Protein AF-A0A2S4WGE4-F1 (afdb_monomer_lite)

pLDDT: mean 72.64, std 17.32, range [26.77, 93.31]

Secondary structure (DSSP, 8-state):
--HHHHHHHHHHHHHHHHHHHHH----S-EEEEEPTTS-EEEEEE-TTT--EEEEEBP-TT-SS----PPPPBPPHHHHHHHHHHHHHHHHHHHHHHHHHHHHTT-GGGSHHHHHHHHHHHHHHHHHHHHS--TTB--SSEEES--TT-B--HHHHHHHHHHHT-TT--THHHHHHHHHHHHHHHS--S--TTS----STTHHHHHHHHHHHHHHHTT---TTS-------S--SS--TTTS-SEETTEE---GGGS-GGGS-S-S---SEEPPPHHHHHHHHHHHHHHHH----TTS--EEPBTSSEEEEEEEEETTTTEEEEEEEE--TTT----HHHHHHHHHHHHHHHHHHHHHHTTTTSTTSTT-S---HHHHHHHHHHHHH---TTPPPSSEEEEEES--TTTSPPBGGGS-HHHHHHHHHHH--S-GGGHHHHHHHHHHIIIIITTTTTTTPPPPHHHHHHHHHHHHHHHHHHTEETTEE-STTTSTTTEE--SS----

Sequence (506 aa):
MPWEDKIAQKENAYEIKLTEIFKTFSQGCSRDLILEGKPTMRISQNQHNGFYVIRVICNSQTQTEPQAGRLKVQGQGPIMLMFIRLIEWLLLINKLILMKMAETGNQSFQESSHCIYHHKLVNWLFDQAFNPGRDTLPVLGVAKTVQGKVFGPIQKILSSYLAEGLKSNKALQTSISLSRYYYENIQIICLEGIENLNEDQGLERYLKALIYQGIQSKLEIEGTTYKPENTYSQLTPSPENAYSQLGKFRIPPLSYFPQSMKPQDSRIWYEIDFETEEKCIIANFIKVLTNCKIDKKLPTKEVENLPVLLQNLIYDEKHQEIQGEALVTRKIQRSVDKGLLEFKIKRLMVYLKACHIGLGDEFQPNARFGKGLNKKNFFEWFDDLLYTHTGDLLPIFGKFIIKDRNYLQEPFISRRYSDIQILLIDYFADSASDSGIIRLALSLIGYFYFYQDTDRQGFPHSLRDEQDYWDSVIRVLKRKFEHRRRHSLRHVFEHSIIHKSGDHDL

Organism: NCBI:txid27350

Foldseek 3Di:
DDLLVVVVVVLVVVLVQLVCLVPDDAPADWDWDDDVVFFIKIWGARPVPRKIWIFFFAPVPPDDDPDPDPTHTQDSVFLSLLVVLLLLLLLLLLLLLLVLVVVVPPPCSPPVNSSVSSVVLSVVLCCQQEPDDPQEDHLGYMGNDPPNHYHDPLSRLSSRSSNHTNPDPCSNVSSLVSNVVVVVPDPPDPPVRLPDPPDPCSSSVVSVVSSVVCVVVVPDDVPDDDDPDDDPADPPPPPQPPDQDAPPFGQHGLVPFAQLLFDPDLDDPFDFDDDPLLVVLLVVLLVLLVPDDADPVADKADAPPFQKIWGRWDADPVQQKIKTWIEGAAPPPSHGDSVLLSSLSVSLSVLLLLLCLLCQVQQPCVHPLHDGPPVNVLSVVVSCQQCPQDQQADHNGTMDMHHPDDCVPPHRYPVSHHPLSRSVSCSSNDPHDCRCSNSNSLVSSCCVSPNPCCVVVVDDDDPVVSVVSVCVSSVRCSVCQDDPNHGDNCSSCVPGTDDDPDDDDD

Radius of gyration: 27.01 Å; chains: 1; bounding box: 71×75×70 Å

Structure (mmCIF, N/CA/C/O backbone):
data_AF-A0A2S4WGE4-F1
#
_entry.id   AF-A0A2S4WGE4-F1
#
loop_
_atom_site.group_PDB
_atom_site.id
_atom_site.type_symbol
_atom_site.label_atom_id
_atom_site.label_alt_id
_atom_site.label_comp_id
_atom_site.label_asym_id
_atom_site.label_entity_id
_atom_site.label_seq_id
_atom_site.pdbx_PDB_ins_code
_atom_site.Cartn_x
_atom_site.Cartn_y
_atom_site.Cartn_z
_atom_site.occupancy
_atom_site.B_iso_or_equiv
_atom_site.auth_seq_id
_atom_site.auth_comp_id
_atom_site.auth_asym_id
_atom_site.auth_atom_id
_atom_site.pdbx_PDB_model_num
ATOM 1 N N . MET A 1 1 ? -18.501 2.338 -11.176 1.00 31.16 1 MET A N 1
ATOM 2 C CA . MET A 1 1 ? -17.600 2.038 -10.048 1.00 31.16 1 MET A CA 1
ATOM 3 C C . MET A 1 1 ? -17.089 0.620 -10.257 1.00 31.16 1 MET A C 1
ATOM 5 O O . MET A 1 1 ? -17.935 -0.277 -10.282 1.00 31.16 1 MET A O 1
ATOM 9 N N . PRO A 1 2 ? -15.788 0.443 -10.540 1.00 29.16 2 PRO A N 1
ATOM 10 C CA . PRO A 1 2 ? -15.125 -0.860 -10.595 1.00 29.16 2 PRO A CA 1
ATOM 11 C C . PRO A 1 2 ? -15.460 -1.726 -9.372 1.00 29.16 2 PRO A C 1
ATOM 13 O O . PRO A 1 2 ? -15.780 -1.221 -8.299 1.00 29.16 2 PRO A O 1
ATOM 16 N N . TRP A 1 3 ? -15.469 -3.045 -9.532 1.00 35.78 3 TRP A N 1
ATOM 17 C CA . TRP A 1 3 ? -15.872 -3.979 -8.473 1.00 35.78 3 TRP A CA 1
ATOM 18 C C . TRP A 1 3 ? -14.774 -4.191 -7.418 1.00 35.78 3 TRP A C 1
ATOM 20 O O . TRP A 1 3 ? -15.095 -4.471 -6.263 1.00 35.78 3 TRP A O 1
ATOM 30 N N . GLU A 1 4 ? -13.511 -3.971 -7.789 1.00 34.69 4 GLU A N 1
ATOM 31 C CA . GLU A 1 4 ? -12.349 -3.913 -6.893 1.00 34.69 4 GLU A CA 1
ATOM 32 C C . GLU A 1 4 ? -12.567 -2.861 -5.788 1.00 34.69 4 GLU A C 1
ATOM 34 O O . GLU A 1 4 ? -12.370 -3.147 -4.606 1.00 34.69 4 GLU A O 1
ATOM 39 N N . ASP A 1 5 ? -13.153 -1.708 -6.141 1.00 31.23 5 ASP A N 1
ATOM 40 C CA . ASP A 1 5 ? -13.526 -0.652 -5.188 1.00 31.23 5 ASP A CA 1
ATOM 41 C C . ASP A 1 5 ? -14.592 -1.109 -4.178 1.00 31.23 5 ASP A C 1
ATOM 43 O O . ASP A 1 5 ? -14.624 -0.631 -3.044 1.00 31.23 5 ASP A O 1
ATOM 47 N N . LYS A 1 6 ? -15.474 -2.048 -4.551 1.00 34.84 6 LYS A N 1
ATOM 48 C CA . LYS A 1 6 ? -16.547 -2.549 -3.671 1.00 34.84 6 LYS A CA 1
ATOM 49 C C . LYS A 1 6 ? -16.049 -3.590 -2.668 1.00 34.84 6 LYS A C 1
ATOM 51 O O . LYS A 1 6 ? -16.606 -3.672 -1.573 1.00 34.84 6 LYS A O 1
ATOM 56 N N . ILE A 1 7 ? -15.027 -4.373 -3.025 1.00 39.47 7 ILE A N 1
ATOM 57 C CA . ILE A 1 7 ? -14.354 -5.297 -2.099 1.00 39.47 7 ILE A CA 1
ATOM 58 C C . ILE A 1 7 ? -13.490 -4.490 -1.128 1.00 39.47 7 ILE A C 1
ATOM 60 O O . ILE A 1 7 ? -13.675 -4.628 0.079 1.00 39.47 7 ILE A O 1
ATOM 64 N N . ALA A 1 8 ? -12.682 -3.550 -1.629 1.00 40.66 8 ALA A N 1
ATOM 65 C CA . ALA A 1 8 ? -11.865 -2.661 -0.801 1.00 40.66 8 ALA A CA 1
ATOM 66 C C . ALA A 1 8 ? -12.708 -1.809 0.174 1.00 40.66 8 ALA A C 1
ATOM 68 O O . ALA A 1 8 ? -12.384 -1.700 1.357 1.00 40.66 8 ALA A O 1
ATOM 69 N N . GLN A 1 9 ? -13.857 -1.271 -0.264 1.00 37.72 9 GLN A N 1
ATOM 70 C CA . GLN A 1 9 ? -14.800 -0.572 0.627 1.00 37.72 9 GLN A CA 1
ATOM 71 C C . GLN A 1 9 ? -15.349 -1.463 1.752 1.00 37.72 9 GLN A C 1
ATOM 73 O O . GLN A 1 9 ? -15.686 -0.967 2.830 1.00 37.72 9 GLN A O 1
ATOM 78 N N . LYS A 1 10 ? -15.476 -2.775 1.527 1.00 50.78 10 LYS A N 1
ATOM 79 C CA . LYS A 1 10 ? -16.021 -3.714 2.517 1.00 50.78 10 LYS A CA 1
ATOM 80 C C . LYS A 1 10 ? -14.948 -4.331 3.403 1.00 50.78 10 LYS A C 1
ATOM 82 O O . LYS A 1 10 ? -15.237 -4.561 4.573 1.00 50.78 10 LYS A O 1
ATOM 87 N N . GLU A 1 11 ? -13.726 -4.502 2.908 1.00 49.28 11 GLU A N 1
ATOM 88 C CA . GLU A 1 11 ? -12.538 -4.736 3.735 1.00 49.28 11 GLU A CA 1
ATOM 89 C C . GLU A 1 11 ? -12.346 -3.587 4.728 1.00 49.28 11 GLU A C 1
ATOM 91 O O . GLU A 1 11 ? -12.176 -3.836 5.919 1.00 49.28 11 GLU A O 1
ATOM 96 N N . ASN A 1 12 ? -12.528 -2.342 4.275 1.00 48.12 12 ASN A N 1
ATOM 97 C CA . ASN A 1 12 ? -12.541 -1.161 5.138 1.00 48.12 12 ASN A CA 1
ATOM 98 C C . ASN A 1 12 ? -13.712 -1.207 6.148 1.00 48.12 12 ASN A C 1
ATOM 100 O O . ASN A 1 12 ? -13.515 -1.036 7.346 1.00 48.12 12 ASN A O 1
ATOM 104 N N . ALA A 1 13 ? -14.934 -1.562 5.724 1.00 54.72 13 ALA A N 1
ATOM 105 C CA . ALA A 1 13 ? -16.070 -1.729 6.646 1.00 54.72 13 ALA A CA 1
ATOM 106 C C . ALA A 1 13 ? -15.865 -2.852 7.690 1.00 54.72 13 ALA A C 1
ATOM 108 O O . ALA A 1 13 ? -16.357 -2.763 8.818 1.00 54.72 13 ALA A O 1
ATOM 109 N N . TYR A 1 14 ? -15.150 -3.913 7.321 1.00 63.22 14 TYR A N 1
ATOM 110 C CA . TYR A 1 14 ? -14.775 -5.017 8.200 1.00 63.22 14 TYR A CA 1
ATOM 111 C C . TYR A 1 14 ? -13.668 -4.607 9.178 1.00 63.22 14 TYR A C 1
ATOM 113 O O . TYR A 1 14 ? -13.780 -4.877 10.376 1.00 63.22 14 TYR A O 1
ATOM 121 N N . GLU A 1 15 ? -12.653 -3.883 8.702 1.00 61.41 15 GLU A N 1
ATOM 122 C CA . GLU A 1 15 ? -11.619 -3.278 9.538 1.00 61.41 15 GLU A CA 1
ATOM 123 C C . GLU A 1 15 ? -12.223 -2.320 10.561 1.00 61.41 15 GLU A C 1
ATOM 125 O O . GLU A 1 15 ? -11.874 -2.398 11.740 1.00 61.41 15 GLU A O 1
ATOM 130 N N . ILE A 1 16 ? -13.186 -1.492 10.151 1.00 64.12 16 ILE A N 1
ATOM 131 C CA . ILE A 1 16 ? -13.937 -0.599 11.037 1.00 64.12 16 ILE A CA 1
ATOM 132 C C . ILE A 1 16 ? -14.679 -1.409 12.107 1.00 64.12 16 ILE A C 1
ATOM 134 O O . ILE A 1 16 ? -14.455 -1.176 13.294 1.00 64.12 16 ILE A O 1
ATOM 138 N N . LYS A 1 17 ? -15.484 -2.414 11.727 1.00 66.12 17 LYS A N 1
ATOM 139 C CA . LYS A 1 17 ? -16.237 -3.246 12.690 1.00 66.12 17 LYS A CA 1
ATOM 140 C C . LYS A 1 17 ? -15.334 -3.987 13.674 1.00 66.12 17 LYS A C 1
ATOM 142 O O . LYS A 1 17 ? -15.624 -4.042 14.869 1.00 66.12 17 LYS A O 1
ATOM 147 N N . LEU A 1 18 ? -14.227 -4.560 13.206 1.00 67.00 18 LEU A N 1
ATOM 148 C CA . LEU A 1 18 ? -13.268 -5.211 14.096 1.00 67.00 18 LEU A CA 1
ATOM 149 C C . LEU A 1 18 ? -12.590 -4.209 15.018 1.00 67.00 18 LEU A C 1
ATOM 151 O O . LEU A 1 18 ? -12.494 -4.451 16.220 1.00 67.00 18 LEU A O 1
ATOM 155 N N . THR A 1 19 ? -12.170 -3.071 14.480 1.00 68.50 19 THR A N 1
ATOM 156 C CA . THR A 1 19 ? -11.576 -1.992 15.266 1.00 68.50 19 THR A CA 1
ATOM 157 C C . THR A 1 19 ? -12.540 -1.516 16.352 1.00 68.50 19 THR A C 1
ATOM 159 O O . THR A 1 19 ? -12.124 -1.353 17.496 1.00 68.50 19 THR A O 1
ATOM 162 N N . GLU A 1 20 ? -13.832 -1.366 16.054 1.00 70.31 20 GLU A N 1
ATOM 163 C CA . GLU A 1 20 ? -14.869 -1.033 17.037 1.00 70.31 20 GLU A CA 1
ATOM 164 C C . GLU A 1 20 ? -14.972 -2.087 18.150 1.00 70.31 20 GLU A C 1
ATOM 166 O O . GLU A 1 20 ? -14.958 -1.744 19.336 1.00 70.31 20 GLU A O 1
ATOM 171 N N . ILE A 1 21 ? -14.990 -3.380 17.811 1.00 69.75 21 ILE A N 1
ATOM 172 C CA . ILE A 1 21 ? -15.070 -4.478 18.793 1.00 69.75 21 ILE A CA 1
ATOM 173 C C . ILE A 1 21 ? -13.845 -4.504 19.716 1.00 69.75 21 ILE A C 1
ATOM 175 O O . ILE A 1 21 ? -13.970 -4.772 20.918 1.00 69.75 21 ILE A O 1
ATOM 179 N N . PHE A 1 22 ? -12.657 -4.220 19.180 1.00 70.25 22 PHE A N 1
ATOM 180 C CA . PHE A 1 22 ? -11.411 -4.195 19.946 1.00 70.25 22 PHE A CA 1
ATOM 181 C C . PHE A 1 22 ? -11.211 -2.893 20.738 1.00 70.25 22 PHE A C 1
ATOM 183 O O . PHE A 1 22 ? -10.642 -2.948 21.829 1.00 70.25 22 PHE A O 1
ATOM 190 N N . LYS A 1 23 ? -11.747 -1.759 20.265 1.00 68.69 23 LYS A N 1
ATOM 191 C CA . LYS A 1 23 ? -11.813 -0.483 21.004 1.00 68.69 23 LYS A CA 1
ATOM 192 C C . LYS A 1 23 ? -12.884 -0.475 22.096 1.00 68.69 23 LYS A C 1
ATOM 194 O O . LYS A 1 23 ? -12.787 0.309 23.035 1.00 68.69 23 LYS A O 1
ATOM 199 N N . THR A 1 24 ? -13.897 -1.338 22.006 1.00 63.31 24 THR A N 1
ATOM 200 C CA . THR A 1 24 ? -14.949 -1.421 23.026 1.00 63.31 24 THR A CA 1
ATOM 201 C C . THR A 1 24 ? -14.361 -1.943 24.341 1.00 63.31 24 THR A C 1
ATOM 203 O O . THR A 1 24 ? -14.002 -3.118 24.471 1.00 63.31 24 THR A O 1
ATOM 206 N N . PHE A 1 25 ? -14.250 -1.061 25.335 1.00 57.19 25 PHE A N 1
ATOM 207 C CA . PHE A 1 25 ? -13.776 -1.407 26.672 1.00 57.19 25 PHE A CA 1
ATOM 208 C C . PHE A 1 25 ? -14.849 -2.182 27.441 1.00 57.19 25 PHE A C 1
ATOM 210 O O . PHE A 1 25 ? -16.006 -1.775 27.502 1.00 57.19 25 PHE A O 1
ATOM 217 N N . SER A 1 26 ? -14.460 -3.288 28.074 1.00 59.34 26 SER A N 1
ATOM 218 C CA . SER A 1 26 ? -15.295 -3.984 29.053 1.00 59.34 26 SER A CA 1
ATOM 219 C C . SER A 1 26 ? -14.790 -3.658 30.457 1.00 59.34 26 SER A C 1
ATOM 221 O O . SER A 1 26 ? -13.710 -4.113 30.827 1.00 59.34 26 SER A O 1
ATOM 223 N N . GLN A 1 27 ? -15.555 -2.881 31.226 1.00 51.84 27 GLN A N 1
ATOM 224 C CA . GLN A 1 27 ? -15.248 -2.565 32.631 1.00 51.84 27 GLN A CA 1
ATOM 225 C C . GLN A 1 27 ? -16.021 -3.446 33.639 1.00 51.84 27 GLN A C 1
ATOM 227 O O . GLN A 1 27 ? -16.013 -3.159 34.827 1.00 51.84 27 GLN A O 1
ATOM 232 N N . GLY A 1 28 ? -16.671 -4.530 33.194 1.00 58.16 28 GLY A N 1
ATOM 233 C CA . GLY A 1 28 ? -17.467 -5.422 34.050 1.00 58.16 28 GLY A CA 1
ATOM 234 C C . GLY A 1 28 ? -16.927 -6.845 34.216 1.00 58.16 28 GLY A C 1
ATOM 235 O O . GLY A 1 28 ? -15.809 -7.173 33.814 1.00 58.16 28 GLY A O 1
ATOM 236 N N . CYS A 1 29 ? -17.758 -7.714 34.805 1.00 62.03 29 CYS A N 1
ATOM 237 C CA . CYS A 1 29 ? -17.477 -9.140 34.952 1.00 62.03 29 CYS A CA 1
ATOM 238 C C . CYS A 1 29 ? -17.348 -9.812 33.578 1.00 62.03 29 CYS A C 1
ATOM 240 O O . CYS A 1 29 ? -18.205 -9.651 32.704 1.00 62.03 29 CYS A O 1
ATOM 242 N N . SER A 1 30 ? -16.291 -10.603 33.407 1.00 73.06 30 SER A N 1
ATOM 243 C CA . SER A 1 30 ? -16.104 -11.485 32.257 1.00 73.06 30 SER A CA 1
ATOM 244 C C . SER A 1 30 ? -16.369 -12.930 32.650 1.00 73.06 30 SER A C 1
ATOM 246 O O . SER A 1 30 ? -15.904 -13.373 33.701 1.00 73.06 30 SER A O 1
ATOM 248 N N . ARG A 1 31 ? -17.063 -13.675 31.795 1.00 77.50 31 ARG A N 1
ATOM 249 C CA . ARG A 1 31 ? -17.199 -15.126 31.911 1.00 77.50 31 ARG A CA 1
ATOM 250 C C . ARG A 1 31 ? -16.596 -15.776 30.678 1.00 77.50 31 ARG A C 1
ATOM 252 O O . ARG A 1 31 ? -16.844 -15.337 29.555 1.00 77.50 31 ARG A O 1
ATOM 259 N N . ASP A 1 32 ? -15.817 -16.818 30.913 1.00 77.81 32 ASP A N 1
ATOM 260 C CA . ASP A 1 32 ? -15.261 -17.651 29.859 1.00 77.81 32 ASP A CA 1
ATOM 261 C C . ASP A 1 32 ? -16.211 -18.843 29.673 1.00 77.81 32 ASP A C 1
ATOM 263 O O . ASP A 1 32 ? -16.478 -19.590 30.614 1.00 77.81 32 ASP A O 1
ATOM 267 N N . LEU A 1 33 ? -16.790 -18.969 28.480 1.00 73.62 33 LEU A N 1
ATOM 268 C CA . LEU A 1 33 ? -17.719 -20.031 28.115 1.00 73.62 33 LEU A CA 1
ATOM 269 C C . LEU A 1 33 ? -16.984 -21.066 27.268 1.00 73.62 33 LEU A C 1
ATOM 271 O O . LEU A 1 33 ? -16.528 -20.762 26.164 1.00 73.62 33 LEU A O 1
ATOM 275 N N . ILE A 1 34 ? -16.896 -22.292 27.772 1.00 70.50 34 ILE A N 1
ATOM 276 C CA . ILE A 1 34 ? -16.390 -23.427 27.002 1.00 70.50 34 ILE A CA 1
ATOM 277 C C . ILE A 1 34 ? -17.532 -23.933 26.126 1.00 70.50 34 ILE A C 1
ATOM 279 O O . ILE A 1 34 ? -18.601 -24.287 26.621 1.00 70.50 34 ILE A O 1
ATOM 283 N N . LEU A 1 35 ? -17.314 -23.945 24.816 1.00 68.12 35 LEU A N 1
ATOM 284 C CA . LEU A 1 35 ? -18.237 -24.568 23.878 1.00 68.12 35 LEU A CA 1
ATOM 285 C C . LEU A 1 35 ? -18.036 -26.090 23.937 1.00 68.12 35 LEU A C 1
ATOM 287 O O . LEU A 1 35 ? -16.896 -26.548 23.957 1.00 68.12 35 LEU A O 1
ATOM 291 N N . GLU A 1 36 ? -19.111 -26.883 23.952 1.00 60.22 36 GLU A N 1
ATOM 292 C CA . GLU A 1 36 ? -19.023 -28.355 23.976 1.00 60.22 36 GLU A CA 1
ATOM 293 C C . GLU A 1 36 ? -18.073 -28.879 22.879 1.00 60.22 36 GLU A C 1
ATOM 295 O O . GLU A 1 36 ? -18.342 -28.722 21.685 1.00 60.22 36 GLU A O 1
ATOM 300 N N . GLY A 1 37 ? -16.931 -29.452 23.286 1.00 55.66 37 GLY A N 1
ATOM 301 C CA . GLY A 1 37 ? -15.892 -29.982 22.387 1.00 55.66 37 GLY A CA 1
ATOM 302 C C . GLY A 1 37 ? -15.155 -28.939 21.526 1.00 55.66 37 GLY A C 1
ATOM 303 O O . GLY A 1 37 ? -14.603 -29.282 20.479 1.00 55.66 37 GLY A O 1
ATOM 304 N N . LYS A 1 38 ? -15.193 -27.655 21.901 1.00 67.19 38 LYS A N 1
ATOM 305 C CA . LYS A 1 38 ? -14.860 -26.494 21.052 1.00 67.19 38 LYS A CA 1
ATOM 306 C C . LYS A 1 38 ? -14.123 -25.405 21.871 1.00 67.19 38 LYS A C 1
ATOM 308 O O . LYS A 1 38 ? -14.019 -25.543 23.089 1.00 67.19 38 LYS A O 1
ATOM 313 N N . PRO A 1 39 ? -13.534 -24.355 21.252 1.00 71.38 39 PRO A N 1
ATOM 314 C CA . PRO A 1 39 ? -12.691 -23.411 21.992 1.00 71.38 39 PRO A CA 1
ATOM 315 C C . PRO A 1 39 ? -13.488 -22.529 22.953 1.00 71.38 39 PRO A C 1
ATOM 317 O O . PRO A 1 39 ? -14.692 -22.319 22.792 1.00 71.38 39 PRO A O 1
ATOM 320 N N . THR A 1 40 ? -12.778 -21.973 23.930 1.00 79.62 40 THR A N 1
ATOM 321 C CA . THR A 1 40 ? -13.340 -21.070 24.931 1.00 79.62 40 THR A CA 1
ATOM 322 C C . THR A 1 40 ? -13.615 -19.686 24.334 1.00 79.62 40 THR A C 1
ATOM 324 O O . THR A 1 40 ? -12.769 -19.089 23.668 1.00 79.62 40 THR A O 1
ATOM 327 N N . MET A 1 41 ? -14.801 -19.147 24.602 1.00 84.25 41 MET A N 1
ATOM 328 C CA . MET A 1 41 ? -15.220 -17.801 24.212 1.00 84.25 41 MET A CA 1
ATOM 329 C C . MET A 1 41 ? -15.269 -16.906 25.445 1.00 84.25 41 MET A C 1
ATOM 331 O O . MET A 1 41 ? -15.784 -17.314 26.482 1.00 84.25 41 MET A O 1
ATOM 335 N N . ARG A 1 42 ? -14.786 -15.668 25.345 1.00 85.62 42 ARG A N 1
ATOM 336 C CA . ARG A 1 42 ? -14.920 -14.680 26.419 1.00 85.62 42 ARG A CA 1
ATOM 337 C C . ARG A 1 42 ? -16.135 -13.803 26.172 1.00 85.62 42 ARG A C 1
ATOM 339 O O . ARG A 1 42 ? -16.214 -13.145 25.138 1.00 85.62 42 ARG A O 1
ATOM 346 N N . ILE A 1 43 ? -17.031 -13.754 27.151 1.00 86.06 43 ILE A N 1
ATOM 347 C CA . ILE A 1 43 ? -18.179 -12.852 27.181 1.00 86.06 43 ILE A CA 1
ATOM 348 C C . ILE A 1 43 ? -17.961 -11.863 28.324 1.00 86.06 43 ILE A C 1
ATOM 350 O O . ILE A 1 43 ? -17.966 -12.240 29.495 1.00 86.06 43 ILE A O 1
ATOM 354 N N . SER A 1 44 ? -17.775 -10.591 27.989 1.00 83.81 44 SER A N 1
ATOM 355 C CA . SER A 1 44 ? -17.553 -9.525 28.965 1.00 83.81 44 SER A CA 1
ATOM 356 C C . SER A 1 44 ? -18.712 -8.543 28.960 1.00 83.81 44 SER A C 1
ATOM 358 O O . SER A 1 44 ? -19.050 -7.997 27.913 1.00 83.81 44 SER A O 1
ATOM 360 N N . GLN A 1 45 ? -19.298 -8.270 30.122 1.00 81.94 45 GLN A N 1
ATOM 361 C CA . GLN A 1 45 ? -20.329 -7.241 30.227 1.00 81.94 45 GLN A CA 1
ATOM 362 C C . GLN A 1 45 ? -19.690 -5.849 30.271 1.00 81.94 45 GLN A C 1
ATOM 364 O O . GLN A 1 45 ? -18.733 -5.605 31.013 1.00 81.94 45 GLN A O 1
ATOM 369 N N . ASN A 1 46 ? -20.222 -4.921 29.483 1.00 76.62 46 ASN A N 1
ATOM 370 C CA . ASN A 1 46 ? -19.905 -3.508 29.585 1.00 76.62 46 ASN A CA 1
ATOM 371 C C . ASN A 1 46 ? -20.932 -2.840 30.513 1.00 76.62 46 ASN A C 1
ATOM 373 O O . ASN A 1 46 ? -22.120 -2.772 30.206 1.00 76.62 46 ASN A O 1
ATOM 377 N N . GLN A 1 47 ? -20.465 -2.375 31.674 1.00 67.75 47 GLN A N 1
ATOM 378 C CA . GLN A 1 47 ? -21.321 -1.788 32.709 1.00 67.75 47 GLN A CA 1
ATOM 379 C C . GLN A 1 47 ? -21.923 -0.434 32.306 1.00 67.75 47 GLN A C 1
ATOM 381 O O . GLN A 1 47 ? -22.969 -0.075 32.832 1.00 67.75 47 GLN A O 1
ATOM 386 N N . HIS A 1 48 ? -21.317 0.290 31.359 1.00 66.81 48 HIS A N 1
ATOM 387 C CA . HIS A 1 48 ? -21.774 1.631 30.967 1.00 66.81 48 HIS A CA 1
ATOM 388 C C . HIS A 1 48 ? -22.984 1.617 30.037 1.00 66.81 48 HIS A C 1
ATOM 390 O O . HIS A 1 48 ? -23.803 2.525 30.079 1.00 66.81 48 HIS A O 1
ATOM 396 N N . ASN A 1 49 ? -23.097 0.604 29.177 1.00 71.00 49 ASN A N 1
ATOM 397 C CA . ASN A 1 49 ? -24.145 0.532 28.152 1.00 71.00 49 ASN A CA 1
ATOM 398 C C . ASN A 1 49 ? -24.981 -0.756 28.213 1.00 71.00 49 ASN A C 1
ATOM 400 O O . ASN A 1 49 ? -25.880 -0.940 27.396 1.00 71.00 49 ASN A O 1
ATOM 404 N N . GLY A 1 50 ? -24.694 -1.651 29.164 1.00 71.88 50 GLY A N 1
ATOM 405 C CA . GLY A 1 50 ? -25.443 -2.889 29.380 1.00 71.88 50 GLY A CA 1
ATOM 406 C C . GLY A 1 50 ? -25.235 -3.963 28.309 1.00 71.88 50 GLY A C 1
ATOM 407 O O . GLY A 1 50 ? -25.880 -5.006 28.375 1.00 71.88 50 GLY A O 1
ATOM 408 N N . PHE A 1 51 ? -24.346 -3.749 27.335 1.00 82.88 51 PHE A N 1
ATOM 409 C CA . PHE A 1 51 ? -24.082 -4.719 26.276 1.00 82.88 51 PHE A CA 1
ATOM 410 C C . PHE A 1 51 ? -23.019 -5.752 26.672 1.00 82.88 51 PHE A C 1
ATOM 412 O O . PHE A 1 51 ? -22.176 -5.523 27.540 1.00 82.88 51 PHE A O 1
ATOM 419 N N . TYR A 1 52 ? -23.026 -6.894 25.986 1.00 83.88 52 TYR A N 1
ATOM 420 C CA . TYR A 1 52 ? -22.041 -7.962 26.133 1.00 83.88 52 TYR A CA 1
ATOM 421 C C . TYR A 1 52 ? -21.078 -7.960 24.951 1.00 83.88 52 TYR A C 1
ATOM 423 O O . TYR A 1 52 ? -21.506 -7.996 23.803 1.00 83.88 52 TYR A O 1
ATOM 431 N N . VAL A 1 53 ? -19.780 -7.957 25.229 1.00 85.62 53 VAL A N 1
ATOM 432 C CA . VAL A 1 53 ? -18.712 -8.053 24.231 1.00 85.62 53 VAL A CA 1
ATOM 433 C C . VAL A 1 53 ? -18.232 -9.497 24.165 1.00 85.62 53 VAL A C 1
ATOM 435 O O . VAL A 1 53 ? -17.845 -10.064 25.187 1.00 85.62 53 VAL A O 1
ATOM 438 N N . ILE A 1 54 ? -18.240 -10.079 22.970 1.00 87.50 54 ILE A N 1
ATOM 439 C CA . ILE A 1 54 ? -17.877 -11.477 22.726 1.00 87.50 54 ILE A CA 1
ATOM 440 C C . ILE A 1 54 ? -16.568 -11.522 21.942 1.00 87.50 54 ILE A C 1
ATOM 442 O O . ILE A 1 54 ? -16.430 -10.860 20.910 1.00 87.50 54 ILE A O 1
ATOM 446 N N . ARG A 1 55 ? -15.590 -12.276 22.456 1.00 86.81 55 ARG A N 1
ATOM 447 C CA . ARG A 1 55 ? -14.253 -12.421 21.862 1.00 86.81 55 ARG A CA 1
ATOM 448 C C . ARG A 1 55 ? -13.772 -13.870 21.904 1.00 86.81 55 ARG A C 1
ATOM 450 O O . ARG A 1 55 ? -14.094 -14.612 22.829 1.00 86.81 55 ARG A O 1
ATOM 457 N N . VAL A 1 56 ? -12.943 -14.246 20.934 1.00 86.50 56 VAL A N 1
ATOM 458 C CA . VAL A 1 56 ? -12.322 -15.578 20.858 1.00 86.50 56 VAL A CA 1
ATOM 459 C C . VAL A 1 56 ? -11.051 -15.622 21.711 1.00 86.50 56 VAL A C 1
ATOM 461 O O . VAL A 1 56 ? -10.231 -14.698 21.671 1.00 86.50 56 VAL A O 1
ATOM 464 N N . ILE A 1 57 ? -10.873 -16.695 22.480 1.00 83.75 57 ILE A N 1
ATOM 465 C CA . ILE A 1 57 ? -9.655 -16.952 23.256 1.00 83.75 57 ILE A CA 1
ATOM 466 C C . ILE A 1 57 ? -8.666 -17.760 22.411 1.00 83.75 57 ILE A C 1
ATOM 468 O O . ILE A 1 57 ? -9.056 -18.648 21.660 1.00 83.75 57 ILE A O 1
ATOM 472 N N . CYS A 1 58 ? -7.379 -17.438 22.527 1.00 79.00 58 CYS A N 1
ATOM 473 C CA . CYS A 1 58 ? -6.312 -18.162 21.850 1.00 79.00 58 CYS A CA 1
ATOM 474 C C . CYS A 1 58 ? -5.946 -19.442 22.618 1.00 79.00 58 CYS A C 1
ATOM 476 O O . CYS A 1 58 ? -5.657 -19.390 23.813 1.00 79.00 58 CYS A O 1
ATOM 478 N N . ASN A 1 59 ? -5.891 -20.579 21.922 1.00 73.12 59 ASN A N 1
ATOM 479 C CA . ASN A 1 59 ? -5.585 -21.895 22.493 1.00 73.12 59 ASN A CA 1
ATOM 480 C C . ASN A 1 59 ? -4.081 -22.131 22.742 1.00 73.12 59 ASN A C 1
ATOM 482 O O . ASN A 1 59 ? -3.699 -23.207 23.191 1.00 73.12 59 ASN A O 1
ATOM 486 N N . SER A 1 60 ? -3.200 -21.164 22.459 1.00 57.16 60 SER A N 1
ATOM 487 C CA . SER A 1 60 ? -1.741 -21.367 22.429 1.00 57.16 60 SER A CA 1
ATOM 488 C C . SER A 1 60 ? -1.050 -21.538 23.799 1.00 57.16 60 SER A C 1
ATOM 490 O O . SER A 1 60 ? 0.156 -21.327 23.881 1.00 57.16 60 SER A O 1
ATOM 492 N N . GLN A 1 61 ? -1.771 -21.873 24.876 1.00 48.94 61 GLN A N 1
ATOM 493 C CA . GLN A 1 61 ? -1.217 -22.076 26.228 1.00 48.94 61 GLN A CA 1
ATOM 494 C C . GLN A 1 61 ? -1.898 -23.225 26.996 1.00 48.94 61 GLN A C 1
ATOM 496 O O . GLN A 1 61 ? -2.223 -23.089 28.170 1.00 48.94 61 GLN A O 1
ATOM 501 N N . THR A 1 62 ? -2.129 -24.376 26.366 1.00 42.59 62 THR A N 1
ATOM 502 C CA . THR A 1 62 ? -2.584 -25.582 27.093 1.00 42.59 62 THR A CA 1
ATOM 503 C C . THR A 1 62 ? -1.464 -26.532 27.509 1.00 42.59 62 THR A C 1
ATOM 505 O O . THR A 1 62 ? -1.753 -27.641 27.949 1.00 42.59 62 THR A O 1
ATOM 508 N N . GLN A 1 63 ? -0.192 -26.131 27.444 1.00 42.09 63 GLN A N 1
ATOM 509 C CA . GLN A 1 63 ? 0.897 -26.941 27.990 1.00 42.09 63 GLN A CA 1
ATOM 510 C C . GLN A 1 63 ? 1.852 -26.064 28.806 1.00 42.09 63 GLN A C 1
ATOM 512 O O . GLN A 1 63 ? 2.325 -25.038 28.323 1.00 42.09 63 GLN A O 1
ATOM 517 N N . THR A 1 64 ? 2.086 -26.496 30.050 1.00 37.88 64 THR A N 1
ATOM 518 C CA . THR A 1 64 ? 2.998 -25.953 31.080 1.00 37.88 64 THR A CA 1
ATOM 519 C C . THR A 1 64 ? 2.629 -24.611 31.729 1.00 37.88 64 THR A C 1
ATOM 521 O O . THR A 1 64 ? 3.210 -23.583 31.419 1.00 37.88 64 THR A O 1
ATOM 524 N N . GLU A 1 65 ? 1.654 -24.640 32.648 1.00 33.88 65 GLU A N 1
ATOM 525 C CA . GLU A 1 65 ? 1.775 -24.248 34.075 1.00 33.88 65 GLU A CA 1
ATOM 526 C C . GLU A 1 65 ? 0.407 -23.828 34.663 1.00 33.88 65 GLU A C 1
ATOM 528 O O . GLU A 1 65 ? -0.285 -22.987 34.088 1.00 33.88 65 GLU A O 1
ATOM 533 N N . PRO A 1 66 ? -0.005 -24.365 35.828 1.00 38.00 66 PRO A N 1
ATOM 534 C CA . PRO A 1 66 ? -1.203 -23.933 36.534 1.00 38.00 66 PRO A CA 1
ATOM 535 C C . PRO A 1 66 ? -0.875 -22.704 37.391 1.00 38.00 66 PRO A C 1
ATOM 537 O O . PRO A 1 66 ? -0.797 -22.783 38.613 1.00 38.00 66 PRO A O 1
ATOM 540 N N . GLN A 1 67 ? -0.671 -21.552 36.759 1.00 40.03 67 GLN A N 1
ATOM 541 C CA . GLN A 1 67 ? -0.740 -20.273 37.464 1.00 40.03 67 GLN A CA 1
ATOM 542 C C . GLN A 1 67 ? -1.921 -19.473 36.931 1.00 40.03 67 GLN A C 1
ATOM 544 O O . GLN A 1 67 ? -2.165 -19.425 35.728 1.00 40.03 67 GLN A O 1
ATOM 549 N N . ALA A 1 68 ? -2.682 -18.891 37.857 1.00 40.88 68 ALA A N 1
ATOM 550 C CA . ALA A 1 68 ? -3.956 -18.201 37.678 1.00 40.88 68 ALA A CA 1
ATOM 551 C C . ALA A 1 68 ? -3.856 -16.910 36.830 1.00 40.88 68 ALA A C 1
ATOM 553 O O . ALA A 1 68 ? -4.179 -15.813 37.283 1.00 40.88 68 ALA A O 1
ATOM 554 N N . GLY A 1 69 ? -3.405 -17.032 35.582 1.00 45.47 69 GLY A N 1
ATOM 555 C CA . GLY A 1 69 ? -3.390 -15.982 34.574 1.00 45.47 69 GLY A CA 1
ATOM 556 C C . GLY A 1 69 ? -4.641 -16.061 33.703 1.00 45.47 69 GLY A C 1
ATOM 557 O O . GLY A 1 69 ? -5.008 -17.126 33.211 1.00 45.47 69 GLY A O 1
ATOM 558 N N . ARG A 1 70 ? -5.325 -14.930 33.498 1.00 57.53 70 ARG A N 1
ATOM 559 C CA . ARG A 1 70 ? -6.480 -14.847 32.588 1.00 57.53 70 ARG A CA 1
ATOM 560 C C . ARG A 1 70 ? -6.094 -15.362 31.198 1.00 57.53 70 ARG A C 1
ATOM 562 O O . ARG A 1 70 ? -5.130 -14.870 30.616 1.00 57.53 70 ARG A O 1
ATOM 569 N N . LEU A 1 71 ? -6.905 -16.262 30.633 1.00 65.12 71 LEU A N 1
ATOM 570 C CA . LEU A 1 71 ? -6.722 -16.756 29.265 1.00 65.12 71 LEU A CA 1
ATOM 571 C C . LEU A 1 71 ? -6.589 -15.591 28.267 1.00 65.12 71 LEU A C 1
ATOM 573 O O . LEU A 1 71 ? -7.336 -14.602 28.345 1.00 65.12 71 LEU A O 1
ATOM 577 N N . LYS A 1 72 ? -5.637 -15.705 27.335 1.00 74.25 72 LYS A N 1
ATOM 578 C CA . LYS A 1 72 ? -5.292 -14.640 26.388 1.00 74.25 72 LYS A CA 1
ATOM 579 C C . LYS A 1 72 ? -6.329 -14.545 25.269 1.00 74.25 72 LYS A C 1
ATOM 581 O O . LYS A 1 72 ? -6.547 -15.490 24.516 1.00 74.25 72 LYS A O 1
ATOM 586 N N . VAL A 1 73 ? -6.947 -13.374 25.136 1.00 74.06 73 VAL A N 1
ATOM 587 C CA . VAL A 1 73 ? -7.856 -13.073 24.021 1.00 74.06 73 VAL A CA 1
ATOM 588 C C . VAL A 1 73 ? -7.048 -12.919 22.737 1.00 74.06 73 VAL A C 1
ATOM 590 O O . VAL A 1 73 ? -5.960 -12.338 22.750 1.00 74.06 73 VAL A O 1
ATOM 593 N N . GLN A 1 74 ? -7.582 -13.424 21.630 1.00 78.88 74 GLN A N 1
ATOM 594 C CA . GLN A 1 74 ? -6.966 -13.271 20.321 1.00 78.88 74 GLN A CA 1
ATOM 595 C C . GLN A 1 74 ? -6.914 -11.788 19.917 1.00 78.88 74 GLN A C 1
ATOM 597 O O . GLN A 1 74 ? -7.893 -11.061 20.068 1.00 78.88 74 GLN A O 1
ATOM 602 N N . GLY A 1 75 ? -5.762 -11.326 19.426 1.00 71.94 75 GLY A N 1
ATOM 603 C CA . GLY A 1 75 ? -5.578 -9.930 19.014 1.00 71.94 75 GLY A CA 1
ATOM 604 C C . GLY A 1 75 ? -6.241 -9.607 17.671 1.00 71.94 75 GLY A C 1
ATOM 605 O O . GLY A 1 75 ? -6.387 -10.489 16.825 1.00 71.94 75 GLY A O 1
ATOM 606 N N . GLN A 1 76 ? -6.566 -8.330 17.449 1.00 75.06 76 GLN A N 1
ATOM 607 C CA . GLN A 1 76 ? -7.198 -7.838 16.216 1.00 75.06 76 GLN A CA 1
ATOM 608 C C . GLN A 1 76 ? -6.410 -8.213 14.954 1.00 75.06 76 GLN A C 1
ATOM 610 O O . GLN A 1 76 ? -6.972 -8.804 14.037 1.00 75.06 76 GLN A O 1
ATOM 615 N N . GLY A 1 77 ? -5.106 -7.913 14.927 1.00 70.19 77 GLY A N 1
ATOM 616 C CA . GLY A 1 77 ? -4.234 -8.227 13.791 1.00 70.19 77 GLY A CA 1
ATOM 617 C C . GLY A 1 77 ? -4.278 -9.714 13.419 1.00 70.19 77 GLY A C 1
ATOM 618 O O . GLY A 1 77 ? -4.644 -10.037 12.295 1.00 70.19 77 GLY A O 1
ATOM 619 N N . PRO A 1 78 ? -4.001 -10.640 14.357 1.00 76.69 78 PRO A N 1
ATOM 620 C CA . PRO A 1 78 ? -4.146 -12.071 14.118 1.00 76.69 78 PRO A CA 1
ATOM 621 C C . PRO A 1 78 ? -5.491 -12.501 13.519 1.00 76.69 78 PRO A C 1
ATOM 623 O O . PRO A 1 78 ? -5.507 -13.269 12.563 1.00 76.69 78 PRO A O 1
ATOM 626 N N . ILE A 1 79 ? -6.608 -11.989 14.041 1.00 81.75 79 ILE A N 1
ATOM 627 C CA . ILE A 1 79 ? -7.948 -12.320 13.538 1.00 81.75 79 ILE A CA 1
ATOM 628 C C . ILE A 1 79 ? -8.141 -11.851 12.095 1.00 81.75 79 ILE A C 1
ATOM 630 O O . ILE A 1 79 ? -8.632 -12.625 11.277 1.00 81.75 79 ILE A O 1
ATOM 634 N N . MET A 1 80 ? -7.739 -10.616 11.775 1.00 76.19 80 MET A N 1
ATOM 635 C CA . MET A 1 80 ? -7.844 -10.056 10.420 1.00 76.19 80 MET A CA 1
ATOM 636 C C . MET A 1 80 ? -7.201 -10.981 9.389 1.00 76.19 80 MET A C 1
ATOM 638 O O . MET A 1 80 ? -7.835 -11.409 8.430 1.00 76.19 80 MET A O 1
ATOM 642 N N . LEU A 1 81 ? -5.955 -11.358 9.658 1.00 71.12 81 LEU A N 1
ATOM 643 C CA . LEU A 1 81 ? -5.153 -12.221 8.801 1.00 71.12 81 LEU A CA 1
ATOM 644 C C . LEU A 1 81 ? -5.769 -13.619 8.622 1.00 71.12 81 LEU A C 1
ATOM 646 O O . LEU A 1 81 ? -5.692 -14.200 7.541 1.00 71.12 81 LEU A O 1
ATOM 650 N N . MET A 1 82 ? -6.385 -14.167 9.672 1.00 81.69 82 MET A N 1
ATOM 651 C CA . MET A 1 82 ? -7.069 -15.461 9.607 1.00 81.69 82 MET A CA 1
ATOM 652 C C . MET A 1 82 ? -8.335 -15.390 8.747 1.00 81.69 82 MET A C 1
ATOM 654 O O . MET A 1 82 ? -8.572 -16.284 7.940 1.00 81.69 82 MET A O 1
ATOM 658 N N . PHE A 1 83 ? -9.124 -14.321 8.863 1.00 82.81 83 PHE A N 1
ATOM 659 C CA . PHE A 1 83 ? -10.297 -14.125 8.008 1.00 82.81 83 PHE A CA 1
ATOM 660 C C . PHE A 1 83 ? -9.937 -13.925 6.542 1.00 82.81 83 PHE A C 1
ATOM 662 O O . PHE A 1 83 ? -10.623 -14.489 5.700 1.00 82.81 83 PHE A O 1
ATOM 669 N N . ILE A 1 84 ? -8.871 -13.186 6.226 1.00 77.00 84 ILE A N 1
ATOM 670 C CA . ILE A 1 84 ? -8.444 -13.013 4.830 1.00 77.00 84 ILE A CA 1
ATOM 671 C C . ILE A 1 84 ? -8.111 -14.376 4.211 1.00 77.00 84 ILE A C 1
ATOM 673 O O . ILE A 1 84 ? -8.701 -14.743 3.201 1.00 77.00 84 ILE A O 1
ATOM 677 N N . ARG A 1 85 ? -7.292 -15.193 4.890 1.00 78.38 85 ARG A N 1
ATOM 678 C CA . ARG A 1 85 ? -6.983 -16.565 4.439 1.00 78.38 85 ARG A CA 1
ATOM 679 C C . ARG A 1 85 ? -8.232 -17.425 4.256 1.00 78.38 85 ARG A C 1
ATOM 681 O O . ARG A 1 85 ? -8.288 -18.263 3.362 1.00 78.38 85 ARG A O 1
ATOM 688 N N . LEU A 1 86 ? -9.214 -17.270 5.141 1.00 86.81 86 LEU A N 1
ATOM 689 C CA . LEU A 1 86 ? -10.481 -17.988 5.059 1.00 86.81 86 LEU A CA 1
ATOM 690 C C . LEU A 1 86 ? -11.305 -17.533 3.844 1.00 86.81 86 LEU A C 1
ATOM 692 O O . LEU A 1 86 ? -11.835 -18.367 3.120 1.00 86.81 86 LEU A O 1
ATOM 696 N N . ILE A 1 87 ? -11.390 -16.223 3.604 1.00 83.81 87 ILE A N 1
ATOM 697 C CA . ILE A 1 87 ? -12.109 -15.632 2.470 1.00 83.81 87 ILE A CA 1
ATOM 698 C C . ILE A 1 87 ? -11.475 -16.066 1.149 1.00 83.81 87 ILE A C 1
ATOM 700 O O . ILE A 1 87 ? -12.200 -16.475 0.253 1.00 83.81 87 ILE A O 1
ATOM 704 N N . GLU A 1 88 ? -10.149 -16.058 1.035 1.00 77.88 88 GLU A N 1
ATOM 705 C CA . GLU A 1 88 ? -9.441 -16.510 -0.171 1.00 77.88 88 GLU A CA 1
ATOM 706 C C . GLU A 1 88 ? -9.816 -17.949 -0.547 1.00 77.88 88 GLU A C 1
ATOM 708 O O . GLU A 1 88 ? -10.224 -18.222 -1.679 1.00 77.88 88 GLU A O 1
ATOM 713 N N . TRP A 1 89 ? -9.760 -18.870 0.421 1.00 84.06 89 TRP A N 1
ATOM 714 C CA . TRP A 1 89 ? -10.172 -20.256 0.199 1.00 84.06 89 TRP A CA 1
ATOM 715 C C . TRP A 1 89 ? -11.660 -20.377 -0.132 1.00 84.06 89 TRP A C 1
ATOM 717 O O . TRP A 1 89 ? -12.025 -21.154 -1.013 1.00 84.06 89 TRP A O 1
ATOM 727 N N . LEU A 1 90 ? -12.519 -19.608 0.538 1.00 86.62 90 LEU A N 1
ATOM 728 C CA . LEU A 1 90 ? -13.950 -19.569 0.243 1.00 86.62 90 LEU A CA 1
ATOM 729 C C . LEU A 1 90 ? -14.227 -19.091 -1.184 1.00 86.62 90 LEU A C 1
ATOM 731 O O . LEU A 1 90 ? -15.044 -19.696 -1.871 1.00 86.62 90 LEU A O 1
ATOM 735 N N . LEU A 1 91 ? -13.538 -18.051 -1.654 1.00 82.56 91 LEU A N 1
ATOM 736 C CA . LEU A 1 91 ? -13.698 -17.522 -3.007 1.00 82.56 91 LEU A CA 1
ATOM 737 C C . LEU A 1 91 ? -13.227 -18.521 -4.065 1.00 82.56 91 LEU A C 1
ATOM 739 O O . LEU A 1 91 ? -13.942 -18.724 -5.046 1.00 82.56 91 LEU A O 1
ATOM 743 N N . LEU A 1 92 ? -12.100 -19.205 -3.839 1.00 81.31 92 LEU A N 1
ATOM 744 C CA . LEU A 1 92 ? -11.639 -20.275 -4.727 1.00 81.31 92 LEU A CA 1
ATOM 745 C C . LEU A 1 92 ? -12.674 -21.397 -4.836 1.00 81.31 92 LEU A C 1
ATOM 747 O O . LEU A 1 92 ? -13.051 -21.788 -5.940 1.00 81.31 92 LEU A O 1
ATOM 751 N N . ILE A 1 93 ? -13.159 -21.892 -3.694 1.00 83.31 93 ILE A N 1
ATOM 752 C CA . ILE A 1 93 ? -14.174 -22.951 -3.653 1.00 83.31 93 ILE A CA 1
ATOM 753 C C . ILE A 1 93 ? -15.440 -22.494 -4.382 1.00 83.31 93 ILE A C 1
ATOM 755 O O . ILE A 1 93 ? -15.975 -23.222 -5.216 1.00 83.31 93 ILE A O 1
ATOM 759 N N . ASN A 1 94 ? -15.881 -21.265 -4.123 1.00 85.44 94 ASN A N 1
ATOM 760 C CA . ASN A 1 94 ? -17.049 -20.680 -4.762 1.00 85.44 94 ASN A CA 1
ATOM 761 C C . ASN A 1 94 ? -16.884 -20.593 -6.284 1.00 85.44 94 ASN A C 1
ATOM 763 O O . ASN A 1 94 ? -17.801 -20.958 -7.007 1.00 85.44 94 ASN A O 1
ATOM 767 N N . LYS A 1 95 ? -15.717 -20.160 -6.779 1.00 80.00 95 LYS A N 1
ATOM 768 C CA . LYS A 1 95 ? -15.440 -20.066 -8.221 1.00 80.00 95 LYS A CA 1
ATOM 769 C C . LYS A 1 95 ? -15.529 -21.441 -8.879 1.00 80.00 95 LYS A C 1
ATOM 771 O O . LYS A 1 95 ? -16.189 -21.582 -9.901 1.00 80.00 95 LYS A O 1
ATOM 776 N N . LEU A 1 96 ? -14.926 -22.458 -8.266 1.00 79.56 96 LEU A N 1
ATOM 777 C CA . LEU A 1 96 ? -14.950 -23.828 -8.783 1.00 79.56 96 LEU A CA 1
ATOM 778 C C . LEU A 1 96 ? -16.372 -24.393 -8.868 1.00 79.56 96 LEU A C 1
ATOM 780 O O . LEU A 1 96 ? -16.726 -25.005 -9.873 1.00 79.56 96 LEU A O 1
ATOM 784 N N . ILE A 1 97 ? -17.196 -24.151 -7.846 1.00 79.12 97 ILE A N 1
ATOM 785 C CA . ILE A 1 97 ? -18.604 -24.564 -7.846 1.00 79.12 97 ILE A CA 1
ATOM 786 C C . ILE A 1 97 ? -19.370 -23.848 -8.965 1.00 79.12 97 ILE A C 1
ATOM 788 O O . ILE A 1 97 ? -20.066 -24.498 -9.741 1.00 79.12 97 ILE A O 1
ATOM 792 N N . LEU A 1 98 ? -19.205 -22.529 -9.097 1.00 77.44 98 LEU A N 1
ATOM 793 C CA . LEU A 1 98 ? -19.890 -21.734 -10.122 1.00 77.44 98 LEU A CA 1
ATOM 794 C C . LEU A 1 98 ? -19.480 -22.130 -11.543 1.00 77.44 98 LEU A C 1
ATOM 796 O O . LEU A 1 98 ? -20.334 -22.212 -12.419 1.00 77.44 98 LEU A O 1
ATOM 800 N N . MET A 1 99 ? -18.195 -22.416 -11.772 1.00 74.19 99 MET A N 1
ATOM 801 C CA . MET A 1 99 ? -17.713 -22.933 -13.055 1.00 74.19 99 MET A CA 1
ATOM 802 C C . MET A 1 99 ? -18.381 -24.263 -13.400 1.00 74.19 99 MET A C 1
ATOM 804 O O . MET A 1 99 ? -18.868 -24.428 -14.514 1.00 74.19 99 MET A O 1
ATOM 808 N N . LYS A 1 100 ? -18.479 -25.182 -12.433 1.00 73.31 100 LYS A N 1
ATOM 809 C CA . LYS A 1 100 ? -19.160 -26.465 -12.643 1.00 73.31 100 LYS A CA 1
ATOM 810 C C . LYS A 1 100 ? -20.649 -26.297 -12.930 1.00 73.31 100 LYS A C 1
ATOM 812 O O . LYS A 1 100 ? -21.161 -26.958 -13.822 1.00 73.31 100 LYS A O 1
ATOM 817 N N . MET A 1 101 ? -21.322 -25.377 -12.243 1.00 71.38 101 MET A N 1
ATOM 818 C CA . MET A 1 101 ? -22.726 -25.050 -12.516 1.00 71.38 101 MET A CA 1
ATOM 819 C C . MET A 1 101 ? -22.932 -24.389 -13.891 1.00 71.38 101 MET A C 1
ATOM 821 O O . MET A 1 101 ? -23.973 -24.572 -14.520 1.00 71.38 101 MET A O 1
ATOM 825 N N . ALA A 1 102 ? -21.954 -23.619 -14.375 1.00 71.25 102 ALA A N 1
ATOM 826 C CA . ALA A 1 102 ? -21.989 -23.048 -15.720 1.00 71.25 102 ALA A CA 1
ATOM 827 C C . ALA A 1 102 ? -21.797 -24.129 -16.798 1.00 71.25 102 ALA A C 1
ATOM 829 O O . ALA A 1 102 ? -22.497 -24.119 -17.811 1.00 71.25 102 ALA A O 1
ATOM 830 N N . GLU A 1 103 ? -20.886 -25.080 -16.562 1.00 68.75 103 GLU A N 1
ATOM 831 C CA . GLU A 1 103 ? -20.637 -26.232 -17.440 1.00 68.75 103 GLU A CA 1
ATOM 832 C C . GLU A 1 103 ? -21.870 -27.140 -17.579 1.00 68.75 103 GLU A C 1
ATOM 834 O O . GLU A 1 103 ? -22.106 -27.680 -18.658 1.00 68.75 103 GLU A O 1
ATOM 839 N N . THR A 1 104 ? -22.701 -27.264 -16.537 1.00 64.00 104 THR A N 1
ATOM 840 C CA . THR A 1 104 ? -23.950 -28.050 -16.574 1.00 64.00 104 THR A CA 1
ATOM 841 C C . THR A 1 104 ? -25.125 -27.327 -17.244 1.00 64.00 104 THR A C 1
ATOM 843 O O . THR A 1 104 ? -26.255 -27.808 -17.211 1.00 64.00 104 THR A O 1
ATOM 846 N N . GLY A 1 105 ? -24.868 -26.198 -17.917 1.00 56.09 105 GLY A N 1
ATOM 847 C CA . GLY A 1 105 ? -25.830 -25.523 -18.793 1.00 56.09 105 GLY A CA 1
ATOM 848 C C . GLY A 1 105 ? -26.634 -24.401 -18.133 1.00 56.09 105 GLY A C 1
ATOM 849 O O . GLY A 1 105 ? -27.499 -23.806 -18.780 1.00 56.09 105 GLY A O 1
ATOM 850 N N . ASN A 1 106 ? -26.353 -24.055 -16.873 1.00 58.19 106 ASN A N 1
ATOM 851 C CA . ASN A 1 106 ? -27.062 -22.981 -16.190 1.00 58.19 106 ASN A CA 1
ATOM 852 C C . ASN A 1 106 ? -26.427 -21.610 -16.493 1.00 58.19 106 ASN A C 1
ATOM 854 O O . ASN A 1 106 ? -25.427 -21.194 -15.905 1.00 58.19 106 ASN A O 1
ATOM 858 N N . GLN A 1 107 ? -27.056 -20.876 -17.416 1.00 56.56 107 GLN A N 1
ATOM 859 C CA . GLN A 1 107 ? -26.590 -19.569 -17.902 1.00 56.56 107 GLN A CA 1
ATOM 860 C C . GLN A 1 107 ? -26.495 -18.486 -16.810 1.00 56.56 107 GLN A C 1
ATOM 862 O O . GLN A 1 107 ? -25.794 -17.493 -17.000 1.00 56.56 107 GLN A O 1
ATOM 867 N N . SER A 1 108 ? -27.143 -18.672 -15.652 1.00 55.75 108 SER A N 1
ATOM 868 C CA . SER A 1 108 ? -27.085 -17.731 -14.521 1.00 55.75 108 SER A CA 1
ATOM 869 C C . SER A 1 108 ? -25.733 -17.709 -13.789 1.00 55.75 108 SER A C 1
ATOM 871 O O . SER A 1 108 ? -25.492 -16.817 -12.971 1.00 55.75 108 SER A O 1
ATOM 873 N N . PHE A 1 109 ? -24.845 -18.663 -14.092 1.00 59.47 109 PHE A N 1
ATOM 874 C CA . PHE A 1 109 ? -23.534 -18.832 -13.456 1.00 59.47 109 PHE A CA 1
ATOM 875 C C . PHE A 1 109 ? -22.352 -18.584 -14.401 1.00 59.47 109 PHE A C 1
ATOM 877 O O . PHE A 1 109 ? -21.220 -18.955 -14.091 1.00 59.47 109 PHE A O 1
ATOM 884 N N . GLN A 1 110 ? -22.592 -17.920 -15.537 1.00 61.03 110 GLN A N 1
ATOM 885 C CA . GLN A 1 110 ? -21.522 -17.434 -16.412 1.00 61.03 110 GLN A CA 1
ATOM 886 C C . GLN A 1 110 ? -20.531 -16.549 -15.640 1.00 61.03 110 GLN A C 1
ATOM 888 O O . GLN A 1 110 ? -20.880 -15.930 -14.634 1.00 61.03 110 GLN A O 1
ATOM 893 N N . GLU A 1 111 ? -19.296 -16.470 -16.133 1.00 56.50 111 GLU A N 1
ATOM 894 C CA . GLU A 1 111 ? -18.172 -15.768 -15.494 1.00 56.50 111 GLU A CA 1
ATOM 895 C C . GLU A 1 111 ? -18.505 -14.313 -15.110 1.00 56.50 111 GLU A C 1
ATOM 897 O O . GLU A 1 111 ? -18.174 -13.855 -14.016 1.00 56.50 111 GLU A O 1
ATOM 902 N N . SER A 1 112 ? -19.311 -13.633 -15.931 1.00 53.91 112 SER A N 1
ATOM 903 C CA . SER A 1 112 ? -19.844 -12.287 -15.672 1.00 53.91 112 SER A CA 1
ATOM 904 C C . SER A 1 112 ? -20.666 -12.160 -14.377 1.00 53.91 112 SER A C 1
ATOM 906 O O . SER A 1 112 ? -20.783 -11.068 -13.819 1.00 53.91 112 SER A O 1
ATOM 908 N N . SER A 1 113 ? -21.218 -13.265 -13.868 1.00 59.47 113 SER A N 1
ATOM 909 C CA . SER A 1 113 ? -22.057 -13.326 -12.664 1.00 59.47 113 SER A CA 1
ATOM 910 C C . SER A 1 113 ? -21.297 -13.787 -11.414 1.00 59.47 113 SER A C 1
ATOM 912 O O . SER A 1 113 ? -21.821 -13.651 -10.304 1.00 59.47 113 SER A O 1
ATOM 914 N N . HIS A 1 114 ? -20.056 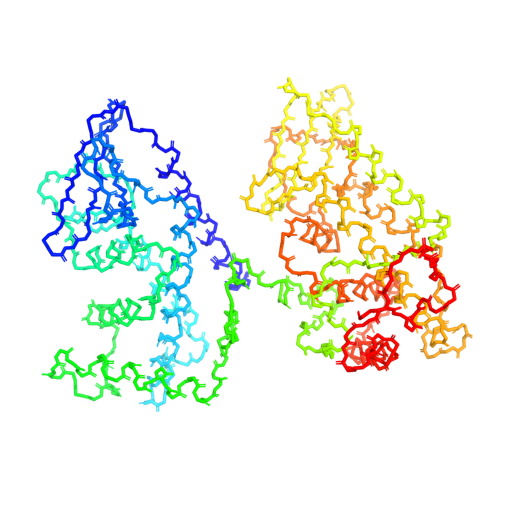-14.284 -11.540 1.00 67.12 114 HIS A N 1
ATOM 915 C CA . HIS A 1 114 ? -19.276 -14.832 -10.413 1.00 67.12 114 HIS A CA 1
ATOM 916 C C . HIS A 1 114 ? -19.062 -13.805 -9.300 1.00 67.12 114 HIS A C 1
ATOM 918 O O . HIS A 1 114 ? -19.195 -14.124 -8.117 1.00 67.12 114 HIS A O 1
ATOM 924 N N . CYS A 1 115 ? -18.848 -12.543 -9.679 1.00 63.41 115 CYS A N 1
ATOM 925 C CA . CYS A 1 115 ? -18.686 -11.422 -8.754 1.00 63.41 115 CYS A CA 1
ATOM 926 C C . CYS A 1 115 ? -19.874 -11.275 -7.779 1.00 63.41 115 CYS A C 1
ATOM 928 O O . CYS A 1 115 ? -19.683 -11.045 -6.582 1.00 63.41 115 CYS A O 1
ATOM 930 N N . ILE A 1 116 ? -21.111 -11.470 -8.253 1.00 69.69 116 ILE A N 1
ATOM 931 C CA . ILE A 1 116 ? -22.322 -11.342 -7.425 1.00 69.69 116 ILE A CA 1
ATOM 932 C C . ILE A 1 116 ? -22.367 -12.449 -6.366 1.00 69.69 116 ILE A C 1
ATOM 934 O O . ILE A 1 116 ? -22.686 -12.190 -5.203 1.00 69.69 116 ILE A O 1
ATOM 938 N N . TYR A 1 117 ? -22.034 -13.679 -6.750 1.00 75.00 117 TYR A N 1
ATOM 939 C CA . TYR A 1 117 ? -22.055 -14.829 -5.847 1.00 75.00 117 TYR A CA 1
ATOM 940 C C . TYR A 1 117 ? -20.897 -14.802 -4.845 1.00 75.00 117 TYR A C 1
ATOM 942 O O . TYR A 1 117 ? -21.109 -15.104 -3.672 1.00 75.00 117 TYR A O 1
ATOM 950 N N . HIS A 1 118 ? -19.711 -14.345 -5.256 1.00 76.12 118 HIS A N 1
ATOM 951 C CA . HIS A 1 118 ? -18.606 -14.061 -4.337 1.00 76.12 118 HIS A CA 1
ATOM 952 C C . HIS A 1 118 ? -19.008 -13.037 -3.274 1.00 76.12 118 HIS A C 1
ATOM 954 O O . HIS A 1 118 ? -18.799 -13.259 -2.081 1.00 76.12 118 HIS A O 1
ATOM 960 N N . HIS A 1 119 ? -19.668 -11.953 -3.688 1.00 73.31 119 HIS A N 1
ATOM 961 C CA . HIS A 1 119 ? -20.139 -10.932 -2.761 1.00 73.31 119 HIS A CA 1
ATOM 962 C C . HIS A 1 119 ? -21.180 -11.476 -1.773 1.00 73.31 119 HIS A C 1
ATOM 964 O O . HIS A 1 119 ? -21.105 -11.197 -0.576 1.00 73.31 119 HIS A O 1
ATOM 970 N N . LYS A 1 120 ? -22.130 -12.296 -2.244 1.00 80.62 120 LYS A N 1
ATOM 971 C CA . LYS A 1 120 ? -23.125 -12.946 -1.377 1.00 80.62 120 LYS A CA 1
ATOM 972 C C . LYS A 1 120 ? -22.475 -13.871 -0.344 1.00 80.62 120 LYS A C 1
ATOM 974 O O . LYS A 1 120 ? -22.888 -13.838 0.813 1.00 80.62 120 LYS A O 1
ATOM 979 N N . LEU A 1 121 ? -21.473 -14.661 -0.735 1.00 84.62 121 LEU A N 1
ATOM 980 C CA . LEU A 1 121 ? -20.763 -15.568 0.172 1.00 84.62 121 LEU A CA 1
ATOM 981 C C . LEU A 1 121 ? -19.988 -14.807 1.254 1.00 84.62 121 LEU A C 1
ATOM 983 O O . LEU A 1 121 ? -20.106 -15.123 2.438 1.00 84.62 121 LEU A O 1
ATOM 987 N N . VAL A 1 122 ? -19.231 -13.778 0.866 1.00 82.38 122 VAL A N 1
ATOM 988 C CA . VAL A 1 122 ? -18.445 -12.970 1.812 1.00 82.38 122 VAL A CA 1
ATOM 989 C C . VAL A 1 122 ? -19.355 -12.190 2.765 1.00 82.38 122 VAL A C 1
ATOM 991 O O . VAL A 1 122 ? -19.105 -12.169 3.970 1.00 82.38 122 VAL A O 1
ATOM 994 N N . ASN A 1 123 ? -20.451 -11.610 2.267 1.00 80.56 123 ASN A N 1
ATOM 995 C CA . ASN A 1 123 ? -21.429 -10.938 3.127 1.00 80.56 123 ASN A CA 1
ATOM 996 C C . ASN A 1 123 ? -22.063 -11.910 4.123 1.00 80.56 123 ASN A C 1
ATOM 998 O O . ASN A 1 123 ? -22.119 -11.605 5.311 1.00 80.56 123 ASN A O 1
ATOM 1002 N N . TRP A 1 124 ? -22.472 -13.095 3.662 1.00 88.25 124 TRP A N 1
ATOM 1003 C CA . TRP A 1 124 ? -23.005 -14.129 4.543 1.00 88.25 124 TRP A CA 1
ATOM 1004 C C . TRP A 1 124 ? -22.003 -14.509 5.638 1.00 88.25 124 TRP A C 1
ATOM 1006 O O . TRP A 1 124 ? -22.380 -14.569 6.806 1.00 88.25 124 TRP A O 1
ATOM 1016 N N . LEU A 1 125 ? -20.724 -14.702 5.297 1.00 90.06 125 LEU A N 1
ATOM 1017 C CA . LEU A 1 125 ? -19.678 -15.005 6.277 1.00 90.06 125 LEU A CA 1
ATOM 1018 C C . LEU A 1 125 ? -19.597 -13.921 7.359 1.00 90.06 125 LEU A C 1
ATOM 1020 O O . LEU A 1 125 ? -19.532 -14.234 8.550 1.00 90.06 125 LEU A O 1
ATOM 1024 N N . PHE A 1 126 ? -19.603 -12.649 6.957 1.00 86.44 126 PHE A N 1
ATOM 1025 C CA . PHE A 1 126 ? -19.533 -11.533 7.895 1.00 86.44 126 PHE A CA 1
ATOM 1026 C C . PHE A 1 126 ? -20.791 -11.394 8.745 1.00 86.44 126 PHE A C 1
ATOM 1028 O O . PHE A 1 126 ? -20.683 -11.162 9.951 1.00 86.44 126 PHE A O 1
ATOM 1035 N N . ASP A 1 127 ? -21.971 -11.589 8.167 1.00 86.25 127 ASP A N 1
ATOM 1036 C CA . ASP A 1 127 ? -23.211 -11.597 8.935 1.00 86.25 127 ASP A CA 1
ATOM 1037 C C . ASP A 1 127 ? -23.174 -12.715 9.983 1.00 86.25 127 ASP A C 1
ATOM 1039 O O . ASP A 1 127 ? -23.420 -12.459 11.158 1.00 86.25 127 ASP A O 1
ATOM 1043 N N . GLN A 1 128 ? -22.727 -13.920 9.623 1.00 88.38 128 GLN A N 1
ATOM 1044 C CA . GLN A 1 128 ? -22.574 -15.018 10.581 1.00 88.38 128 GLN A CA 1
ATOM 1045 C C . GLN A 1 128 ? -21.522 -14.741 11.669 1.00 88.38 128 GLN A C 1
ATOM 1047 O O . GLN A 1 128 ? -21.698 -15.147 12.822 1.00 88.38 128 GLN A O 1
ATOM 1052 N N . ALA A 1 129 ? -20.425 -14.063 11.333 1.00 89.31 129 ALA A N 1
ATOM 1053 C CA . ALA A 1 129 ? -19.352 -13.771 12.279 1.00 89.31 129 ALA A CA 1
ATOM 1054 C C . ALA A 1 129 ? -19.728 -12.678 13.295 1.00 89.31 129 ALA A C 1
ATOM 1056 O O . ALA A 1 129 ? -19.437 -12.837 14.485 1.00 89.31 129 ALA A O 1
ATOM 1057 N N . PHE A 1 130 ? -20.369 -11.596 12.835 1.00 86.31 130 PHE A N 1
ATOM 1058 C CA . PHE A 1 130 ? -20.569 -10.364 13.613 1.00 86.31 130 PHE A CA 1
ATOM 1059 C C . PHE A 1 130 ? -22.010 -10.100 14.030 1.00 86.31 130 PHE A C 1
ATOM 1061 O O . PHE A 1 130 ? -22.238 -9.553 15.106 1.00 86.31 130 PHE A O 1
ATOM 1068 N N . ASN A 1 131 ? -22.973 -10.462 13.185 1.00 84.75 131 ASN A N 1
ATOM 1069 C CA . ASN A 1 131 ? -24.383 -10.126 13.352 1.00 84.75 131 ASN A CA 1
ATOM 1070 C C . ASN A 1 131 ? -25.278 -11.335 13.032 1.00 84.75 131 ASN A C 1
ATOM 1072 O O . ASN A 1 131 ? -26.153 -11.230 12.166 1.00 84.75 131 ASN A O 1
ATOM 1076 N N . PRO A 1 132 ? -25.070 -12.496 13.679 1.00 83.56 132 PRO A N 1
ATOM 1077 C CA . PRO A 1 132 ? -25.899 -13.646 13.381 1.00 83.56 132 PRO A CA 1
ATOM 1078 C C . PRO A 1 132 ? -27.339 -13.383 13.842 1.00 83.56 132 PRO A C 1
ATOM 1080 O O . PRO A 1 132 ? -27.613 -12.442 14.594 1.00 83.56 132 PRO A O 1
ATOM 1083 N N . GLY A 1 133 ? -28.270 -14.205 13.353 1.00 79.81 133 GLY A N 1
ATOM 1084 C CA . GLY A 1 133 ? -29.706 -14.048 13.591 1.00 79.81 133 GLY A CA 1
ATOM 1085 C C . GLY A 1 133 ? -30.099 -13.932 15.072 1.00 79.81 133 GLY A C 1
ATOM 1086 O O . GLY A 1 133 ? -29.299 -14.142 15.982 1.00 79.81 133 GLY A O 1
ATOM 1087 N N . ARG A 1 134 ? -31.373 -13.602 15.324 1.00 76.38 134 ARG A N 1
ATOM 1088 C CA . ARG A 1 134 ? -31.874 -13.167 16.645 1.00 76.38 134 ARG A CA 1
ATOM 1089 C C . ARG A 1 134 ? -31.474 -14.083 17.811 1.00 76.38 134 ARG A C 1
ATOM 1091 O O . ARG A 1 134 ? -31.101 -13.551 18.859 1.00 76.38 134 ARG A O 1
ATOM 1098 N N . ASP A 1 135 ? -31.441 -15.396 17.602 1.00 85.38 135 ASP A N 1
ATOM 1099 C CA . ASP A 1 135 ? -31.206 -16.405 18.650 1.00 85.38 135 ASP A CA 1
ATOM 1100 C C . ASP A 1 135 ? -29.759 -16.925 18.711 1.00 85.38 135 ASP A C 1
ATOM 1102 O O . ASP A 1 135 ? -29.429 -17.817 19.493 1.00 85.38 135 ASP A O 1
ATOM 1106 N N . THR A 1 136 ? -28.864 -16.359 17.897 1.00 87.56 136 THR A N 1
ATOM 1107 C CA . THR A 1 136 ? -27.466 -16.788 17.792 1.00 87.56 136 THR A CA 1
ATOM 1108 C C . THR A 1 136 ? -26.512 -15.712 18.310 1.00 87.56 136 THR A C 1
ATOM 1110 O O . THR A 1 136 ? -26.745 -14.512 18.155 1.00 87.56 136 THR A O 1
ATOM 1113 N N . LEU A 1 137 ? -25.429 -16.131 18.965 1.00 88.81 137 LEU A N 1
ATOM 1114 C CA . LEU A 1 137 ? -24.370 -15.236 19.441 1.00 88.81 137 LEU A CA 1
ATOM 1115 C C . LEU A 1 137 ? -23.291 -15.022 18.371 1.00 88.81 137 LEU A C 1
ATOM 1117 O O . LEU A 1 137 ? -22.883 -15.999 17.754 1.00 88.81 137 LEU A O 1
ATOM 1121 N N . PRO A 1 138 ? -22.780 -13.796 18.153 1.00 90.38 138 PRO A N 1
ATOM 1122 C CA . PRO A 1 138 ? -21.661 -13.574 17.239 1.00 90.38 138 PRO A CA 1
ATOM 1123 C C . PRO A 1 138 ? -20.377 -14.235 17.734 1.00 90.38 138 PRO A C 1
ATOM 1125 O O . PRO A 1 138 ? -20.167 -14.406 18.934 1.00 90.38 138 PRO A O 1
ATOM 1128 N N . VAL A 1 139 ? -19.486 -14.560 16.800 1.00 88.94 139 VAL A N 1
ATOM 1129 C CA . VAL A 1 139 ? -18.134 -15.055 17.107 1.00 88.94 139 VAL A CA 1
ATOM 1130 C C . VAL A 1 139 ? -17.269 -13.913 17.634 1.00 88.94 139 VAL A C 1
ATOM 1132 O O . VAL A 1 139 ? -16.494 -14.079 18.573 1.00 88.94 139 VAL A O 1
ATOM 1135 N N . LEU A 1 140 ? -17.425 -12.736 17.034 1.00 86.44 140 LEU A N 1
ATOM 1136 C CA . LEU A 1 140 ? -16.775 -11.497 17.432 1.00 86.44 140 LEU A CA 1
ATOM 1137 C C . LEU A 1 140 ? -17.822 -10.404 17.338 1.00 86.44 140 LEU A C 1
ATOM 1139 O O . LEU A 1 140 ? -18.370 -10.187 16.266 1.00 86.44 140 LEU A O 1
ATOM 1143 N N . GLY A 1 141 ? -18.135 -9.720 18.432 1.00 85.50 141 GLY A N 1
ATOM 1144 C CA . GLY A 1 141 ? -19.175 -8.702 18.349 1.00 85.50 141 GLY A CA 1
ATOM 1145 C C . GLY A 1 141 ? -19.744 -8.263 19.677 1.00 85.50 141 GLY A C 1
ATOM 1146 O O . GLY A 1 141 ? -19.242 -8.606 20.749 1.00 85.50 141 GLY A O 1
ATOM 1147 N N . VAL A 1 142 ? -20.819 -7.490 19.571 1.00 82.31 142 VAL A N 1
ATOM 1148 C CA . VAL A 1 142 ? -21.569 -6.959 20.703 1.00 82.31 142 VAL A CA 1
ATOM 1149 C C . VAL A 1 142 ? -22.986 -7.526 20.664 1.00 82.31 142 VAL A C 1
ATOM 1151 O O . VAL A 1 142 ? -23.653 -7.478 19.635 1.00 82.31 142 VAL A O 1
ATOM 1154 N N . ALA A 1 143 ? -23.461 -8.058 21.787 1.00 84.06 143 ALA A N 1
ATOM 1155 C CA . ALA A 1 143 ? -24.809 -8.588 21.944 1.00 84.06 143 ALA A CA 1
ATOM 1156 C C . ALA A 1 143 ? -25.571 -7.816 23.027 1.00 84.06 143 ALA A C 1
ATOM 1158 O O . ALA A 1 143 ? -25.030 -7.519 24.091 1.00 84.06 143 ALA A O 1
ATOM 1159 N N . LYS A 1 144 ? -26.856 -7.522 22.780 1.00 82.56 144 LYS A N 1
ATOM 1160 C CA . LYS A 1 144 ? -27.717 -6.851 23.772 1.00 82.56 144 LYS A CA 1
ATOM 1161 C C . LYS A 1 144 ? -28.069 -7.734 24.965 1.00 82.56 144 LYS A C 1
ATOM 1163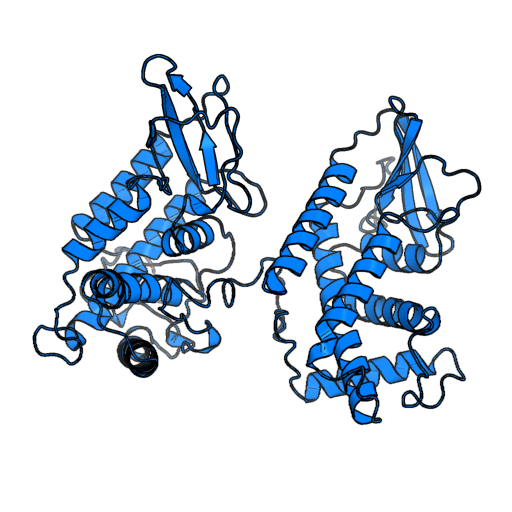 O O . LYS A 1 144 ? -28.157 -7.259 26.086 1.00 82.56 144 LYS A O 1
ATOM 1168 N N . THR A 1 145 ? -28.256 -9.020 24.707 1.00 81.31 145 THR A N 1
ATOM 1169 C CA . THR A 1 145 ? -28.487 -10.049 25.718 1.00 81.31 145 THR A CA 1
ATOM 1170 C C . THR A 1 145 ? -27.796 -11.328 25.277 1.00 81.31 145 THR A C 1
ATOM 1172 O O . THR A 1 145 ? -27.697 -11.599 24.076 1.00 81.31 145 THR A O 1
ATOM 1175 N N . VAL A 1 146 ? -27.319 -12.096 26.251 1.00 82.88 146 VAL A N 1
ATOM 1176 C CA . VAL A 1 146 ? -26.766 -13.443 26.056 1.00 82.88 146 VAL A CA 1
ATOM 1177 C C . VAL A 1 146 ? -27.708 -14.535 26.559 1.00 82.88 146 VAL A C 1
ATOM 1179 O O . VAL A 1 146 ? -27.491 -15.709 26.280 1.00 82.88 146 VAL A O 1
ATOM 1182 N N . GLN A 1 147 ? -28.766 -14.164 27.285 1.00 81.94 147 GLN A N 1
ATOM 1183 C CA . GLN A 1 147 ? -29.719 -15.116 27.842 1.00 81.94 147 GLN A CA 1
ATOM 1184 C C . GLN A 1 147 ? -30.592 -15.706 26.730 1.00 81.94 147 GLN A C 1
ATOM 1186 O O . GLN A 1 147 ? -31.132 -14.969 25.907 1.00 81.94 147 GLN A O 1
ATOM 1191 N N . GLY A 1 148 ? -30.708 -17.036 26.702 1.00 80.00 148 GLY A N 1
ATOM 1192 C CA . GLY A 1 148 ? -31.489 -17.767 25.696 1.00 80.00 148 GLY A CA 1
ATOM 1193 C C . GLY A 1 148 ? -30.838 -17.863 24.312 1.00 80.00 148 GLY A C 1
ATOM 1194 O O . GLY A 1 148 ? -31.419 -18.480 23.427 1.00 80.00 148 GLY A O 1
ATOM 1195 N N . LYS A 1 149 ? -29.640 -17.294 24.115 1.00 85.50 149 LYS A N 1
ATOM 1196 C CA . LYS A 1 149 ? -28.910 -17.372 22.844 1.00 85.50 149 LYS A CA 1
ATOM 1197 C C . LYS A 1 149 ? -27.834 -18.448 22.877 1.00 85.50 149 LYS A C 1
ATOM 1199 O O . LYS A 1 149 ? -27.210 -18.678 23.912 1.00 85.50 149 LYS A O 1
ATOM 1204 N N . VAL A 1 150 ? -27.566 -19.050 21.722 1.00 87.75 150 VAL A N 1
ATOM 1205 C CA . VAL A 1 150 ? -26.566 -20.118 21.578 1.00 87.75 150 VAL A CA 1
ATOM 1206 C C . VAL A 1 150 ? -25.545 -19.802 20.490 1.00 87.75 150 VAL A C 1
ATOM 1208 O O . VAL A 1 150 ? -25.779 -18.991 19.596 1.00 87.75 150 VAL A O 1
ATOM 1211 N N . PHE A 1 151 ? -24.384 -20.450 20.551 1.00 86.38 151 PHE A N 1
ATOM 1212 C CA . PHE A 1 151 ? -23.447 -20.456 19.431 1.00 86.38 151 PHE A CA 1
ATOM 1213 C C . PHE A 1 151 ? -23.881 -21.529 18.431 1.00 86.38 151 PHE A C 1
ATOM 1215 O O . PHE A 1 151 ? -23.829 -22.724 18.735 1.00 86.38 151 PHE A O 1
ATOM 1222 N N . GLY A 1 152 ? -24.317 -21.094 17.250 1.00 86.88 152 GLY A N 1
ATOM 1223 C CA . GLY A 1 152 ? -24.733 -21.978 16.168 1.00 86.88 152 GLY A CA 1
ATOM 1224 C C . GLY A 1 152 ? -23.564 -22.746 15.533 1.00 86.88 152 GLY A C 1
ATOM 1225 O O . GLY A 1 152 ? -22.397 -22.517 15.871 1.00 86.88 152 GLY A O 1
ATOM 1226 N N . PRO A 1 153 ? -23.845 -23.668 14.596 1.00 86.81 153 PRO A N 1
ATOM 1227 C CA . PRO A 1 153 ? -22.816 -24.483 13.950 1.00 86.81 153 PRO A CA 1
ATOM 1228 C C . PRO A 1 153 ? -21.725 -23.657 13.257 1.00 86.81 153 PRO A C 1
ATOM 1230 O O . PRO A 1 153 ? -20.539 -23.939 13.432 1.00 86.81 153 PRO A O 1
ATOM 1233 N N . ILE A 1 154 ? -22.105 -22.581 12.557 1.00 89.50 154 ILE A N 1
ATOM 1234 C CA . ILE A 1 154 ? -21.156 -21.665 11.906 1.00 89.50 154 ILE A CA 1
ATOM 1235 C C . ILE A 1 154 ? -20.255 -20.992 12.933 1.00 89.50 154 ILE A C 1
ATOM 1237 O O . ILE A 1 154 ? -19.038 -20.942 12.765 1.00 89.50 154 ILE A O 1
ATOM 1241 N N . GLN A 1 155 ? -20.837 -20.525 14.036 1.00 89.62 155 GLN A N 1
ATOM 1242 C CA . GLN A 1 155 ? -20.084 -19.864 15.089 1.00 89.62 155 GLN A CA 1
ATOM 1243 C C . GLN A 1 155 ? -19.093 -20.825 15.745 1.00 89.62 155 GLN A C 1
ATOM 1245 O O . GLN A 1 155 ? -17.975 -20.417 16.041 1.00 89.62 155 GLN A O 1
ATOM 1250 N N . LYS A 1 156 ? -19.468 -22.101 15.922 1.00 88.56 156 LYS A N 1
ATOM 1251 C CA . LYS A 1 156 ? -18.573 -23.160 16.418 1.00 88.56 156 LYS A CA 1
ATOM 1252 C C . LYS A 1 156 ? -17.432 -23.461 15.439 1.00 88.56 156 LYS A C 1
ATOM 1254 O O . LYS A 1 156 ? -16.317 -23.723 15.880 1.00 88.56 156 LYS A O 1
ATOM 1259 N N . ILE A 1 157 ? -17.687 -23.448 14.128 1.00 89.12 157 ILE A N 1
ATOM 1260 C CA . ILE A 1 157 ? -16.655 -23.647 13.093 1.00 89.12 157 ILE A CA 1
ATOM 1261 C C . ILE A 1 157 ? -15.669 -22.474 13.090 1.00 89.12 157 ILE A C 1
ATOM 1263 O O . ILE A 1 157 ? -14.457 -22.678 13.172 1.00 89.12 157 ILE A O 1
ATOM 1267 N N . LEU A 1 158 ? -16.189 -21.247 13.053 1.00 90.62 158 LEU A N 1
ATOM 1268 C CA . LEU A 1 158 ? -15.385 -20.029 13.015 1.00 90.62 158 LEU A CA 1
ATOM 1269 C C . LEU A 1 158 ? -14.589 -19.822 14.302 1.00 90.62 158 LEU A C 1
ATOM 1271 O O . LEU A 1 158 ? -13.398 -19.533 14.233 1.00 90.62 158 LEU A O 1
ATOM 1275 N N . SER A 1 159 ? -15.205 -20.000 15.474 1.00 89.44 159 SER A N 1
ATOM 1276 C CA . SER A 1 159 ? -14.492 -19.858 16.744 1.00 89.44 159 SER A CA 1
ATOM 1277 C C . SER A 1 159 ? -13.366 -20.881 16.861 1.00 89.44 159 SER A C 1
ATOM 1279 O O . SER A 1 159 ? -12.260 -20.497 17.236 1.00 89.44 159 SER A O 1
ATOM 1281 N N . SER A 1 160 ? -13.609 -22.146 16.472 1.00 88.38 160 SER A N 1
ATOM 1282 C CA . SER A 1 160 ? -12.581 -23.198 16.391 1.00 88.38 160 SER A CA 1
ATOM 1283 C C . SER A 1 160 ? -11.374 -22.747 15.599 1.00 88.38 160 SER A C 1
ATOM 1285 O O . SER A 1 160 ? -10.262 -22.833 16.106 1.00 88.38 160 SER A O 1
ATOM 1287 N N . TYR A 1 161 ? -11.596 -22.249 14.386 1.00 89.81 161 TYR A N 1
ATOM 1288 C CA . TYR A 1 161 ? -10.510 -21.789 13.541 1.00 89.81 161 TYR A CA 1
ATOM 1289 C C . TYR A 1 161 ? -9.770 -20.607 14.175 1.00 89.81 161 TYR A C 1
ATOM 1291 O O . TYR A 1 161 ? -8.556 -20.668 14.345 1.00 89.81 161 TYR A O 1
ATOM 1299 N N . LEU A 1 162 ? -10.494 -19.569 14.602 1.00 88.81 162 LEU A N 1
ATOM 1300 C CA . LEU A 1 162 ? -9.914 -18.334 15.143 1.00 88.81 162 LEU A CA 1
ATOM 1301 C C . LEU A 1 162 ? -9.136 -18.535 16.452 1.00 88.81 162 LEU A C 1
ATOM 1303 O O . LEU A 1 162 ? -8.226 -17.755 16.743 1.00 88.81 162 LEU A O 1
ATOM 1307 N N . ALA A 1 163 ? -9.456 -19.576 17.221 1.00 86.81 163 ALA A N 1
ATOM 1308 C CA . ALA A 1 163 ? -8.770 -19.904 18.466 1.00 86.81 163 ALA A CA 1
ATOM 1309 C C . ALA A 1 163 ? -7.371 -20.515 18.260 1.00 86.81 163 ALA A C 1
ATOM 1311 O O . ALA A 1 163 ? -6.548 -20.468 19.172 1.00 86.81 163 ALA A O 1
ATOM 1312 N N . GLU A 1 164 ? -7.055 -21.069 17.085 1.00 81.06 164 GLU A N 1
ATOM 1313 C CA . GLU A 1 164 ? -5.781 -21.773 16.847 1.00 81.06 164 GLU A CA 1
ATOM 1314 C C . GLU A 1 164 ? -4.578 -20.854 16.601 1.00 81.06 164 GLU A C 1
ATOM 1316 O O . GLU A 1 164 ? -3.429 -21.290 16.689 1.00 81.06 164 GLU A O 1
ATOM 1321 N N . GLY A 1 165 ? -4.814 -19.574 16.309 1.00 70.94 165 GLY A N 1
ATOM 1322 C CA . GLY A 1 165 ? -3.737 -18.637 15.996 1.00 70.94 165 GLY A CA 1
ATOM 1323 C C . GLY A 1 165 ? -3.250 -18.682 14.547 1.00 70.94 165 GLY A C 1
ATOM 1324 O O . GLY A 1 165 ? -3.592 -19.549 13.746 1.00 70.94 165 GLY A O 1
ATOM 1325 N N . LEU A 1 166 ? -2.401 -17.709 14.212 1.00 69.94 166 LEU A N 1
ATOM 1326 C CA . LEU A 1 166 ? -1.938 -17.423 12.846 1.00 69.94 166 LEU A CA 1
ATOM 1327 C C . LEU A 1 166 ? -1.186 -18.557 12.147 1.00 69.94 166 LEU A C 1
ATOM 1329 O O . LEU A 1 166 ? -1.090 -18.564 10.919 1.00 69.94 166 LEU A O 1
ATOM 1333 N N . LYS A 1 167 ? -0.605 -19.480 12.914 1.00 69.44 167 LYS A N 1
ATOM 1334 C CA . LYS A 1 167 ? 0.159 -20.607 12.369 1.00 69.44 167 LYS A CA 1
ATOM 1335 C C . LYS A 1 167 ? -0.735 -21.775 11.934 1.00 69.44 167 LYS A C 1
ATOM 1337 O O . LYS A 1 167 ? -0.220 -22.736 11.374 1.00 69.44 167 LYS A O 1
ATOM 1342 N N . SER A 1 168 ? -2.048 -21.706 12.179 1.00 73.44 168 SER A N 1
ATOM 1343 C CA . SER A 1 168 ? -2.980 -22.759 11.774 1.00 73.44 168 SER A CA 1
ATOM 1344 C C . SER A 1 168 ? -3.059 -22.886 10.251 1.00 73.44 168 SER A C 1
ATOM 1346 O O . SER A 1 168 ? -3.263 -21.905 9.530 1.00 73.44 168 SER A O 1
ATOM 1348 N N . ASN A 1 169 ? -2.949 -24.124 9.772 1.00 74.06 169 ASN A N 1
ATOM 1349 C CA . ASN A 1 169 ? -3.162 -24.518 8.381 1.00 74.06 169 ASN A CA 1
ATOM 1350 C C . ASN A 1 169 ? -4.616 -24.954 8.103 1.00 74.06 169 ASN A C 1
ATOM 1352 O O . ASN A 1 169 ? -4.919 -25.415 7.004 1.00 74.06 169 ASN A O 1
ATOM 1356 N N . LYS A 1 170 ? -5.539 -24.788 9.062 1.00 83.69 170 LYS A N 1
ATOM 1357 C CA . LYS A 1 170 ? -6.928 -25.264 8.943 1.00 83.69 170 LYS A CA 1
ATOM 1358 C C . LYS A 1 170 ? -7.854 -24.351 8.140 1.00 83.69 170 LYS A C 1
ATOM 1360 O O . LYS A 1 170 ? -9.049 -24.632 8.060 1.00 83.69 170 LYS A O 1
ATOM 1365 N N . ALA A 1 171 ? -7.336 -23.285 7.528 1.00 84.81 171 ALA A N 1
ATOM 1366 C CA . ALA A 1 171 ? -8.131 -22.342 6.736 1.00 84.81 171 ALA A CA 1
ATOM 1367 C C . ALA A 1 171 ? -8.899 -23.050 5.607 1.00 84.81 171 ALA A C 1
ATOM 1369 O O . ALA A 1 171 ? -10.104 -22.856 5.474 1.00 84.81 171 ALA A O 1
ATOM 1370 N N . LEU A 1 172 ? -8.233 -23.944 4.869 1.00 82.75 172 LEU A N 1
ATOM 1371 C CA . LEU A 1 172 ? -8.852 -24.738 3.805 1.00 82.75 172 LEU A CA 1
ATOM 1372 C C . LEU A 1 172 ? -9.986 -25.626 4.342 1.00 82.75 172 LEU A C 1
ATOM 1374 O O . LEU A 1 172 ? -11.115 -25.540 3.873 1.00 82.75 172 LEU A O 1
ATOM 1378 N N . GLN A 1 173 ? -9.717 -26.443 5.366 1.00 83.50 173 GLN A N 1
ATOM 1379 C CA . GLN A 1 173 ? -10.722 -27.346 5.943 1.00 83.50 173 GLN A CA 1
ATOM 1380 C C . GLN A 1 173 ? -11.925 -26.583 6.525 1.00 83.50 173 GLN A C 1
ATOM 1382 O O . GLN A 1 173 ? -13.076 -27.001 6.380 1.00 83.50 173 GLN A O 1
ATOM 1387 N N . THR A 1 174 ? -11.661 -25.437 7.153 1.00 90.12 174 THR A N 1
ATOM 1388 C CA . THR A 1 174 ? -12.696 -24.536 7.672 1.00 90.12 174 THR A CA 1
ATOM 1389 C C . THR A 1 174 ? -13.526 -23.960 6.525 1.00 90.12 174 THR A C 1
ATOM 1391 O O . THR A 1 174 ? -14.750 -23.964 6.604 1.00 90.12 174 THR A O 1
ATOM 1394 N N . SER A 1 175 ? -12.888 -23.548 5.428 1.00 89.69 175 SER A N 1
ATOM 1395 C CA . SER A 1 175 ? -13.567 -23.014 4.238 1.00 89.69 175 SER A CA 1
ATOM 1396 C C . SER A 1 175 ? -14.424 -24.060 3.537 1.00 89.69 175 SER A C 1
ATOM 1398 O O . SER A 1 175 ? -15.530 -23.743 3.113 1.00 89.69 175 SER A O 1
ATOM 1400 N N . ILE A 1 176 ? -13.972 -25.317 3.473 1.00 83.94 176 ILE A N 1
ATOM 1401 C CA . ILE A 1 176 ? -14.777 -26.436 2.961 1.00 83.94 176 ILE A CA 1
ATOM 1402 C C . ILE A 1 176 ? -16.020 -26.626 3.833 1.00 83.94 176 ILE A C 1
ATOM 1404 O O . ILE A 1 176 ? -17.127 -26.702 3.309 1.00 83.94 176 ILE A O 1
ATOM 1408 N N . SER A 1 177 ? -15.854 -26.624 5.159 1.00 87.00 177 SER A N 1
ATOM 1409 C CA . SER A 1 177 ? -16.972 -26.763 6.101 1.00 87.00 177 SER A CA 1
ATOM 1410 C C . SER A 1 177 ? -17.977 -25.614 5.955 1.00 87.00 177 SER A C 1
ATOM 1412 O O . SER A 1 177 ? -19.178 -25.843 5.897 1.00 87.00 177 SER A O 1
ATOM 1414 N N . LEU A 1 178 ? -17.498 -24.372 5.859 1.00 90.56 178 LEU A N 1
ATOM 1415 C CA . LEU A 1 178 ? -18.350 -23.193 5.684 1.00 90.56 178 LEU A CA 1
ATOM 1416 C C . LEU A 1 178 ? -19.051 -23.177 4.326 1.00 90.56 178 LEU A C 1
ATOM 1418 O O . LEU A 1 178 ? -20.234 -22.862 4.274 1.00 90.56 178 LEU A O 1
ATOM 1422 N N . SER A 1 179 ? -18.352 -23.554 3.252 1.00 86.94 179 SER A N 1
ATOM 1423 C CA . SER A 1 179 ? -18.947 -23.683 1.916 1.00 86.94 179 SER A CA 1
ATOM 1424 C C . SER A 1 179 ? -20.056 -24.726 1.927 1.00 86.94 179 SER A C 1
ATOM 1426 O O . SER A 1 179 ? -21.137 -24.468 1.411 1.00 86.94 179 SER A O 1
ATOM 1428 N N . ARG A 1 180 ? -19.827 -25.866 2.589 1.00 82.06 180 ARG A N 1
ATOM 1429 C CA . ARG A 1 180 ? -20.836 -26.910 2.774 1.00 82.06 180 ARG A CA 1
ATOM 1430 C C . ARG A 1 180 ? -22.117 -26.334 3.383 1.00 82.06 180 ARG A C 1
ATOM 1432 O O . ARG A 1 180 ? -23.167 -26.387 2.756 1.00 82.06 180 ARG A O 1
ATOM 1439 N N . TYR A 1 181 ? -21.998 -25.671 4.534 1.00 84.38 181 TYR A N 1
ATOM 1440 C CA . TYR A 1 181 ? -23.144 -25.038 5.185 1.00 84.38 181 TYR A CA 1
ATOM 1441 C C . TYR A 1 181 ? -23.801 -23.946 4.331 1.00 84.38 181 TYR A C 1
ATOM 1443 O O . TYR A 1 181 ? -25.023 -23.825 4.345 1.00 84.38 181 TYR A O 1
ATOM 1451 N N . TYR A 1 182 ? -23.016 -23.131 3.626 1.00 86.31 182 TYR A N 1
ATOM 1452 C CA . TYR A 1 182 ? -23.538 -22.070 2.765 1.00 86.31 182 TYR A CA 1
ATOM 1453 C C . TYR A 1 182 ? -24.448 -22.642 1.674 1.00 86.31 182 TYR A C 1
ATOM 1455 O O . TYR A 1 182 ? -25.580 -22.193 1.521 1.00 86.31 182 TYR A O 1
ATOM 1463 N N . TYR A 1 183 ? -23.978 -23.668 0.965 1.00 78.06 183 TYR A N 1
ATOM 1464 C CA . TYR A 1 183 ? -24.708 -24.272 -0.147 1.00 78.06 183 TYR A CA 1
ATOM 1465 C C . TYR A 1 183 ? -25.840 -25.209 0.296 1.00 78.06 183 TYR A C 1
ATOM 1467 O O . TYR A 1 183 ? -26.845 -25.294 -0.397 1.00 78.06 183 TYR A O 1
ATOM 1475 N N . GLU A 1 184 ? -25.739 -25.846 1.467 1.00 75.12 184 GLU A N 1
ATOM 1476 C CA . GLU A 1 184 ? -26.830 -26.653 2.043 1.00 75.12 184 GLU A CA 1
ATOM 1477 C C . GLU A 1 184 ? -28.028 -25.802 2.499 1.00 75.12 184 GLU A C 1
ATOM 1479 O O . GLU A 1 184 ? -29.159 -26.280 2.499 1.00 75.12 184 GLU A O 1
ATOM 1484 N N . ASN A 1 185 ? -27.801 -24.547 2.911 1.00 69.50 185 ASN A N 1
ATOM 1485 C CA . ASN A 1 185 ? -28.827 -23.715 3.558 1.00 69.50 185 ASN A CA 1
ATOM 1486 C C . ASN A 1 185 ? -29.366 -22.578 2.685 1.00 69.50 185 ASN A C 1
ATOM 1488 O O . ASN A 1 185 ? -30.250 -21.835 3.117 1.00 69.50 185 ASN A O 1
ATOM 1492 N N . ILE A 1 186 ? -28.846 -22.408 1.474 1.00 63.44 186 ILE A N 1
ATOM 1493 C CA . ILE A 1 186 ? -29.321 -21.377 0.562 1.00 63.44 186 ILE A CA 1
ATOM 1494 C C . ILE A 1 186 ? -30.136 -22.034 -0.548 1.00 63.44 186 ILE A C 1
ATOM 1496 O O . ILE A 1 186 ? -29.642 -22.896 -1.261 1.00 63.44 186 ILE A O 1
ATOM 1500 N N . GLN A 1 187 ? -31.373 -21.565 -0.742 1.00 51.59 187 GLN A N 1
ATOM 1501 C CA . GLN A 1 187 ? -32.242 -21.917 -1.877 1.00 51.59 187 GLN A CA 1
ATOM 1502 C C . GLN A 1 187 ? -31.732 -21.331 -3.213 1.00 51.59 187 GLN A C 1
ATOM 1504 O O . GLN A 1 187 ? -32.503 -20.833 -4.031 1.00 51.59 187 GLN A O 1
ATOM 1509 N N . ILE A 1 188 ? -30.420 -21.320 -3.443 1.00 51.00 188 ILE A N 1
ATOM 1510 C CA . ILE A 1 188 ? -29.863 -21.042 -4.761 1.00 51.00 188 ILE A CA 1
ATOM 1511 C C . ILE A 1 188 ? -29.934 -22.375 -5.493 1.00 51.00 188 ILE A C 1
ATOM 1513 O O . ILE A 1 188 ? -29.089 -23.225 -5.269 1.00 51.00 188 ILE A O 1
ATOM 1517 N N . ILE A 1 189 ? -30.994 -22.502 -6.301 1.00 46.09 189 ILE A N 1
ATOM 1518 C CA . ILE A 1 189 ? -31.042 -23.151 -7.619 1.00 46.09 189 ILE A CA 1
ATOM 1519 C C . ILE A 1 189 ? -30.536 -24.600 -7.638 1.00 46.09 189 ILE A C 1
ATOM 1521 O O . ILE A 1 189 ? -29.372 -24.837 -7.352 1.00 46.09 189 ILE A O 1
ATOM 1525 N N . CYS A 1 190 ? -31.412 -25.540 -8.031 1.00 44.31 190 CYS A N 1
ATOM 1526 C CA . CYS A 1 190 ? -31.124 -26.964 -8.260 1.00 44.31 190 CYS A CA 1
ATOM 1527 C C . CYS A 1 190 ? -29.624 -27.260 -8.384 1.00 44.31 190 CYS A C 1
ATOM 1529 O O . CYS A 1 190 ? -29.005 -26.899 -9.385 1.00 44.31 190 CYS A O 1
ATOM 1531 N N . LEU A 1 191 ? -29.056 -27.950 -7.390 1.00 52.97 191 LEU A N 1
ATOM 1532 C CA . LEU A 1 191 ? -27.700 -28.511 -7.438 1.00 52.97 191 LEU A CA 1
ATOM 1533 C C . LEU A 1 191 ? -27.599 -29.655 -8.479 1.00 52.97 191 LEU A C 1
ATOM 1535 O O . LEU A 1 191 ? -26.807 -30.579 -8.312 1.00 52.97 191 LEU A O 1
ATOM 1539 N N . GLU A 1 192 ? -28.413 -29.623 -9.538 1.00 47.31 192 GLU A N 1
ATOM 1540 C CA . GLU A 1 192 ? -28.360 -30.519 -10.691 1.00 47.31 192 GLU A CA 1
ATOM 1541 C C . GLU A 1 192 ? -27.007 -30.301 -11.387 1.00 47.31 192 GLU A C 1
ATOM 1543 O O . GLU A 1 192 ? -26.770 -29.296 -12.058 1.00 47.31 192 GLU A O 1
ATOM 1548 N N . GLY A 1 193 ? -26.064 -31.207 -11.115 1.00 49.81 193 GLY A N 1
ATOM 1549 C CA . GLY A 1 193 ? -24.649 -31.078 -11.477 1.00 49.81 193 GLY A CA 1
ATOM 1550 C C . GLY A 1 193 ? -23.681 -31.423 -10.341 1.00 49.81 193 GLY A C 1
ATOM 1551 O O . GLY A 1 193 ? -22.545 -31.820 -10.596 1.00 49.81 193 GLY A O 1
ATOM 1552 N N . ILE A 1 194 ? -24.138 -31.341 -9.089 1.00 53.16 194 ILE A N 1
ATOM 1553 C CA . ILE A 1 194 ? -23.472 -31.914 -7.912 1.00 53.16 194 ILE A CA 1
ATOM 1554 C C . ILE A 1 194 ? -24.197 -33.226 -7.586 1.00 53.16 194 ILE A C 1
ATOM 1556 O O . ILE A 1 194 ? -24.925 -33.337 -6.601 1.00 53.16 194 ILE A O 1
ATOM 1560 N N . GLU A 1 195 ? -24.096 -34.204 -8.488 1.00 44.69 195 GLU A N 1
ATOM 1561 C CA . GLU A 1 195 ? -24.797 -35.481 -8.343 1.00 44.69 195 GLU A CA 1
ATOM 1562 C C . GLU A 1 195 ? -24.390 -36.204 -7.039 1.00 44.69 195 GLU A C 1
ATOM 1564 O O . GLU A 1 195 ? -23.207 -36.365 -6.735 1.00 44.69 195 GLU A O 1
ATOM 1569 N N . ASN A 1 196 ? -25.407 -36.680 -6.305 1.00 45.34 196 ASN A N 1
ATOM 1570 C CA . ASN A 1 196 ? -25.361 -37.557 -5.122 1.00 45.34 196 ASN A CA 1
ATOM 1571 C C . ASN A 1 196 ? -24.940 -36.946 -3.770 1.00 45.34 196 ASN A C 1
ATOM 1573 O O . ASN A 1 196 ? -24.059 -37.453 -3.074 1.00 45.34 196 ASN A O 1
ATOM 1577 N N . LEU A 1 197 ? -25.683 -35.935 -3.313 1.00 46.81 197 LEU A N 1
ATOM 1578 C CA . LEU A 1 197 ? -25.678 -35.450 -1.923 1.00 46.81 197 LEU A CA 1
ATOM 1579 C C . LEU A 1 197 ? -26.551 -36.292 -0.972 1.00 46.81 197 LEU A C 1
ATOM 1581 O O . LEU A 1 197 ? -27.317 -35.743 -0.188 1.00 46.81 197 LEU A O 1
ATOM 1585 N N . ASN A 1 198 ? -26.438 -37.623 -1.020 1.00 41.97 198 ASN A N 1
ATOM 1586 C CA . ASN A 1 198 ? -27.160 -38.506 -0.088 1.00 41.97 198 ASN A CA 1
ATOM 1587 C C . ASN A 1 198 ? -26.317 -39.019 1.090 1.00 41.97 198 ASN A C 1
ATOM 1589 O O . ASN A 1 198 ? -26.815 -39.798 1.894 1.00 41.97 198 ASN A O 1
ATOM 1593 N N . GLU A 1 199 ? -25.083 -38.541 1.269 1.00 48.34 199 GLU A N 1
ATOM 1594 C CA . GLU A 1 199 ? -24.311 -38.782 2.493 1.00 48.34 199 GLU A CA 1
ATOM 1595 C C . GLU A 1 199 ? -23.507 -37.532 2.875 1.00 48.34 199 GLU A C 1
ATOM 1597 O O . GLU A 1 199 ? -22.888 -36.902 2.016 1.00 48.34 199 GLU A O 1
ATOM 1602 N N . ASP A 1 200 ? -23.451 -37.212 4.174 1.00 53.56 200 ASP A N 1
ATOM 1603 C CA . ASP A 1 200 ? -22.703 -36.098 4.801 1.00 53.56 200 ASP A CA 1
ATOM 1604 C C . ASP A 1 200 ? -21.224 -35.974 4.347 1.00 53.56 200 ASP A C 1
ATOM 1606 O O . ASP A 1 200 ? -20.582 -34.936 4.533 1.00 53.56 200 ASP A O 1
ATOM 1610 N N . GLN A 1 201 ? -20.665 -37.038 3.752 1.00 55.28 201 GLN A N 1
ATOM 1611 C CA . GLN A 1 201 ? -19.294 -37.116 3.236 1.00 55.28 201 GLN A CA 1
ATOM 1612 C C . GLN A 1 201 ? -19.164 -36.825 1.727 1.00 55.28 201 GLN A C 1
ATOM 1614 O O . GLN A 1 201 ? -18.047 -36.600 1.251 1.00 55.28 201 GLN A O 1
ATOM 1619 N N . GLY A 1 202 ? -20.264 -36.820 0.967 1.00 63.53 202 GLY A N 1
ATOM 1620 C CA . GLY A 1 202 ? -20.270 -36.655 -0.491 1.00 63.53 202 GLY A CA 1
ATOM 1621 C C . GLY A 1 202 ? -19.826 -35.261 -0.931 1.00 63.53 202 GLY A C 1
ATOM 1622 O O . GLY A 1 202 ? -18.885 -35.135 -1.717 1.00 63.53 202 GLY A O 1
ATOM 1623 N N . LEU A 1 203 ? -20.417 -34.210 -0.345 1.00 67.38 203 LEU A N 1
ATOM 1624 C CA . LEU A 1 203 ? -20.074 -32.818 -0.669 1.00 67.38 203 LEU A CA 1
ATOM 1625 C C . LEU A 1 203 ? -18.625 -32.493 -0.311 1.00 67.38 203 LEU A C 1
ATOM 1627 O O . LEU A 1 203 ? -17.913 -31.877 -1.093 1.00 67.38 203 LEU A O 1
ATOM 1631 N N . GLU A 1 204 ? -18.152 -32.934 0.856 1.00 67.62 204 GLU A N 1
ATOM 1632 C CA . GLU A 1 204 ? -16.774 -32.676 1.281 1.00 67.62 204 GLU A CA 1
ATOM 1633 C C . GLU A 1 204 ? -15.760 -33.337 0.335 1.00 67.62 204 GLU A C 1
ATOM 1635 O O . GLU A 1 204 ? -14.784 -32.698 -0.068 1.00 67.62 204 GLU A O 1
ATOM 1640 N N . ARG A 1 205 ? -15.985 -34.604 -0.045 1.00 69.81 205 ARG A N 1
ATOM 1641 C CA . ARG A 1 205 ? -15.129 -35.310 -1.011 1.00 69.81 205 ARG A CA 1
ATOM 1642 C C . ARG A 1 205 ? -15.162 -34.635 -2.380 1.00 69.81 205 ARG A C 1
ATOM 1644 O O . ARG A 1 205 ? -14.105 -34.456 -2.981 1.00 69.81 205 ARG A O 1
ATOM 1651 N N . TYR A 1 206 ? -16.340 -34.214 -2.830 1.00 71.50 206 TYR A N 1
ATOM 1652 C CA . TYR A 1 206 ? -16.513 -33.494 -4.087 1.00 71.50 206 TYR A CA 1
ATOM 1653 C C . TYR A 1 206 ? -15.779 -32.147 -4.089 1.00 71.50 206 TYR A C 1
ATOM 1655 O O . TYR A 1 206 ? -14.983 -31.887 -4.988 1.00 71.50 206 TYR A O 1
ATOM 1663 N N . LEU A 1 207 ? -15.947 -31.325 -3.047 1.00 72.06 207 LEU A N 1
ATOM 1664 C CA . LEU A 1 207 ? -15.241 -30.047 -2.912 1.00 72.06 207 LEU A CA 1
ATOM 1665 C C . LEU A 1 207 ? -13.723 -30.248 -2.893 1.00 72.06 207 LEU A C 1
ATOM 1667 O O . LEU A 1 207 ? -13.003 -29.524 -3.574 1.00 72.06 207 LEU A O 1
ATOM 1671 N N . LYS A 1 208 ? -13.219 -31.262 -2.178 1.00 77.69 208 LYS A N 1
ATOM 1672 C CA . LYS A 1 208 ? -11.787 -31.604 -2.201 1.00 77.69 208 LYS A CA 1
ATOM 1673 C C . LYS A 1 208 ? -11.308 -31.988 -3.603 1.00 77.69 208 LYS A C 1
ATOM 1675 O O . LYS A 1 208 ? -10.239 -31.536 -4.010 1.00 77.69 208 LYS A O 1
ATOM 1680 N N . ALA A 1 209 ? -12.085 -32.784 -4.339 1.00 74.12 209 ALA A N 1
ATOM 1681 C CA . ALA A 1 209 ? -11.760 -33.174 -5.709 1.00 74.12 209 ALA A CA 1
ATOM 1682 C C . ALA A 1 209 ? -11.749 -31.967 -6.663 1.00 74.12 209 ALA A C 1
ATOM 1684 O O . ALA A 1 209 ? -10.802 -31.816 -7.434 1.00 74.12 209 ALA A O 1
ATOM 1685 N N . LEU A 1 210 ? -12.734 -31.068 -6.561 1.00 73.12 210 LEU A N 1
ATOM 1686 C CA . LEU A 1 210 ? -12.777 -29.829 -7.343 1.00 73.12 210 LEU A CA 1
ATOM 1687 C C . LEU A 1 210 ? -11.584 -28.919 -7.055 1.00 73.12 210 LEU A C 1
ATOM 1689 O O . LEU A 1 210 ? -10.974 -28.399 -7.985 1.00 73.12 210 LEU A O 1
ATOM 1693 N N . ILE A 1 211 ? -11.227 -28.742 -5.781 1.00 75.75 211 ILE A N 1
ATOM 1694 C CA . ILE A 1 211 ? -10.065 -27.934 -5.387 1.00 75.75 211 ILE A CA 1
ATOM 1695 C C . ILE A 1 211 ? -8.789 -28.531 -5.977 1.00 75.75 211 ILE A C 1
ATOM 1697 O O . ILE A 1 211 ? -7.976 -27.802 -6.540 1.00 75.75 211 ILE A O 1
ATOM 1701 N N . TYR A 1 212 ? -8.625 -29.854 -5.904 1.00 74.06 212 TYR A N 1
ATOM 1702 C CA . TYR A 1 212 ? -7.473 -30.535 -6.490 1.00 74.06 212 TYR A CA 1
ATOM 1703 C C . TYR A 1 212 ? -7.386 -30.322 -8.010 1.00 74.06 212 TYR A C 1
ATOM 1705 O O . TYR A 1 212 ? -6.321 -29.970 -8.517 1.00 74.06 212 TYR A O 1
ATOM 1713 N N . GLN A 1 213 ? -8.507 -30.457 -8.724 1.00 67.75 213 GLN A N 1
ATOM 1714 C CA . GLN A 1 213 ? -8.583 -30.200 -10.166 1.00 67.75 213 GLN A CA 1
ATOM 1715 C C . GLN A 1 213 ? -8.270 -28.735 -10.509 1.00 67.75 213 GLN A C 1
ATOM 1717 O O . GLN A 1 213 ? -7.478 -28.480 -11.412 1.00 67.75 213 GLN A O 1
ATOM 1722 N N . GLY A 1 214 ? -8.821 -27.780 -9.753 1.00 64.06 214 GLY A N 1
ATOM 1723 C CA . GLY A 1 214 ? -8.567 -26.348 -9.934 1.00 64.06 214 GLY A CA 1
ATOM 1724 C C . GLY A 1 214 ? -7.108 -25.949 -9.697 1.00 64.06 214 GLY A C 1
ATOM 1725 O O . GLY A 1 214 ? -6.556 -25.123 -10.425 1.00 64.06 214 GLY A O 1
ATOM 1726 N N . ILE A 1 215 ? -6.455 -26.569 -8.707 1.00 66.88 215 ILE A N 1
ATOM 1727 C CA . ILE A 1 215 ? -5.020 -26.382 -8.454 1.00 66.88 215 ILE A CA 1
ATOM 1728 C C . ILE A 1 215 ? -4.199 -26.937 -9.628 1.00 66.88 215 ILE A C 1
ATOM 1730 O O . ILE A 1 215 ? -3.283 -26.266 -10.103 1.00 66.88 215 ILE A O 1
ATOM 1734 N N . GLN A 1 216 ? -4.531 -28.133 -10.130 1.00 66.38 216 GLN A N 1
ATOM 1735 C CA . GLN A 1 216 ? -3.838 -28.729 -11.279 1.00 66.38 216 GLN A CA 1
ATOM 1736 C C . GLN A 1 216 ? -4.004 -27.911 -12.566 1.00 66.38 216 GLN A C 1
ATOM 1738 O O . GLN A 1 216 ? -3.056 -27.805 -13.344 1.00 66.38 216 GLN A O 1
ATOM 1743 N N . SER A 1 217 ? -5.169 -27.295 -12.778 1.00 50.34 217 SER A N 1
ATOM 1744 C CA . SER A 1 217 ? -5.450 -26.480 -13.963 1.00 50.34 217 SER A CA 1
ATOM 1745 C C . SER A 1 217 ? -4.849 -25.072 -13.910 1.00 50.34 217 SER A C 1
ATOM 1747 O O . SER A 1 217 ? -5.069 -24.301 -14.839 1.00 50.34 217 SER A O 1
ATOM 1749 N N . LYS A 1 218 ? -4.109 -24.718 -12.843 1.00 57.28 218 LYS A N 1
ATOM 1750 C CA . LYS A 1 218 ? -3.589 -23.360 -12.590 1.00 57.28 218 LYS A CA 1
ATOM 1751 C C . LYS A 1 218 ? -4.684 -22.295 -12.696 1.00 57.28 218 LYS A C 1
ATOM 1753 O O . LYS A 1 218 ? -4.469 -21.247 -13.297 1.00 57.28 218 LYS A O 1
ATOM 1758 N N . LEU A 1 219 ? -5.869 -22.586 -12.157 1.00 52.66 219 LEU A N 1
ATOM 1759 C CA . LEU A 1 219 ? -6.994 -21.663 -12.228 1.00 52.66 219 LEU A CA 1
ATOM 1760 C C . LEU A 1 219 ? -6.626 -20.335 -11.546 1.00 52.66 219 LEU A C 1
ATOM 1762 O O . LEU A 1 219 ? -6.452 -20.287 -10.328 1.00 52.66 219 LEU A O 1
ATOM 1766 N N . GLU A 1 220 ? -6.531 -19.259 -12.323 1.00 48.78 220 GLU A N 1
ATOM 1767 C CA . GLU A 1 220 ? -6.358 -17.914 -11.783 1.00 48.78 220 GLU A CA 1
ATOM 1768 C C . GLU A 1 220 ? -7.728 -17.361 -11.374 1.00 48.78 220 GLU A C 1
ATOM 1770 O O . GLU A 1 220 ? -8.708 -17.400 -12.126 1.00 48.78 220 GLU A O 1
ATOM 1775 N N . ILE A 1 221 ? -7.832 -16.869 -10.144 1.00 45.47 221 ILE A N 1
ATOM 1776 C CA . ILE A 1 221 ? -8.954 -16.030 -9.736 1.00 45.47 221 ILE A CA 1
ATOM 1777 C C . ILE A 1 221 ? -8.549 -14.603 -10.100 1.00 45.47 221 ILE A C 1
ATOM 1779 O O . ILE A 1 221 ? -7.625 -14.056 -9.495 1.00 45.47 221 ILE A O 1
ATOM 1783 N N . GLU A 1 222 ? -9.213 -13.998 -11.086 1.00 38.00 222 GLU A N 1
ATOM 1784 C CA . GLU A 1 222 ? -9.043 -12.569 -11.346 1.00 38.00 222 GLU A CA 1
ATOM 1785 C C . GLU A 1 222 ? -9.331 -11.785 -10.055 1.00 38.00 222 GLU A C 1
ATOM 1787 O O . GLU A 1 222 ? -10.399 -11.906 -9.456 1.00 38.00 222 GLU A O 1
ATOM 1792 N N . GLY A 1 223 ? -8.333 -11.028 -9.594 1.00 40.78 223 GLY A N 1
ATOM 1793 C CA . GLY A 1 223 ? -8.431 -10.160 -8.420 1.00 40.78 223 GLY A CA 1
ATOM 1794 C C . GLY A 1 223 ? -8.242 -10.809 -7.045 1.00 40.78 223 GLY A C 1
ATOM 1795 O O . GLY A 1 223 ? -8.425 -10.114 -6.050 1.00 40.78 223 GLY A O 1
ATOM 1796 N N . THR A 1 224 ? -7.809 -12.072 -6.933 1.00 35.41 224 THR A N 1
ATOM 1797 C CA . THR A 1 224 ? -7.251 -12.566 -5.656 1.00 35.41 224 THR A CA 1
ATOM 1798 C C . THR A 1 224 ? -5.843 -13.107 -5.853 1.00 35.41 224 THR A C 1
ATOM 1800 O O . THR A 1 224 ? -5.618 -14.037 -6.626 1.00 35.41 224 THR A O 1
ATOM 1803 N N . THR A 1 225 ? -4.894 -12.514 -5.135 1.00 33.47 225 THR A N 1
ATOM 1804 C CA . THR A 1 225 ? -3.492 -12.924 -5.016 1.00 33.47 225 THR A CA 1
ATOM 1805 C C . THR A 1 225 ? -3.376 -14.374 -4.550 1.00 33.47 225 THR A C 1
ATOM 1807 O O . THR A 1 225 ? -3.296 -14.643 -3.357 1.00 33.47 225 THR A O 1
ATOM 1810 N N . TYR A 1 226 ? -3.319 -15.326 -5.479 1.00 32.44 226 TYR A N 1
ATOM 1811 C CA . TYR A 1 226 ? -2.832 -16.664 -5.166 1.00 32.44 226 TYR A CA 1
ATOM 1812 C C . TYR A 1 226 ? -1.802 -17.124 -6.196 1.00 32.44 226 TYR A C 1
ATOM 1814 O O . TYR A 1 226 ? -2.125 -17.445 -7.337 1.00 32.44 226 TYR A O 1
ATOM 1822 N N . LYS A 1 227 ? -0.539 -17.177 -5.756 1.00 26.77 227 LYS A N 1
ATOM 1823 C CA . LYS A 1 227 ? 0.499 -18.051 -6.311 1.00 26.77 227 LYS A CA 1
ATOM 1824 C C . LYS A 1 227 ? 0.757 -19.151 -5.277 1.00 26.77 227 LYS A C 1
ATOM 1826 O O . LYS A 1 227 ? 1.004 -18.822 -4.115 1.00 26.77 227 LYS A O 1
ATOM 1831 N N . PRO A 1 228 ? 0.720 -20.438 -5.653 1.00 30.36 228 PRO A N 1
ATOM 1832 C CA . PRO A 1 228 ? 0.915 -21.534 -4.719 1.00 30.36 228 PRO A CA 1
ATOM 1833 C C . PRO A 1 228 ? 2.408 -21.780 -4.494 1.00 30.36 228 PRO A C 1
ATOM 1835 O O . PRO A 1 228 ? 2.916 -22.805 -4.921 1.00 30.36 228 PRO A O 1
ATOM 1838 N N . GLU A 1 229 ? 3.125 -20.875 -3.826 1.00 28.11 229 GLU A N 1
ATOM 1839 C CA . GLU A 1 229 ? 4.452 -21.203 -3.291 1.00 28.11 229 GLU A CA 1
ATOM 1840 C C . GLU A 1 229 ? 4.652 -20.577 -1.907 1.00 28.11 229 GLU A C 1
ATOM 1842 O O . GLU A 1 229 ? 4.670 -19.363 -1.726 1.00 28.11 229 GLU A O 1
ATOM 1847 N N . ASN A 1 230 ? 4.748 -21.467 -0.920 1.00 28.83 230 ASN A N 1
ATOM 1848 C CA . ASN A 1 230 ? 5.236 -21.296 0.445 1.00 28.83 230 ASN A CA 1
ATOM 1849 C C . ASN A 1 230 ? 5.949 -19.959 0.718 1.00 28.83 230 ASN A C 1
ATOM 1851 O O . ASN A 1 230 ? 7.068 -19.773 0.253 1.00 28.83 230 ASN A O 1
ATOM 1855 N N . THR A 1 231 ? 5.354 -19.083 1.538 1.00 27.86 231 THR A N 1
ATOM 1856 C CA . THR A 1 231 ? 5.970 -18.364 2.680 1.00 27.86 231 THR A CA 1
ATOM 1857 C C . THR A 1 231 ? 4.974 -17.328 3.221 1.00 27.86 231 THR A C 1
ATOM 1859 O O . THR A 1 231 ? 4.192 -16.736 2.487 1.00 27.86 231 THR A O 1
ATOM 1862 N N . TYR A 1 232 ? 4.984 -17.132 4.541 1.00 28.92 232 TYR A N 1
ATOM 1863 C CA . TYR A 1 232 ? 4.208 -16.161 5.317 1.00 28.92 232 TYR A CA 1
ATOM 1864 C C . TYR A 1 232 ? 4.483 -14.696 4.910 1.00 28.92 232 TYR A C 1
ATOM 1866 O O . TYR A 1 232 ? 5.094 -13.936 5.661 1.00 28.92 232 TYR A O 1
ATOM 1874 N N . SER A 1 233 ? 4.061 -14.278 3.718 1.00 26.94 233 SER A N 1
ATOM 1875 C CA . SER A 1 233 ? 4.325 -12.932 3.196 1.00 26.94 233 SER A CA 1
ATOM 1876 C C . SER A 1 233 ? 3.299 -12.539 2.133 1.00 26.94 233 SER A C 1
ATOM 1878 O O . SER A 1 233 ? 3.666 -12.486 0.969 1.00 26.94 233 SER A O 1
ATOM 1880 N N . GLN A 1 234 ? 2.027 -12.317 2.488 1.00 33.81 234 GLN A N 1
ATOM 1881 C CA . GLN A 1 234 ? 1.034 -11.713 1.572 1.00 33.81 234 GLN A CA 1
ATOM 1882 C C . GLN A 1 234 ? -0.308 -11.444 2.273 1.00 33.81 234 GLN A C 1
ATOM 1884 O O . GLN A 1 234 ? -1.314 -12.076 1.996 1.00 33.81 234 GLN A O 1
ATOM 1889 N N . LEU A 1 235 ? -0.316 -10.528 3.243 1.00 28.34 235 LEU A N 1
ATOM 1890 C CA . LEU A 1 235 ? -1.563 -9.964 3.795 1.00 28.34 235 LEU A CA 1
ATOM 1891 C C . LEU A 1 235 ? -1.583 -8.434 3.736 1.00 28.34 235 LEU A C 1
ATOM 1893 O O . LEU A 1 235 ? -2.311 -7.756 4.452 1.00 28.34 235 LEU A O 1
ATOM 1897 N N . THR A 1 236 ? -0.783 -7.899 2.831 1.00 29.02 236 THR A N 1
ATOM 1898 C CA . THR A 1 236 ? -1.073 -6.655 2.137 1.00 29.02 236 THR A CA 1
ATOM 1899 C C . THR A 1 236 ? -1.447 -7.058 0.711 1.00 29.02 236 THR A C 1
ATOM 1901 O O . THR A 1 236 ? -0.853 -8.027 0.219 1.00 29.02 236 THR A O 1
ATOM 1904 N N . PRO A 1 237 ? -2.407 -6.387 0.040 1.00 29.36 237 PRO A N 1
ATOM 1905 C CA . PRO A 1 237 ? -2.539 -6.530 -1.405 1.00 29.36 237 PRO A CA 1
ATOM 1906 C C . PRO A 1 237 ? -1.133 -6.383 -1.971 1.00 29.36 237 PRO A C 1
ATOM 1908 O O . PRO A 1 237 ? -0.456 -5.388 -1.696 1.00 29.36 237 PRO A O 1
ATOM 1911 N N . SER A 1 238 ? -0.642 -7.436 -2.625 1.00 36.62 238 SER A N 1
ATOM 1912 C CA . SER A 1 238 ? 0.709 -7.403 -3.156 1.00 36.62 238 SER A CA 1
ATOM 1913 C C . SER A 1 238 ? 0.793 -6.170 -4.062 1.00 36.62 238 SER A C 1
ATOM 1915 O O . SER A 1 238 ? -0.078 -6.008 -4.927 1.00 36.62 238 SER A O 1
ATOM 1917 N N . PRO A 1 239 ? 1.806 -5.296 -3.912 1.00 42.84 239 PRO A N 1
ATOM 1918 C CA . PRO A 1 239 ? 1.997 -4.161 -4.812 1.00 42.84 239 PRO A CA 1
ATOM 1919 C C . PRO A 1 239 ? 2.116 -4.593 -6.287 1.00 42.84 239 PRO A C 1
ATOM 1921 O O . PRO A 1 239 ? 2.093 -3.743 -7.172 1.00 42.84 239 PRO A O 1
ATOM 1924 N N . GLU A 1 240 ? 2.186 -5.903 -6.578 1.00 42.81 240 GLU A N 1
ATOM 1925 C CA . GLU A 1 240 ? 2.092 -6.512 -7.908 1.00 42.81 240 GLU A CA 1
ATOM 1926 C C . GLU A 1 240 ? 0.921 -5.987 -8.763 1.00 42.81 240 GLU A C 1
ATOM 1928 O O . GLU A 1 240 ? 1.149 -5.783 -9.955 1.00 42.81 240 GLU A O 1
ATOM 1933 N N . ASN A 1 241 ? -0.250 -5.665 -8.185 1.00 38.41 241 ASN A N 1
ATOM 1934 C CA . ASN A 1 241 ? -1.449 -5.282 -8.959 1.00 38.41 241 ASN A CA 1
ATOM 1935 C C . ASN A 1 241 ? -2.067 -3.909 -8.619 1.00 38.41 241 ASN A C 1
ATOM 1937 O O . ASN A 1 241 ? -2.921 -3.450 -9.367 1.00 38.41 241 ASN A O 1
ATOM 1941 N N . ALA A 1 242 ? -1.641 -3.227 -7.548 1.00 45.34 242 ALA A N 1
ATOM 1942 C CA . ALA A 1 242 ? -2.333 -2.025 -7.043 1.00 45.34 242 ALA A CA 1
ATOM 1943 C C . ALA A 1 242 ? -2.303 -0.803 -7.989 1.00 45.34 242 ALA A C 1
ATOM 1945 O O . ALA A 1 242 ? -3.106 0.111 -7.837 1.00 45.34 242 ALA A O 1
ATOM 1946 N N . TYR A 1 243 ? -1.407 -0.797 -8.981 1.00 58.41 243 TYR A N 1
ATOM 1947 C CA . TYR A 1 243 ? -1.283 0.281 -9.964 1.00 58.41 243 TYR A CA 1
ATOM 1948 C C . TYR A 1 243 ? -1.066 -0.302 -11.353 1.00 58.41 243 TYR A C 1
ATOM 1950 O O . TYR A 1 243 ? 0.065 -0.555 -11.766 1.00 58.41 243 TYR A O 1
ATOM 1958 N N . SER A 1 244 ? -2.157 -0.566 -12.063 1.00 63.38 244 SER A N 1
ATOM 1959 C CA . SER A 1 244 ? -2.124 -0.990 -13.466 1.00 63.38 244 SER A CA 1
ATOM 1960 C C . SER A 1 244 ? -1.986 0.194 -14.428 1.00 63.38 244 SER A C 1
ATOM 1962 O O . SER A 1 244 ? -1.686 -0.017 -15.604 1.00 63.38 244 SER A O 1
ATOM 1964 N N . GLN A 1 245 ? -2.174 1.434 -13.953 1.00 70.81 245 GLN A N 1
ATOM 1965 C CA . GLN A 1 245 ? -2.251 2.617 -14.808 1.00 70.81 245 GLN A CA 1
ATOM 1966 C C . GLN A 1 245 ? -1.940 3.930 -14.057 1.00 70.81 245 GLN A C 1
ATOM 1968 O O . GLN A 1 245 ? -2.328 4.092 -12.903 1.00 70.81 245 GLN A O 1
ATOM 1973 N N . LEU A 1 246 ? -1.262 4.869 -14.727 1.00 74.38 246 LEU A N 1
ATOM 1974 C CA . LEU A 1 246 ? -1.048 6.267 -14.327 1.00 74.38 246 LEU A CA 1
ATOM 1975 C C . LEU A 1 246 ? -1.585 7.179 -15.437 1.00 74.38 246 LEU A C 1
ATOM 1977 O O . LEU A 1 246 ? -0.956 7.309 -16.491 1.00 74.38 246 LEU A O 1
ATOM 1981 N N . GLY A 1 247 ? -2.759 7.787 -15.256 1.00 70.31 247 GLY A N 1
ATOM 1982 C CA . GLY A 1 247 ? -3.425 8.496 -16.353 1.00 70.31 247 GLY A CA 1
ATOM 1983 C C . GLY A 1 247 ? -3.672 7.571 -17.554 1.00 70.31 247 GLY A C 1
ATOM 1984 O O . GLY A 1 247 ? -4.486 6.658 -17.473 1.00 70.31 247 GLY A O 1
ATOM 1985 N N . LYS A 1 248 ? -2.976 7.777 -18.680 1.00 69.50 248 LYS A N 1
ATOM 1986 C CA . LYS A 1 248 ? -3.033 6.870 -19.849 1.00 69.50 248 LYS A CA 1
ATOM 1987 C C . LYS A 1 248 ? -1.959 5.777 -19.832 1.00 69.50 248 LYS A C 1
ATOM 1989 O O . LYS A 1 248 ? -2.157 4.765 -20.482 1.00 69.50 248 LYS A O 1
ATOM 1994 N N . PHE A 1 249 ? -0.888 5.948 -19.060 1.00 77.00 249 PHE A N 1
ATOM 1995 C CA . PHE A 1 249 ? 0.276 5.063 -19.050 1.00 77.00 249 PHE A CA 1
ATOM 1996 C C . PHE A 1 249 ? 0.002 3.768 -18.286 1.00 77.00 249 PHE A C 1
ATOM 1998 O O . PHE A 1 249 ? -0.151 3.795 -17.063 1.00 77.00 249 PHE A O 1
ATOM 2005 N N . ARG A 1 250 ? -0.040 2.622 -18.970 1.00 80.62 250 ARG A N 1
ATOM 2006 C CA . ARG A 1 250 ? -0.224 1.322 -18.309 1.00 80.62 250 ARG A CA 1
ATOM 2007 C C . ARG A 1 250 ? 1.083 0.790 -17.734 1.00 80.62 250 ARG A C 1
ATOM 2009 O O . ARG A 1 250 ? 2.110 0.758 -18.410 1.00 80.62 250 ARG A O 1
ATOM 2016 N N . ILE A 1 251 ? 1.028 0.314 -16.492 1.00 82.81 251 ILE A N 1
ATOM 2017 C CA . ILE A 1 251 ? 2.158 -0.318 -15.808 1.00 82.81 251 ILE A CA 1
ATOM 2018 C C . ILE A 1 251 ? 1.918 -1.833 -15.780 1.00 82.81 251 ILE A C 1
ATOM 2020 O O . ILE A 1 251 ? 0.976 -2.285 -15.120 1.00 82.81 251 ILE A O 1
ATOM 2024 N N . PRO A 1 252 ? 2.774 -2.648 -16.423 1.00 83.56 252 PRO A N 1
ATOM 2025 C CA . PRO A 1 252 ? 2.612 -4.089 -16.439 1.00 83.56 252 PRO A CA 1
ATOM 2026 C C . PRO A 1 252 ? 2.798 -4.669 -15.031 1.00 83.56 252 PRO A C 1
ATOM 2028 O O . PRO A 1 252 ? 3.517 -4.090 -14.203 1.00 83.56 252 PRO A O 1
ATOM 2031 N N . PRO A 1 253 ? 2.183 -5.826 -14.739 1.00 81.25 253 PRO A N 1
ATOM 2032 C CA . PRO A 1 253 ? 2.356 -6.497 -13.458 1.00 81.25 253 PRO A CA 1
ATOM 2033 C C . PRO A 1 253 ? 3.820 -6.893 -13.244 1.00 81.25 253 PRO A C 1
ATOM 2035 O O . PRO A 1 253 ? 4.581 -7.104 -14.192 1.00 81.25 253 PRO A O 1
ATOM 2038 N N . LEU A 1 254 ? 4.230 -7.064 -11.983 1.00 81.06 254 LEU A N 1
ATOM 2039 C CA . LEU A 1 254 ? 5.613 -7.445 -11.668 1.00 81.06 254 LEU A CA 1
ATOM 2040 C C . LEU A 1 254 ? 6.020 -8.772 -12.332 1.00 81.06 254 LEU A C 1
ATOM 2042 O O . LEU A 1 254 ? 7.198 -8.977 -12.613 1.00 81.06 254 LEU A O 1
ATOM 2046 N N . SER A 1 255 ? 5.074 -9.677 -12.606 1.00 82.62 255 SER A N 1
ATOM 2047 C CA . SER A 1 255 ? 5.307 -10.926 -13.348 1.00 82.62 255 SER A CA 1
ATOM 2048 C C . SER A 1 255 ? 5.945 -10.705 -14.723 1.00 82.62 255 SER A C 1
ATOM 2050 O O . SER A 1 255 ? 6.723 -11.557 -15.142 1.00 82.62 255 SER A O 1
ATOM 2052 N N . TYR A 1 256 ? 5.709 -9.552 -15.357 1.00 84.94 256 TYR A N 1
ATOM 2053 C CA . TYR A 1 256 ? 6.288 -9.177 -16.649 1.00 84.94 256 TYR A CA 1
ATOM 2054 C C . TYR A 1 256 ? 7.808 -8.969 -16.598 1.00 84.94 256 TYR A C 1
ATOM 2056 O O . TYR A 1 256 ? 8.518 -9.176 -17.579 1.00 84.94 256 TYR A O 1
ATOM 2064 N N . PHE A 1 257 ? 8.340 -8.594 -15.432 1.00 86.81 257 PHE A N 1
ATOM 2065 C CA . PHE A 1 257 ? 9.768 -8.358 -15.263 1.00 86.81 257 PHE A CA 1
ATOM 2066 C C . PHE A 1 257 ? 10.517 -9.691 -15.092 1.00 86.81 257 PHE A C 1
ATOM 2068 O O . PHE A 1 257 ? 10.036 -10.594 -14.393 1.00 86.81 257 PHE A O 1
ATOM 2075 N N . PRO A 1 258 ? 11.724 -9.841 -15.662 1.00 88.12 258 PRO A N 1
ATOM 2076 C CA . PRO A 1 258 ? 12.556 -11.015 -15.428 1.00 88.12 258 PRO A CA 1
ATOM 2077 C C . PRO A 1 258 ? 13.045 -11.056 -13.973 1.00 88.12 258 PRO A C 1
ATOM 2079 O O . PRO A 1 258 ? 13.224 -10.019 -13.335 1.00 88.12 258 PRO A O 1
ATOM 2082 N N . GLN A 1 259 ? 13.318 -12.256 -13.450 1.00 84.25 259 GLN A N 1
ATOM 2083 C CA . GLN A 1 259 ? 13.818 -12.422 -12.075 1.00 84.25 259 GLN A CA 1
ATOM 2084 C C . GLN A 1 259 ? 15.143 -11.690 -11.826 1.00 84.25 259 GLN A C 1
ATOM 2086 O O . GLN A 1 259 ? 15.369 -11.202 -10.725 1.00 84.25 259 GLN A O 1
ATOM 2091 N N . SER A 1 260 ? 15.987 -11.532 -12.851 1.00 83.75 260 SER A N 1
ATOM 2092 C CA . SER A 1 260 ? 17.223 -10.750 -12.742 1.00 83.75 260 SER A CA 1
ATOM 2093 C C . SER A 1 260 ? 16.982 -9.270 -12.432 1.00 83.75 260 SER A C 1
ATOM 2095 O O . SER A 1 260 ? 17.851 -8.616 -11.878 1.00 83.75 260 SER A O 1
ATOM 2097 N N . MET A 1 261 ? 15.804 -8.721 -12.725 1.00 86.38 261 MET A N 1
ATOM 2098 C CA . MET A 1 261 ? 15.476 -7.326 -12.419 1.00 86.38 261 MET A CA 1
ATOM 2099 C C . MET A 1 261 ? 14.761 -7.160 -11.073 1.00 86.38 261 MET A C 1
ATOM 2101 O O . MET A 1 261 ? 14.632 -6.035 -10.600 1.00 86.38 261 MET A O 1
ATOM 2105 N N . LYS A 1 262 ? 14.321 -8.254 -10.438 1.00 87.00 262 LYS A N 1
ATOM 2106 C CA . LYS A 1 262 ? 13.572 -8.224 -9.176 1.00 87.00 262 LYS A CA 1
ATOM 2107 C C . LYS A 1 262 ? 14.520 -8.416 -7.996 1.00 87.00 262 LYS A C 1
ATOM 2109 O O . LYS A 1 262 ? 15.044 -9.519 -7.821 1.00 87.00 262 LYS A O 1
ATOM 2114 N N . PRO A 1 263 ? 14.729 -7.399 -7.150 1.00 83.00 263 PRO A N 1
ATOM 2115 C CA . PRO A 1 263 ? 15.531 -7.597 -5.959 1.00 83.00 263 PRO A CA 1
ATOM 2116 C C . PRO A 1 263 ? 14.819 -8.504 -4.965 1.00 83.00 263 PRO A C 1
ATOM 2118 O O . PRO A 1 263 ? 13.671 -8.265 -4.594 1.00 83.00 263 PRO A O 1
ATOM 2121 N N . GLN A 1 264 ? 15.534 -9.528 -4.507 1.00 74.00 264 GLN A N 1
ATOM 2122 C CA . GLN A 1 264 ? 15.080 -10.394 -3.418 1.00 74.00 264 GLN A CA 1
ATOM 2123 C C . GLN A 1 264 ? 15.603 -9.939 -2.051 1.00 74.00 264 GLN A C 1
ATOM 2125 O O . GLN A 1 264 ? 14.980 -10.231 -1.036 1.00 74.00 264 GLN A O 1
ATOM 2130 N N . ASP A 1 265 ? 16.717 -9.200 -2.022 1.00 70.12 265 ASP A N 1
ATOM 2131 C CA . ASP A 1 265 ? 17.291 -8.627 -0.803 1.00 70.12 265 ASP A CA 1
ATOM 2132 C C . ASP A 1 265 ? 17.010 -7.118 -0.742 1.00 70.12 265 ASP A C 1
ATOM 2134 O O . ASP A 1 265 ? 17.235 -6.375 -1.707 1.00 70.12 265 ASP A O 1
ATOM 2138 N N . SER A 1 266 ? 16.508 -6.661 0.404 1.00 68.31 266 SER A N 1
ATOM 2139 C CA . SER A 1 266 ? 16.270 -5.251 0.713 1.00 68.31 266 SER A CA 1
ATOM 2140 C C . SER A 1 266 ? 17.559 -4.506 1.111 1.00 68.31 266 SER A C 1
ATOM 2142 O O . SER A 1 266 ? 17.590 -3.277 1.180 1.00 68.31 266 SER A O 1
ATOM 2144 N N . ARG A 1 267 ? 18.679 -5.204 1.289 1.00 70.62 267 ARG A N 1
ATOM 2145 C CA . ARG A 1 267 ? 19.975 -4.588 1.596 1.00 70.62 267 ARG A CA 1
ATOM 2146 C C . ARG A 1 267 ? 20.729 -4.185 0.333 1.00 70.62 267 ARG A C 1
ATOM 2148 O O . ARG A 1 267 ? 20.644 -4.839 -0.704 1.00 70.62 267 ARG A O 1
ATOM 2155 N N . ILE A 1 268 ? 21.483 -3.096 0.444 1.00 71.62 268 ILE A N 1
ATOM 2156 C CA . ILE A 1 268 ? 22.480 -2.658 -0.535 1.00 71.62 268 ILE A CA 1
ATOM 2157 C C . ILE A 1 268 ? 23.817 -2.716 0.202 1.00 71.62 268 ILE A C 1
ATOM 2159 O O . ILE A 1 268 ? 24.017 -1.996 1.175 1.00 71.62 268 ILE A O 1
ATOM 2163 N N . TRP A 1 269 ? 24.687 -3.635 -0.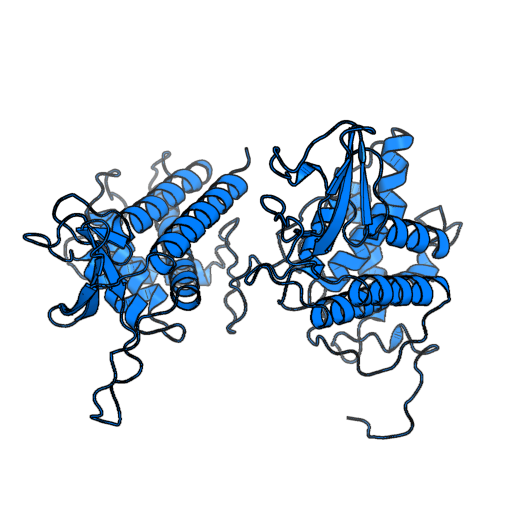211 1.00 66.56 269 TRP A N 1
ATOM 2164 C CA . TRP A 1 269 ? 25.902 -4.003 0.529 1.00 66.56 269 TRP A CA 1
ATOM 2165 C C . TRP A 1 269 ? 27.118 -3.113 0.238 1.00 66.56 269 TRP A C 1
ATOM 2167 O O . TRP A 1 269 ? 28.175 -3.303 0.828 1.00 66.56 269 TRP A O 1
ATOM 2177 N N . TYR A 1 270 ? 26.978 -2.147 -0.665 1.00 69.62 270 TYR A N 1
ATOM 2178 C CA . TYR A 1 270 ? 28.040 -1.244 -1.098 1.00 69.62 270 TYR A CA 1
ATOM 2179 C C . TYR A 1 270 ? 27.555 0.199 -1.057 1.00 69.62 270 TYR A C 1
ATOM 2181 O O . TYR A 1 270 ? 26.363 0.483 -1.189 1.00 69.62 270 TYR A O 1
ATOM 2189 N N . GLU A 1 271 ? 28.503 1.106 -0.860 1.00 72.44 271 GLU A N 1
ATOM 2190 C CA . GLU A 1 271 ? 28.251 2.537 -0.898 1.00 72.44 271 GLU A CA 1
ATOM 2191 C C . GLU A 1 271 ? 28.184 3.001 -2.354 1.00 72.44 271 GLU A C 1
ATOM 2193 O O . GLU A 1 271 ? 29.038 2.653 -3.172 1.00 72.44 271 GLU A O 1
ATOM 2198 N N . ILE A 1 272 ? 27.126 3.741 -2.678 1.00 78.94 272 ILE A N 1
ATOM 2199 C CA . ILE A 1 272 ? 26.878 4.277 -4.014 1.00 78.94 272 ILE A CA 1
ATOM 2200 C C . ILE A 1 272 ? 27.161 5.767 -3.955 1.00 78.94 272 ILE A C 1
ATOM 2202 O O . ILE A 1 272 ? 26.538 6.481 -3.167 1.00 78.94 272 ILE A O 1
ATOM 2206 N N . ASP A 1 273 ? 28.079 6.235 -4.797 1.00 81.12 273 ASP A N 1
ATOM 2207 C CA . ASP A 1 273 ? 28.310 7.667 -4.921 1.00 81.12 273 ASP A CA 1
ATOM 2208 C C . ASP A 1 273 ? 27.146 8.324 -5.669 1.00 81.12 273 ASP A C 1
ATOM 2210 O O . ASP A 1 273 ? 26.833 7.989 -6.815 1.00 81.12 273 ASP A O 1
ATOM 2214 N N . PHE A 1 274 ? 26.476 9.253 -4.998 1.00 84.56 274 PHE A N 1
ATOM 2215 C CA . PHE A 1 274 ? 25.390 10.057 -5.547 1.00 84.56 274 PHE A CA 1
ATOM 2216 C C . PHE A 1 274 ? 25.929 11.381 -6.108 1.00 84.56 274 PHE A C 1
ATOM 2218 O O . PHE A 1 274 ? 26.851 11.980 -5.565 1.00 84.56 274 PHE A O 1
ATOM 2225 N N . GLU A 1 275 ? 25.344 11.867 -7.190 1.00 84.88 275 GLU A N 1
ATOM 2226 C CA . GLU A 1 275 ? 25.595 13.203 -7.726 1.00 84.88 275 GLU A CA 1
ATOM 2227 C C . GLU A 1 275 ? 24.855 14.264 -6.899 1.00 84.88 275 GLU A C 1
ATOM 2229 O O . GLU A 1 275 ? 24.104 13.950 -5.969 1.00 84.88 275 GLU A O 1
ATOM 2234 N N . THR A 1 276 ? 25.108 15.535 -7.204 1.00 86.44 276 THR A N 1
ATOM 2235 C CA . THR A 1 276 ? 24.637 16.685 -6.423 1.00 86.44 276 THR A CA 1
ATOM 2236 C C . THR A 1 276 ? 23.122 16.674 -6.219 1.00 86.44 276 THR A C 1
ATOM 2238 O O . THR A 1 276 ? 22.668 16.807 -5.087 1.00 86.44 276 THR A O 1
ATOM 2241 N N . GLU A 1 277 ? 22.340 16.455 -7.275 1.00 86.56 277 GLU A N 1
ATOM 2242 C CA . GLU A 1 277 ? 20.874 16.465 -7.244 1.00 86.56 277 GLU A CA 1
ATOM 2243 C C . GLU A 1 277 ? 20.324 15.364 -6.321 1.00 86.56 277 GLU A C 1
ATOM 2245 O O . GLU A 1 277 ? 19.499 15.613 -5.443 1.00 86.56 277 GLU A O 1
ATOM 2250 N N . GLU A 1 278 ? 20.852 14.149 -6.458 1.00 89.38 278 GLU A N 1
ATOM 2251 C CA . GLU A 1 278 ? 20.471 12.969 -5.674 1.00 89.38 278 GLU A CA 1
ATOM 2252 C C . GLU A 1 278 ? 20.813 13.166 -4.184 1.00 89.38 278 GLU A C 1
ATOM 2254 O O . GLU A 1 278 ? 19.994 12.884 -3.302 1.00 89.38 278 GLU A O 1
ATOM 2259 N N . LYS A 1 279 ? 22.011 13.709 -3.901 1.00 90.38 279 LYS A N 1
ATOM 2260 C CA . LYS A 1 279 ? 22.460 14.078 -2.547 1.00 90.38 279 LYS A CA 1
ATOM 2261 C C . LYS A 1 279 ? 21.551 15.146 -1.937 1.00 90.38 279 LYS A C 1
ATOM 2263 O O . LYS A 1 279 ? 21.171 15.013 -0.772 1.00 90.38 279 LYS A O 1
ATOM 2268 N N . CYS A 1 280 ? 21.175 16.168 -2.706 1.00 90.56 280 CYS A N 1
ATOM 2269 C CA . CYS A 1 280 ? 20.276 17.233 -2.266 1.00 90.56 280 CYS A CA 1
ATOM 2270 C C . CYS A 1 280 ? 18.886 16.699 -1.896 1.00 90.56 280 CYS A C 1
ATOM 2272 O O . CYS A 1 280 ? 18.406 17.019 -0.809 1.00 90.56 280 CYS A O 1
ATOM 2274 N N . ILE A 1 281 ? 18.284 15.838 -2.724 1.00 92.06 281 ILE A N 1
ATOM 2275 C CA . ILE A 1 281 ? 16.961 15.246 -2.456 1.00 92.06 281 ILE A CA 1
ATOM 2276 C C . ILE A 1 281 ? 16.987 14.417 -1.169 1.00 92.06 281 ILE A C 1
ATOM 2278 O O . ILE A 1 281 ? 16.126 14.585 -0.303 1.00 92.06 281 ILE A O 1
ATOM 2282 N N . ILE A 1 282 ? 17.992 13.546 -1.006 1.00 91.31 282 ILE A N 1
ATOM 2283 C CA . ILE A 1 282 ? 18.137 12.722 0.204 1.00 91.31 282 ILE A CA 1
ATOM 2284 C C . ILE A 1 282 ? 18.344 13.614 1.437 1.00 91.31 282 ILE A C 1
ATOM 2286 O O . ILE A 1 282 ? 17.709 13.396 2.470 1.00 91.31 282 ILE A O 1
ATOM 2290 N N . ALA A 1 283 ? 19.208 14.629 1.346 1.00 91.88 283 ALA A N 1
ATOM 2291 C CA . ALA A 1 283 ? 19.470 15.543 2.454 1.00 91.88 283 ALA A CA 1
ATOM 2292 C C . ALA A 1 283 ? 18.221 16.353 2.838 1.00 91.88 283 ALA A C 1
ATOM 2294 O O . ALA A 1 283 ? 17.924 16.493 4.027 1.00 91.88 283 ALA A O 1
ATOM 2295 N N . ASN A 1 284 ? 17.463 16.844 1.852 1.00 91.62 284 ASN A N 1
ATOM 2296 C CA . ASN A 1 284 ? 16.207 17.551 2.081 1.00 91.62 284 ASN A CA 1
ATOM 2297 C C . ASN A 1 284 ? 15.166 16.629 2.731 1.00 91.62 284 ASN A C 1
ATOM 2299 O O . ASN A 1 284 ? 14.550 17.006 3.726 1.00 91.62 284 ASN A O 1
ATOM 2303 N N . PHE A 1 285 ? 15.060 15.381 2.267 1.00 92.56 285 PHE A N 1
ATOM 2304 C CA . PHE A 1 285 ? 14.165 14.378 2.846 1.00 92.56 285 PHE A CA 1
ATOM 2305 C C . PHE A 1 285 ? 14.467 14.135 4.325 1.00 92.56 285 PHE A C 1
ATOM 2307 O O . PHE A 1 285 ? 13.586 14.228 5.182 1.00 92.56 285 PHE A O 1
ATOM 2314 N N . ILE A 1 286 ? 15.740 13.889 4.647 1.00 90.69 286 ILE A N 1
ATOM 2315 C CA . ILE A 1 286 ? 16.196 13.681 6.025 1.00 90.69 286 ILE A CA 1
ATOM 2316 C C . ILE A 1 286 ? 15.929 14.932 6.869 1.00 90.69 286 ILE A C 1
ATOM 2318 O O . ILE A 1 286 ? 15.476 14.822 8.011 1.00 90.69 286 ILE A O 1
ATOM 2322 N N . LYS A 1 287 ? 16.156 16.130 6.318 1.00 91.06 287 LYS A N 1
ATOM 2323 C CA . LYS A 1 287 ? 15.868 17.401 6.993 1.00 91.06 287 LYS A CA 1
ATOM 2324 C C . LYS A 1 287 ? 14.378 17.551 7.303 1.00 91.06 287 LYS A C 1
ATOM 2326 O O . LYS A 1 287 ? 14.042 17.908 8.432 1.00 91.06 287 LYS A O 1
ATOM 2331 N N . VAL A 1 288 ? 13.492 17.247 6.352 1.00 90.06 288 VAL A N 1
ATOM 2332 C CA . VAL A 1 288 ? 12.033 17.259 6.553 1.00 90.06 288 VAL A CA 1
ATOM 2333 C C . VAL A 1 288 ? 11.648 16.286 7.663 1.00 90.06 288 VAL A C 1
ATOM 2335 O O . VAL A 1 288 ? 10.998 16.692 8.625 1.00 90.06 288 VAL A O 1
ATOM 2338 N N . LEU A 1 289 ? 12.121 15.037 7.607 1.00 88.62 289 LEU A N 1
ATOM 2339 C CA . LEU A 1 289 ? 11.827 14.041 8.638 1.00 88.62 289 LEU A CA 1
ATOM 2340 C C . LEU A 1 289 ? 12.364 14.436 10.018 1.00 88.62 289 LEU A C 1
ATOM 2342 O O . LEU A 1 289 ? 11.696 14.205 11.026 1.00 88.62 289 LEU A O 1
ATOM 2346 N N . THR A 1 290 ? 13.550 15.037 10.091 1.00 87.50 290 THR A N 1
ATOM 2347 C CA . THR A 1 290 ? 14.174 15.449 11.359 1.00 87.50 290 THR A CA 1
ATOM 2348 C C . THR A 1 290 ? 13.430 16.622 11.992 1.00 87.50 290 THR A C 1
ATOM 2350 O O . THR A 1 290 ? 13.164 16.612 13.197 1.00 87.50 290 THR A O 1
ATOM 2353 N N . ASN A 1 291 ? 13.047 17.607 11.178 1.00 85.00 291 ASN A N 1
ATOM 2354 C CA . ASN A 1 291 ? 12.372 18.819 11.637 1.00 85.00 291 ASN A CA 1
ATOM 2355 C C . ASN A 1 291 ? 10.881 18.611 11.914 1.00 85.00 291 ASN A C 1
ATOM 2357 O O . ASN A 1 291 ? 10.317 19.348 12.719 1.00 85.00 291 ASN A O 1
ATOM 2361 N N . CYS A 1 292 ? 10.263 17.591 11.315 1.00 76.88 292 CYS A N 1
ATOM 2362 C CA . CYS A 1 292 ? 8.891 17.199 11.610 1.00 76.88 292 CYS A CA 1
ATOM 2363 C C . CYS A 1 292 ? 8.773 16.694 13.055 1.00 76.88 292 CYS A C 1
ATOM 2365 O O . CYS A 1 292 ? 9.092 15.537 13.376 1.00 76.88 292 CYS A O 1
ATOM 2367 N N . LYS A 1 293 ? 8.302 17.576 13.937 1.00 79.06 293 LYS A N 1
ATOM 2368 C CA . LYS A 1 293 ? 7.921 17.273 15.317 1.00 79.06 293 LYS A CA 1
ATOM 2369 C C . LYS A 1 293 ? 6.417 17.479 15.448 1.00 79.06 293 LYS A C 1
ATOM 2371 O O . LYS A 1 293 ? 5.901 18.521 15.059 1.00 79.06 293 LYS A O 1
ATOM 2376 N N . ILE A 1 294 ? 5.736 16.482 16.004 1.00 76.88 294 ILE A N 1
ATOM 2377 C CA . ILE A 1 294 ? 4.307 16.580 16.304 1.00 76.88 294 ILE A CA 1
ATOM 2378 C C . ILE A 1 294 ? 4.146 17.535 17.485 1.00 76.88 294 ILE A C 1
ATOM 2380 O O . ILE A 1 294 ? 4.597 17.223 18.593 1.00 76.88 294 ILE A O 1
ATOM 2384 N N . ASP A 1 295 ? 3.494 18.674 17.266 1.00 81.38 295 ASP A N 1
ATOM 2385 C CA . ASP A 1 295 ? 2.986 19.486 18.362 1.00 81.38 295 ASP A CA 1
ATOM 2386 C C . ASP A 1 295 ? 1.663 18.884 18.842 1.00 81.38 295 ASP A C 1
ATOM 2388 O O . ASP A 1 295 ? 0.639 18.951 18.166 1.00 81.38 295 ASP A O 1
ATOM 2392 N N . LYS A 1 296 ? 1.676 18.297 20.043 1.00 77.25 296 LYS A N 1
ATOM 2393 C CA . LYS A 1 296 ? 0.491 17.667 20.650 1.00 77.25 296 LYS A CA 1
ATOM 2394 C C . LYS A 1 296 ? -0.666 18.645 20.883 1.00 77.25 296 LYS A C 1
ATOM 2396 O O . LYS A 1 296 ? -1.772 18.193 21.164 1.00 77.25 296 LYS A O 1
ATOM 2401 N N . LYS A 1 297 ? -0.412 19.957 20.839 1.00 82.44 297 LYS A N 1
ATOM 2402 C CA . LYS A 1 297 ? -1.437 20.994 21.002 1.00 82.44 297 LYS A CA 1
ATOM 2403 C C . LYS A 1 297 ? -2.157 21.318 19.696 1.00 82.44 297 LYS A C 1
ATOM 2405 O O . LYS A 1 297 ? -3.238 21.897 19.753 1.00 82.44 297 LYS A O 1
ATOM 2410 N N . LEU A 1 298 ? -1.575 20.971 18.548 1.00 84.31 298 LEU A N 1
ATOM 2411 C CA . LEU A 1 298 ? -2.141 21.279 17.241 1.00 84.31 298 LEU A CA 1
ATOM 2412 C C . LEU A 1 298 ? -2.913 20.080 16.665 1.00 84.31 298 LEU A C 1
ATOM 2414 O O . LEU A 1 298 ? -2.522 18.926 16.871 1.00 84.31 298 LEU A O 1
ATOM 2418 N N . PRO A 1 299 ? -4.009 20.323 15.925 1.00 85.50 299 PRO A N 1
ATOM 2419 C CA . PRO A 1 299 ? -4.773 19.266 15.282 1.00 85.50 299 PRO A CA 1
ATOM 2420 C C . PRO A 1 299 ? -3.942 18.440 14.296 1.00 85.50 299 PRO A C 1
ATOM 2422 O O . PRO A 1 299 ? -3.061 18.945 13.595 1.00 85.50 299 PRO A O 1
ATOM 2425 N N . THR A 1 300 ? -4.284 17.157 14.223 1.00 86.75 300 THR A N 1
ATOM 2426 C CA . THR A 1 300 ? -3.748 16.194 13.261 1.00 86.75 300 THR A CA 1
ATOM 2427 C C . THR A 1 300 ? -4.918 15.455 12.608 1.00 86.75 300 THR A C 1
ATOM 2429 O O . THR A 1 300 ? -5.881 15.109 13.294 1.00 86.75 300 THR A O 1
ATOM 2432 N N . LYS A 1 301 ? -4.854 15.219 11.297 1.00 84.88 301 LYS A N 1
ATOM 2433 C CA . LYS A 1 301 ? -5.858 14.475 10.526 1.00 84.88 301 LYS A CA 1
ATOM 2434 C C . LYS A 1 301 ? -5.198 13.465 9.597 1.00 84.88 301 LYS A C 1
ATOM 2436 O O . LYS A 1 301 ? -4.170 13.748 8.995 1.00 84.88 301 LYS A O 1
ATOM 2441 N N . GLU A 1 302 ? -5.824 12.308 9.445 1.00 83.06 302 GLU A N 1
ATOM 2442 C CA . GLU A 1 302 ? -5.468 11.350 8.399 1.00 83.06 302 GLU A CA 1
ATOM 2443 C C . GLU A 1 302 ? -6.199 11.695 7.098 1.00 83.06 302 GLU A C 1
ATOM 2445 O O . GLU A 1 302 ? -7.332 12.184 7.118 1.00 83.06 302 GLU A O 1
ATOM 2450 N N . VAL A 1 303 ? -5.545 11.437 5.967 1.00 80.38 303 VAL A N 1
ATOM 2451 C CA . VAL A 1 303 ? -6.168 11.540 4.646 1.00 80.38 303 VAL A CA 1
ATOM 2452 C C . VAL A 1 303 ? -7.008 10.292 4.391 1.00 80.38 303 VAL A C 1
ATOM 2454 O O . VAL A 1 303 ? -6.559 9.162 4.584 1.00 80.38 303 VAL A O 1
ATOM 2457 N N . GLU A 1 304 ? -8.240 10.485 3.933 1.00 74.69 304 GLU A N 1
ATOM 2458 C CA . GLU A 1 304 ? -9.170 9.398 3.664 1.00 74.69 304 GLU A CA 1
ATOM 2459 C C . GLU A 1 304 ? -8.614 8.453 2.587 1.00 74.69 304 GLU A C 1
ATOM 2461 O O . GLU A 1 304 ? -8.210 8.881 1.503 1.00 74.69 304 GLU A O 1
ATOM 2466 N N . ASN A 1 305 ? -8.611 7.151 2.891 1.00 71.56 305 ASN A N 1
ATOM 2467 C CA . ASN A 1 305 ? -8.132 6.075 2.016 1.00 71.56 305 ASN A CA 1
ATOM 2468 C C . ASN A 1 305 ? -6.655 6.178 1.586 1.00 71.56 305 ASN A C 1
ATOM 2470 O O . ASN A 1 305 ? -6.235 5.427 0.711 1.00 71.56 305 ASN A O 1
ATOM 2474 N N . LEU A 1 306 ? -5.847 7.042 2.213 1.00 78.81 306 LEU A N 1
ATOM 2475 C CA . LEU A 1 306 ? -4.408 7.132 1.961 1.00 78.81 306 LEU A CA 1
ATOM 2476 C C . LEU A 1 306 ? -3.610 7.053 3.268 1.00 78.81 306 LEU A C 1
ATOM 2478 O O . LEU A 1 306 ? -4.052 7.551 4.302 1.00 78.81 306 LEU A O 1
ATOM 2482 N N . PRO A 1 307 ? -2.422 6.432 3.267 1.00 86.19 307 PRO A N 1
ATOM 2483 C CA . PRO A 1 307 ? -1.550 6.375 4.435 1.00 86.19 307 PRO A CA 1
ATOM 2484 C C . PRO A 1 307 ? -0.778 7.688 4.627 1.00 86.19 307 PRO A C 1
ATOM 2486 O O . PRO A 1 307 ? 0.444 7.686 4.747 1.00 86.19 307 PRO A O 1
ATOM 2489 N N . VAL A 1 308 ? -1.484 8.818 4.693 1.00 88.81 308 VAL A N 1
ATOM 2490 C CA . VAL A 1 308 ? -0.902 10.153 4.890 1.00 88.81 308 VAL A CA 1
ATOM 2491 C C . VAL A 1 308 ? -1.504 10.817 6.122 1.00 88.81 308 VAL A C 1
ATOM 2493 O O . VAL A 1 308 ? -2.716 10.796 6.330 1.00 88.81 308 VAL A O 1
ATOM 2496 N N . LEU A 1 309 ? -0.635 11.417 6.929 1.00 89.06 309 LEU A N 1
ATOM 2497 C CA . LEU A 1 309 ? -0.957 12.186 8.118 1.00 89.06 309 LEU A CA 1
ATOM 2498 C C . LEU A 1 309 ? -0.660 13.660 7.860 1.00 89.06 309 LEU A C 1
ATOM 2500 O O . LEU A 1 309 ? 0.449 14.022 7.469 1.00 89.06 309 LEU A O 1
ATOM 2504 N N . LEU A 1 310 ? -1.652 14.500 8.119 1.00 89.50 310 LEU A N 1
ATOM 2505 C CA . LEU A 1 310 ? -1.540 15.947 8.105 1.00 89.50 310 LEU A CA 1
ATOM 2506 C C . LEU A 1 310 ? -1.494 16.427 9.550 1.00 89.50 310 LEU A C 1
ATOM 2508 O O . LEU A 1 310 ? -2.453 16.249 10.298 1.00 89.50 310 LEU A O 1
ATOM 2512 N N . GLN A 1 311 ? -0.373 17.001 9.955 1.00 89.56 311 GLN A N 1
ATOM 2513 C CA . GLN A 1 311 ? -0.103 17.400 11.334 1.00 89.56 311 GLN A CA 1
ATOM 2514 C C . GLN A 1 311 ? 0.142 18.904 11.435 1.00 89.56 311 GLN A C 1
ATOM 2516 O O . GLN A 1 311 ? 0.362 19.580 10.428 1.00 89.56 311 GLN A O 1
ATOM 2521 N N . ASN A 1 312 ? 0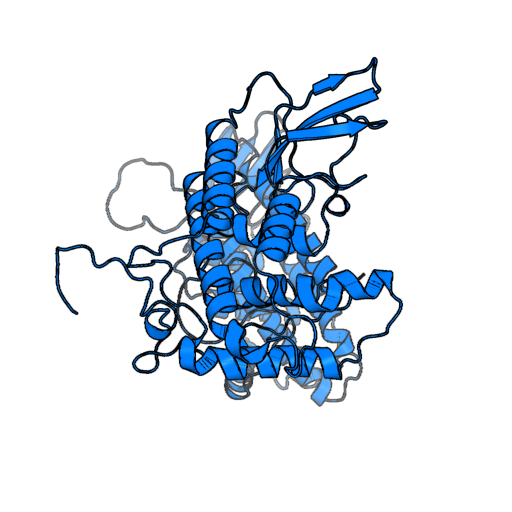.155 19.413 12.670 1.00 90.00 312 ASN A N 1
ATOM 2522 C CA . ASN A 1 312 ? 0.450 20.814 12.972 1.00 90.00 312 ASN A CA 1
ATOM 2523 C C . ASN A 1 312 ? -0.481 21.788 12.219 1.00 90.00 312 ASN A C 1
ATOM 2525 O O . ASN A 1 312 ? -0.039 22.835 11.751 1.00 90.00 312 ASN A O 1
ATOM 2529 N N . LEU A 1 313 ? -1.762 21.420 12.083 1.00 89.50 313 LEU A N 1
ATOM 2530 C CA . LEU A 1 313 ? -2.737 22.182 11.303 1.00 89.50 313 LEU A CA 1
ATOM 2531 C C . LEU A 1 313 ? -3.094 23.500 11.999 1.00 89.50 313 LEU A C 1
ATOM 2533 O O . LEU A 1 313 ? -3.543 23.503 13.145 1.00 89.50 313 LEU A O 1
ATOM 2537 N N . ILE A 1 314 ? -2.949 24.616 11.291 1.00 89.94 314 ILE A N 1
ATOM 2538 C CA . ILE A 1 314 ? -3.306 25.955 11.766 1.00 89.94 314 ILE A CA 1
ATOM 2539 C C . ILE A 1 314 ? -4.142 26.625 10.682 1.00 89.94 314 ILE A C 1
ATOM 2541 O O . ILE A 1 314 ? -3.715 26.684 9.532 1.00 89.94 314 ILE A O 1
ATOM 2545 N N . TYR A 1 315 ? -5.316 27.131 11.051 1.00 88.88 315 TYR A N 1
ATOM 2546 C CA . TYR A 1 315 ? -6.155 27.928 10.162 1.00 88.88 315 TYR A CA 1
ATOM 2547 C C . TYR A 1 315 ? -6.000 29.412 10.498 1.00 88.88 315 TYR A C 1
ATOM 2549 O O . TYR A 1 315 ? -6.190 29.812 11.646 1.00 88.88 315 TYR A O 1
ATOM 2557 N N . ASP A 1 316 ? -5.634 30.209 9.500 1.00 87.62 316 ASP A N 1
ATOM 2558 C CA . ASP A 1 316 ? -5.585 31.663 9.556 1.00 87.62 316 ASP A CA 1
ATOM 2559 C C . ASP A 1 316 ? -6.878 32.230 8.956 1.00 87.62 316 ASP A C 1
ATOM 2561 O O . ASP A 1 316 ? -7.057 32.278 7.738 1.00 87.62 316 ASP A O 1
ATOM 2565 N N . GLU A 1 317 ? -7.784 32.680 9.825 1.00 84.50 317 GLU A N 1
ATOM 2566 C CA . GLU A 1 317 ? -9.064 33.271 9.422 1.00 84.50 317 GLU A CA 1
ATOM 2567 C C . GLU A 1 317 ? -8.900 34.564 8.612 1.00 84.50 317 GLU A C 1
ATOM 2569 O O . GLU A 1 317 ? -9.748 34.869 7.774 1.00 84.50 317 GLU A O 1
ATOM 2574 N N . LYS A 1 318 ? -7.819 35.323 8.837 1.00 86.69 318 LYS A N 1
ATOM 2575 C CA . LYS A 1 318 ? -7.593 36.620 8.187 1.00 86.69 318 LYS A CA 1
ATOM 2576 C C . LYS A 1 318 ? -7.237 36.449 6.717 1.00 86.69 318 LYS A C 1
ATOM 2578 O O . LYS A 1 318 ? -7.685 37.236 5.887 1.00 86.69 318 LYS A O 1
ATOM 2583 N N . HIS A 1 319 ? -6.421 35.446 6.414 1.00 84.31 319 HIS A N 1
ATOM 2584 C CA . HIS A 1 319 ? -6.006 35.144 5.046 1.00 84.31 319 HIS A CA 1
ATOM 2585 C C . HIS A 1 319 ? -6.857 34.035 4.406 1.00 84.31 319 HIS A C 1
ATOM 2587 O O . HIS A 1 319 ? -6.723 33.792 3.212 1.00 84.31 319 HIS A O 1
ATOM 2593 N N . GLN A 1 320 ? -7.753 33.403 5.177 1.00 86.56 320 GLN A N 1
ATOM 2594 C CA . GLN A 1 320 ? -8.520 32.217 4.783 1.00 86.56 320 GLN A CA 1
ATOM 2595 C C . GLN A 1 320 ? -7.615 31.060 4.343 1.00 86.56 320 GLN A C 1
ATOM 2597 O O . GLN A 1 320 ? -7.913 30.346 3.389 1.00 86.56 320 GLN A O 1
ATOM 2602 N N . GLU A 1 321 ? -6.495 30.868 5.039 1.00 88.25 321 GLU A N 1
ATOM 2603 C CA . GLU A 1 321 ? -5.488 29.874 4.670 1.00 88.25 321 GLU A CA 1
ATOM 2604 C C . GLU A 1 321 ? -5.318 28.836 5.772 1.00 88.25 321 GLU A C 1
ATOM 2606 O O . GLU A 1 321 ? -5.309 29.153 6.959 1.00 88.25 321 GLU A O 1
ATOM 2611 N N . ILE A 1 322 ? -5.137 27.579 5.387 1.00 87.69 322 ILE A N 1
ATOM 2612 C CA . ILE A 1 322 ? -4.720 26.519 6.297 1.00 87.69 322 ILE A CA 1
ATOM 2613 C C . ILE A 1 322 ? -3.298 26.092 5.979 1.00 87.69 322 ILE A C 1
ATOM 2615 O O . ILE A 1 322 ? -2.956 25.803 4.833 1.00 87.69 322 ILE A O 1
ATOM 2619 N N . GLN A 1 323 ? -2.483 26.013 7.021 1.00 90.38 323 GLN A N 1
ATOM 2620 C CA . GLN A 1 323 ? -1.113 25.536 6.947 1.00 90.38 323 GLN A CA 1
ATOM 2621 C C . GLN A 1 323 ? -0.929 24.281 7.791 1.00 90.38 323 GLN A C 1
ATOM 2623 O O . GLN A 1 323 ? -1.623 24.077 8.789 1.00 90.38 323 GLN A O 1
ATOM 2628 N N . GLY A 1 324 ? 0.022 23.447 7.397 1.00 90.69 324 GLY A N 1
ATOM 2629 C CA . GLY A 1 324 ? 0.365 22.236 8.126 1.00 90.69 324 GLY A CA 1
ATOM 2630 C C . GLY A 1 324 ? 1.530 21.496 7.493 1.00 90.69 324 GLY A C 1
ATOM 2631 O O . GLY A 1 324 ? 2.222 22.017 6.617 1.00 90.69 324 GLY A O 1
ATOM 2632 N N . GLU A 1 325 ? 1.741 20.267 7.948 1.00 90.94 325 GLU A N 1
ATOM 2633 C CA . GLU A 1 325 ? 2.778 19.372 7.444 1.00 90.94 325 GLU A CA 1
ATOM 2634 C C . GLU A 1 325 ? 2.170 18.038 7.011 1.00 90.94 325 GLU A C 1
ATOM 2636 O O . GLU A 1 325 ? 1.389 17.448 7.755 1.00 90.94 325 GLU A O 1
ATOM 2641 N N . ALA A 1 326 ? 2.542 17.558 5.825 1.00 91.44 326 ALA A N 1
ATOM 2642 C CA . ALA A 1 326 ? 2.167 16.248 5.309 1.00 91.44 326 ALA A CA 1
ATOM 2643 C C . ALA A 1 326 ? 3.295 15.234 5.525 1.00 91.44 326 ALA A C 1
ATOM 2645 O O . ALA A 1 326 ? 4.472 15.538 5.308 1.00 91.44 326 ALA A O 1
ATOM 2646 N N . LEU A 1 327 ? 2.935 14.027 5.963 1.00 92.81 327 LEU A N 1
ATOM 2647 C CA . LEU A 1 327 ? 3.854 12.910 6.165 1.00 92.81 327 LEU A CA 1
ATOM 2648 C C . LEU A 1 327 ? 3.191 11.579 5.824 1.00 92.81 327 LEU A C 1
ATOM 2650 O O . LEU A 1 327 ? 2.062 11.311 6.227 1.00 92.81 327 LEU A O 1
ATOM 2654 N N . VAL A 1 328 ? 3.934 10.691 5.168 1.00 90.94 328 VAL A N 1
ATOM 2655 C CA . VAL A 1 328 ? 3.494 9.308 4.955 1.00 90.94 328 VAL A CA 1
ATOM 2656 C C . VAL A 1 328 ? 3.603 8.495 6.251 1.00 90.94 328 VAL A C 1
ATOM 2658 O O . VAL A 1 328 ? 4.552 8.624 7.027 1.00 90.94 328 VAL A O 1
ATOM 2661 N N . THR A 1 329 ? 2.621 7.628 6.477 1.00 85.81 329 THR A N 1
ATOM 2662 C CA . THR A 1 329 ? 2.527 6.704 7.613 1.00 85.81 329 THR A CA 1
ATOM 2663 C C . THR A 1 329 ? 2.591 5.254 7.151 1.00 85.81 329 THR A C 1
ATOM 2665 O O . THR A 1 329 ? 2.369 4.942 5.985 1.00 85.81 329 THR A O 1
ATOM 2668 N N . ARG A 1 330 ? 2.859 4.326 8.071 1.00 77.56 330 ARG A N 1
ATOM 2669 C CA . ARG A 1 330 ? 2.728 2.886 7.805 1.00 77.56 330 ARG A CA 1
ATOM 2670 C C . ARG A 1 330 ? 1.264 2.526 7.523 1.00 77.56 330 ARG A C 1
ATOM 2672 O O . ARG A 1 330 ? 0.400 2.874 8.326 1.00 77.56 330 ARG A O 1
ATOM 2679 N N . LYS A 1 331 ? 0.993 1.715 6.489 1.00 68.12 331 LYS A N 1
ATOM 2680 C CA . LYS A 1 331 ? -0.379 1.265 6.147 1.00 68.12 331 LYS A CA 1
ATOM 2681 C C . LYS A 1 331 ? -1.135 0.627 7.329 1.00 68.12 331 LYS A C 1
ATOM 2683 O O . LYS A 1 331 ? -2.306 0.922 7.533 1.00 68.12 331 LYS A O 1
ATOM 2688 N N . ILE A 1 332 ? -0.455 -0.212 8.121 1.00 57.59 332 ILE A N 1
ATOM 2689 C CA . ILE A 1 332 ? -1.072 -1.029 9.190 1.00 57.59 332 ILE A CA 1
ATOM 2690 C C . ILE A 1 332 ? -1.137 -0.301 10.542 1.00 57.59 332 ILE A C 1
ATOM 2692 O O . ILE A 1 332 ? -2.084 -0.476 11.299 1.00 57.59 332 ILE A O 1
ATOM 2696 N N . GLN A 1 333 ? -0.107 0.474 10.889 1.00 57.78 333 GLN A N 1
ATOM 2697 C CA . GLN A 1 333 ? 0.011 1.094 12.219 1.00 57.78 333 GLN A CA 1
ATOM 2698 C C . GLN A 1 333 ? -0.344 2.583 12.228 1.00 57.78 333 GLN A C 1
ATOM 2700 O O . GLN A 1 333 ? -0.401 3.167 13.307 1.00 57.78 333 GLN A O 1
ATOM 2705 N N . ARG A 1 334 ? -0.543 3.191 11.046 1.00 72.00 334 ARG A N 1
ATOM 2706 C CA . ARG A 1 334 ? -0.831 4.624 10.851 1.00 72.00 334 ARG A CA 1
ATOM 2707 C C . ARG A 1 334 ? 0.115 5.540 11.637 1.00 72.00 334 ARG A C 1
ATOM 2709 O O . ARG A 1 334 ? -0.228 6.638 12.053 1.00 72.00 334 ARG A O 1
ATOM 2716 N N . SER A 1 335 ? 1.348 5.074 11.826 1.00 79.31 335 SER A N 1
ATOM 2717 C CA . SER A 1 335 ? 2.421 5.782 12.511 1.00 79.31 335 SER A CA 1
ATOM 2718 C C . SER A 1 335 ? 3.495 6.201 11.514 1.00 79.31 335 SER A C 1
ATOM 2720 O O . SER A 1 335 ? 3.770 5.495 10.538 1.00 79.31 335 SER A O 1
ATOM 2722 N N . VAL A 1 336 ? 4.107 7.359 11.755 1.00 82.88 336 VAL A N 1
ATOM 2723 C CA . VAL A 1 336 ? 5.255 7.825 10.973 1.00 82.88 336 VAL A CA 1
ATOM 2724 C C . VAL A 1 336 ? 6.495 7.061 11.429 1.00 82.88 336 VAL A C 1
ATOM 2726 O O . VAL A 1 336 ? 6.940 7.211 12.567 1.00 82.88 336 VAL A O 1
ATOM 2729 N N . ASP A 1 337 ? 7.071 6.263 10.533 1.00 86.12 337 ASP A N 1
ATOM 2730 C CA . ASP A 1 337 ? 8.346 5.586 10.761 1.00 86.12 337 ASP A CA 1
ATOM 2731 C C . ASP A 1 337 ? 9.451 6.247 9.942 1.00 86.12 337 ASP A C 1
ATOM 2733 O O . ASP A 1 337 ? 9.658 5.945 8.767 1.00 86.12 337 ASP A O 1
ATOM 2737 N N . LYS A 1 338 ? 10.180 7.156 10.591 1.00 88.25 338 LYS A N 1
ATOM 2738 C CA . LYS A 1 338 ? 11.257 7.920 9.956 1.00 88.25 338 LYS A CA 1
ATOM 2739 C C . LYS A 1 338 ? 12.378 7.018 9.428 1.00 88.25 338 LYS A C 1
ATOM 2741 O O . LYS A 1 338 ? 12.920 7.312 8.369 1.00 88.25 338 LYS A O 1
ATOM 2746 N N . GLY A 1 339 ? 12.693 5.921 10.124 1.00 87.31 339 GLY A N 1
ATOM 2747 C CA . GLY A 1 339 ? 13.754 4.998 9.717 1.00 87.31 339 GLY A CA 1
ATOM 2748 C C . GLY A 1 339 ? 13.378 4.208 8.465 1.00 87.31 339 GLY A C 1
ATOM 2749 O O . GLY A 1 339 ? 14.184 4.089 7.543 1.00 87.31 339 GLY A O 1
ATOM 2750 N N . LEU A 1 340 ? 12.131 3.730 8.392 1.00 86.44 340 LEU A N 1
ATOM 2751 C CA . LEU A 1 340 ? 11.602 3.082 7.189 1.00 86.44 340 LEU A CA 1
ATOM 2752 C C . LEU A 1 340 ? 11.576 4.048 5.999 1.00 86.44 340 LEU A C 1
ATOM 2754 O O . LEU A 1 340 ? 12.020 3.688 4.912 1.00 86.44 340 LEU A O 1
ATOM 2758 N N . LEU A 1 341 ? 11.085 5.273 6.203 1.00 90.56 341 LEU A N 1
ATOM 2759 C CA . LEU A 1 341 ? 11.014 6.291 5.155 1.00 90.56 341 LEU A CA 1
ATOM 2760 C C . LEU A 1 341 ? 12.407 6.655 4.621 1.00 90.56 341 LEU A C 1
ATOM 2762 O O . LEU A 1 341 ? 12.605 6.708 3.407 1.00 90.56 341 LEU A O 1
ATOM 2766 N N . GLU A 1 342 ? 13.386 6.849 5.511 1.00 90.38 342 GLU A N 1
ATOM 2767 C CA . GLU A 1 342 ? 14.779 7.116 5.137 1.00 90.38 342 GLU A CA 1
ATOM 2768 C C . GLU A 1 342 ? 15.386 5.955 4.334 1.00 90.38 342 GLU A C 1
ATOM 2770 O O . GLU A 1 342 ? 16.037 6.162 3.306 1.00 90.38 342 GLU A O 1
ATOM 2775 N N . PHE A 1 343 ? 15.141 4.720 4.769 1.00 87.44 343 PHE A N 1
ATOM 2776 C CA . PHE A 1 343 ? 15.562 3.532 4.038 1.00 87.44 343 PHE A CA 1
ATOM 2777 C C . PHE A 1 343 ? 14.933 3.477 2.633 1.00 87.44 343 PHE A C 1
ATOM 2779 O O . PHE A 1 343 ? 15.640 3.269 1.642 1.00 87.44 343 PHE A O 1
ATOM 2786 N N . LYS A 1 344 ? 13.623 3.734 2.524 1.00 89.69 344 LYS A N 1
ATOM 2787 C CA . LYS A 1 344 ? 12.870 3.702 1.261 1.00 89.69 344 LYS A CA 1
ATOM 2788 C C . LYS A 1 344 ? 13.338 4.770 0.270 1.00 89.69 344 LYS A C 1
ATOM 2790 O O . LYS A 1 344 ? 13.492 4.435 -0.906 1.00 89.69 344 LYS A O 1
ATOM 2795 N N . ILE A 1 345 ? 13.602 6.012 0.700 1.00 91.75 345 ILE A N 1
ATOM 2796 C CA . ILE A 1 345 ? 14.076 7.068 -0.219 1.00 91.75 345 ILE A CA 1
ATOM 2797 C C . ILE A 1 345 ? 15.480 6.759 -0.740 1.00 91.75 345 ILE A C 1
ATOM 2799 O O . ILE A 1 345 ? 15.715 6.847 -1.943 1.00 91.75 345 ILE A O 1
ATOM 2803 N N . LYS A 1 346 ? 16.399 6.324 0.136 1.00 89.75 346 LYS A N 1
ATOM 2804 C CA . LYS A 1 346 ? 17.771 5.970 -0.254 1.00 89.75 346 LYS A CA 1
ATOM 2805 C C . LYS A 1 346 ? 17.750 4.843 -1.273 1.00 89.75 346 LYS A C 1
ATOM 2807 O O . LYS A 1 346 ? 18.402 4.926 -2.309 1.00 89.75 346 LYS A O 1
ATOM 2812 N N . ARG A 1 347 ? 16.944 3.812 -1.011 1.00 88.81 347 ARG A N 1
ATOM 2813 C CA . ARG A 1 347 ? 16.801 2.674 -1.914 1.00 88.81 347 ARG A CA 1
ATOM 2814 C C . ARG A 1 347 ? 16.179 3.081 -3.250 1.00 88.81 347 ARG A C 1
ATOM 2816 O O . ARG A 1 347 ? 16.708 2.700 -4.286 1.00 88.81 347 ARG A O 1
ATOM 2823 N N . LEU A 1 348 ? 15.119 3.888 -3.254 1.00 92.25 348 LEU A N 1
ATOM 2824 C CA . LEU A 1 348 ? 14.520 4.386 -4.496 1.00 92.25 348 LEU A CA 1
ATOM 2825 C C . LEU A 1 348 ? 15.532 5.193 -5.315 1.00 92.25 348 LEU A C 1
ATOM 2827 O O . LEU A 1 348 ? 15.653 4.963 -6.516 1.00 92.25 348 LEU A O 1
ATOM 2831 N N . MET A 1 349 ? 16.319 6.050 -4.661 1.00 91.69 349 MET A N 1
ATOM 2832 C CA . MET A 1 349 ? 17.358 6.842 -5.318 1.00 91.69 349 MET A CA 1
ATOM 2833 C C . MET A 1 349 ? 18.406 5.964 -6.009 1.00 91.69 349 MET A C 1
ATOM 2835 O O . MET A 1 349 ? 18.787 6.230 -7.146 1.00 91.69 349 MET A O 1
ATOM 2839 N N . VAL A 1 350 ? 18.818 4.863 -5.370 1.00 90.44 350 VAL A N 1
ATOM 2840 C CA . VAL A 1 350 ? 19.729 3.884 -5.980 1.00 90.44 350 VAL A CA 1
ATOM 2841 C C . VAL A 1 350 ? 19.155 3.299 -7.266 1.00 90.44 350 VAL A C 1
ATOM 2843 O O . VAL A 1 350 ? 19.855 3.245 -8.275 1.00 90.44 350 VAL A O 1
ATOM 2846 N N . TYR A 1 351 ? 17.895 2.865 -7.257 1.00 91.81 351 TYR A N 1
ATOM 2847 C CA . TYR A 1 351 ? 17.294 2.240 -8.438 1.00 91.81 351 TYR A CA 1
ATOM 2848 C C . TYR A 1 351 ? 16.981 3.252 -9.534 1.00 91.81 351 TYR A C 1
ATOM 2850 O O . TYR A 1 351 ? 17.162 2.931 -10.707 1.00 91.81 351 TYR A O 1
ATOM 2858 N N . LEU A 1 352 ? 16.583 4.475 -9.177 1.00 92.50 352 LEU A N 1
ATOM 2859 C CA . LEU A 1 352 ? 16.448 5.572 -10.132 1.00 92.50 352 LEU A CA 1
ATOM 2860 C C . LEU A 1 352 ? 17.790 5.857 -10.809 1.00 92.50 352 LEU A C 1
ATOM 2862 O O . LEU A 1 352 ? 17.848 5.873 -12.038 1.00 92.50 352 LEU A O 1
ATOM 2866 N N . LYS A 1 353 ? 18.879 5.984 -10.042 1.00 90.12 353 LYS A N 1
ATOM 2867 C CA . LYS A 1 353 ? 20.231 6.168 -10.586 1.00 90.12 353 LYS A CA 1
ATOM 2868 C C . LYS A 1 353 ? 20.652 4.997 -11.476 1.00 90.12 353 LYS A C 1
ATOM 2870 O O . LYS A 1 353 ? 21.090 5.211 -12.604 1.00 90.12 353 LYS A O 1
ATOM 2875 N N . ALA A 1 354 ? 20.466 3.764 -11.006 1.00 89.44 354 ALA A N 1
ATOM 2876 C CA . ALA A 1 354 ? 20.812 2.553 -11.747 1.00 89.44 354 ALA A CA 1
ATOM 2877 C C . ALA A 1 354 ? 20.066 2.461 -13.087 1.00 89.44 354 ALA A C 1
ATOM 2879 O O . ALA A 1 354 ? 20.660 2.118 -14.108 1.00 89.44 354 ALA A O 1
ATOM 2880 N N . CYS A 1 355 ? 18.773 2.797 -13.103 1.00 90.31 355 CYS A N 1
ATOM 2881 C CA . CYS A 1 355 ? 17.989 2.824 -14.333 1.00 90.31 355 CYS A CA 1
ATOM 2882 C C . CYS A 1 355 ? 18.480 3.919 -15.284 1.00 90.31 355 CYS A C 1
ATOM 2884 O O . CYS A 1 355 ? 18.659 3.633 -16.461 1.00 90.31 355 CYS A O 1
ATOM 2886 N N . HIS A 1 356 ? 18.770 5.133 -14.802 1.00 87.75 356 HIS A N 1
ATOM 2887 C CA . HIS A 1 356 ? 19.305 6.203 -15.655 1.00 87.75 356 HIS A CA 1
ATOM 2888 C C . HIS A 1 356 ? 20.663 5.839 -16.269 1.00 87.75 356 HIS A C 1
ATOM 2890 O O . HIS A 1 356 ? 20.843 6.009 -17.471 1.00 87.75 356 HIS A O 1
ATOM 2896 N N . ILE A 1 357 ? 21.590 5.274 -15.485 1.00 85.81 357 ILE A N 1
ATOM 2897 C CA . ILE A 1 357 ? 22.878 4.770 -15.999 1.00 85.81 357 ILE A CA 1
ATOM 2898 C C . ILE A 1 357 ? 22.636 3.656 -17.021 1.00 85.81 357 ILE A C 1
ATOM 2900 O O . ILE A 1 357 ? 23.197 3.652 -18.115 1.00 85.81 357 ILE A O 1
ATOM 2904 N N . GLY A 1 358 ? 21.776 2.697 -16.677 1.00 85.38 358 GLY A N 1
ATOM 2905 C CA . GLY A 1 358 ? 21.505 1.544 -17.520 1.00 85.38 358 GLY A CA 1
ATOM 2906 C C . GLY A 1 358 ? 20.850 1.903 -18.855 1.00 85.38 358 GLY A C 1
ATOM 2907 O O . GLY A 1 358 ? 21.161 1.266 -19.860 1.00 85.38 358 GLY A O 1
ATOM 2908 N N . LEU A 1 359 ? 19.994 2.924 -18.872 1.00 83.50 359 LEU A N 1
ATOM 2909 C CA . LEU A 1 359 ? 19.282 3.400 -20.058 1.00 83.50 359 LEU A CA 1
ATOM 2910 C C . LEU A 1 359 ? 20.053 4.481 -20.838 1.00 83.50 359 LEU A C 1
ATOM 2912 O O . LEU A 1 359 ? 19.709 4.736 -21.986 1.00 83.50 359 LEU A O 1
ATOM 2916 N N . GLY A 1 360 ? 21.096 5.093 -20.268 1.00 74.06 360 GLY A N 1
ATOM 2917 C CA . GLY A 1 360 ? 21.795 6.242 -20.863 1.00 74.06 360 GLY A CA 1
ATOM 2918 C C . GLY A 1 360 ? 22.266 6.043 -22.311 1.00 74.06 360 GLY A C 1
ATOM 2919 O O . GLY A 1 360 ? 22.126 6.954 -23.125 1.00 74.06 360 GLY A O 1
ATOM 2920 N N . ASP A 1 361 ? 22.742 4.843 -22.658 1.00 65.25 361 ASP A N 1
ATOM 2921 C CA . ASP A 1 361 ? 23.246 4.518 -24.004 1.00 65.25 361 ASP A CA 1
ATOM 2922 C C . ASP A 1 361 ? 22.133 4.466 -25.071 1.00 65.25 361 ASP A C 1
ATOM 2924 O O . ASP A 1 361 ? 22.342 4.831 -26.224 1.00 65.25 361 ASP A O 1
ATOM 2928 N N . GLU A 1 362 ? 20.929 4.034 -24.690 1.00 63.97 362 GLU A N 1
ATOM 2929 C CA . GLU A 1 362 ? 19.802 3.751 -25.600 1.00 63.97 362 GLU A CA 1
ATOM 2930 C C . GLU A 1 362 ? 18.844 4.942 -25.753 1.00 63.97 362 GLU A C 1
ATOM 2932 O O . GLU A 1 362 ? 17.921 4.916 -26.567 1.00 63.97 362 GLU A O 1
ATOM 2937 N N . PHE A 1 363 ? 19.055 5.996 -24.963 1.00 62.97 363 PHE A N 1
ATOM 2938 C CA . PHE A 1 363 ? 18.220 7.195 -24.937 1.00 62.97 363 PHE A CA 1
ATOM 2939 C C . PHE A 1 363 ? 19.027 8.454 -25.274 1.00 62.97 363 PHE A C 1
ATOM 2941 O O . PHE A 1 363 ? 18.611 9.552 -24.918 1.00 62.97 363 PHE A O 1
ATOM 2948 N N . GLN A 1 364 ? 20.166 8.327 -25.963 1.00 59.50 364 GLN A N 1
ATOM 2949 C CA . GLN A 1 364 ? 20.911 9.481 -26.475 1.00 59.50 364 GLN A CA 1
ATOM 2950 C C . GLN A 1 364 ? 20.068 10.314 -27.464 1.00 59.50 364 GLN A C 1
ATOM 2952 O O . GLN A 1 364 ? 19.161 9.777 -28.111 1.00 59.50 364 GLN A O 1
ATOM 2957 N N . PRO A 1 365 ? 20.359 11.621 -27.629 1.00 47.78 365 PRO A N 1
ATOM 2958 C CA . PRO A 1 365 ? 19.818 12.394 -28.743 1.00 47.78 365 PRO A CA 1
ATOM 2959 C C . PRO A 1 365 ? 20.193 11.664 -30.041 1.00 47.78 365 PRO A C 1
ATOM 2961 O O . PRO A 1 365 ? 21.372 11.385 -30.242 1.00 47.78 365 PRO A O 1
ATOM 2964 N N . ASN A 1 366 ? 19.205 11.319 -30.876 1.00 49.03 366 ASN A N 1
ATOM 2965 C CA . ASN A 1 366 ? 19.279 10.454 -32.079 1.00 49.03 366 ASN A CA 1
ATOM 2966 C C . ASN A 1 366 ? 18.962 8.956 -31.882 1.00 49.03 366 ASN A C 1
ATOM 2968 O O . ASN A 1 366 ? 18.886 8.226 -32.869 1.00 49.03 366 ASN A O 1
ATOM 2972 N N . ALA A 1 367 ? 18.731 8.481 -30.656 1.00 53.72 367 ALA A N 1
ATOM 2973 C CA . ALA A 1 367 ? 18.231 7.127 -30.412 1.00 53.72 367 ALA A CA 1
ATOM 2974 C C . ALA A 1 367 ? 16.702 7.033 -30.606 1.00 53.72 367 ALA A C 1
ATOM 2976 O O . ALA A 1 367 ? 16.016 8.050 -30.734 1.00 53.72 367 ALA A O 1
ATOM 2977 N N . ARG A 1 368 ? 16.147 5.808 -30.581 1.00 52.34 368 ARG A N 1
ATOM 2978 C CA . ARG A 1 368 ? 14.715 5.499 -30.825 1.00 52.34 368 ARG A CA 1
ATOM 2979 C C . ARG A 1 368 ? 13.739 6.309 -29.946 1.00 52.34 368 ARG A C 1
ATOM 2981 O O . ARG A 1 368 ? 12.573 6.430 -30.300 1.00 52.34 368 ARG A O 1
ATOM 2988 N N . PHE A 1 369 ? 14.225 6.891 -28.846 1.00 55.31 369 PHE A N 1
ATOM 2989 C CA . PHE A 1 369 ? 13.462 7.674 -27.869 1.00 55.31 369 PHE A CA 1
ATOM 2990 C C . PHE A 1 369 ? 13.750 9.196 -27.860 1.00 55.31 369 PHE A C 1
ATOM 2992 O O . PHE A 1 369 ? 13.269 9.912 -26.986 1.00 55.31 369 PHE A O 1
ATOM 2999 N N . GLY A 1 370 ? 14.495 9.712 -28.843 1.00 48.09 370 GLY A N 1
ATOM 3000 C CA . GLY A 1 370 ? 14.365 11.067 -29.408 1.00 48.09 370 GLY A CA 1
ATOM 3001 C C . GLY A 1 370 ? 14.685 12.327 -28.581 1.00 48.09 370 GLY A C 1
ATOM 3002 O O . GLY A 1 370 ? 14.988 13.341 -29.202 1.00 48.09 370 GLY A O 1
ATOM 3003 N N . LYS A 1 371 ? 14.656 12.331 -27.239 1.00 53.09 371 LYS A N 1
ATOM 3004 C CA . LYS A 1 371 ? 14.841 13.568 -26.437 1.00 53.09 371 LYS A CA 1
ATOM 3005 C C . LYS A 1 371 ? 16.048 13.603 -25.490 1.00 53.09 371 LYS A C 1
ATOM 3007 O O . LYS A 1 371 ? 16.336 14.672 -24.960 1.00 53.09 371 LYS A O 1
ATOM 3012 N N . GLY A 1 372 ? 16.796 12.512 -25.308 1.00 58.97 372 GLY A N 1
ATOM 3013 C CA . GLY A 1 372 ? 17.841 12.484 -24.277 1.00 58.97 372 GLY A CA 1
ATOM 3014 C C . GLY A 1 372 ? 17.253 12.297 -22.874 1.00 58.97 372 GLY A C 1
ATOM 3015 O O . GLY A 1 372 ? 16.313 12.996 -22.497 1.00 58.97 372 GLY A O 1
ATOM 3016 N N . LEU A 1 373 ? 17.813 11.401 -22.055 1.00 68.69 373 LEU A N 1
ATOM 3017 C CA . LEU A 1 373 ? 17.508 11.386 -20.617 1.00 68.69 373 LEU A CA 1
ATOM 3018 C C . LEU A 1 373 ? 18.196 12.585 -19.947 1.00 68.69 373 LEU A C 1
ATOM 3020 O O . LEU A 1 373 ? 19.350 12.497 -19.528 1.00 68.69 373 LEU A O 1
ATOM 3024 N N . ASN A 1 374 ? 17.508 13.726 -19.847 1.00 77.75 374 ASN A N 1
ATOM 3025 C CA . ASN A 1 374 ? 17.991 14.839 -19.027 1.00 77.75 374 ASN A CA 1
ATOM 3026 C C . ASN A 1 374 ? 17.786 14.509 -17.543 1.00 77.75 374 ASN A C 1
ATOM 3028 O O . ASN A 1 374 ? 16.734 14.799 -16.966 1.00 77.75 374 ASN A O 1
ATOM 3032 N N . LYS A 1 375 ? 18.794 13.858 -16.959 1.00 82.56 375 LYS A N 1
ATOM 3033 C CA . LYS A 1 375 ? 18.812 13.387 -15.572 1.00 82.56 375 LYS A CA 1
ATOM 3034 C C . LYS A 1 375 ? 18.499 14.505 -14.570 1.00 82.56 375 LYS A C 1
ATOM 3036 O O . LYS A 1 375 ? 17.740 14.287 -13.632 1.00 82.56 375 LYS A O 1
ATOM 3041 N N . LYS A 1 376 ? 19.040 15.706 -14.794 1.00 84.75 376 LYS A N 1
ATOM 3042 C CA . LYS A 1 376 ? 18.839 16.861 -13.914 1.00 84.75 376 LYS A CA 1
ATOM 3043 C C . LYS A 1 376 ? 17.365 17.264 -13.847 1.00 84.75 376 LYS A C 1
ATOM 3045 O O . LYS A 1 376 ? 16.808 17.307 -12.757 1.00 84.75 376 LYS A O 1
ATOM 3050 N N . ASN A 1 377 ? 16.717 17.447 -14.999 1.00 85.94 377 ASN A N 1
ATOM 3051 C CA . ASN A 1 377 ? 15.298 17.814 -15.048 1.00 85.94 377 ASN A CA 1
ATOM 3052 C C . ASN A 1 377 ? 14.404 16.753 -14.387 1.00 85.94 377 ASN A C 1
ATOM 3054 O O . ASN A 1 377 ? 13.415 17.098 -13.747 1.00 85.94 377 ASN A O 1
ATOM 3058 N N . PHE A 1 378 ? 14.745 15.467 -14.536 1.00 89.06 378 PHE A N 1
ATOM 3059 C CA . PHE A 1 378 ? 14.011 14.386 -13.876 1.00 89.06 378 PHE A CA 1
ATOM 3060 C C . PHE A 1 378 ? 14.106 14.490 -12.351 1.00 89.06 378 PHE A C 1
ATOM 3062 O O . PHE A 1 378 ? 13.094 14.364 -11.668 1.00 89.06 378 PHE A O 1
ATOM 3069 N N . PHE A 1 379 ? 15.302 14.721 -11.804 1.00 91.06 379 PHE A N 1
ATOM 3070 C CA . PHE A 1 379 ? 15.478 14.821 -10.356 1.00 91.06 379 PHE A CA 1
ATOM 3071 C C . PHE A 1 379 ? 14.907 16.113 -9.772 1.00 91.06 379 PHE A C 1
ATOM 3073 O O . PHE A 1 379 ? 14.356 16.064 -8.678 1.00 91.06 379 PHE A O 1
ATOM 3080 N N . GLU A 1 380 ? 14.953 17.227 -10.504 1.00 89.56 380 GLU A N 1
ATOM 3081 C CA . GLU A 1 380 ? 14.233 18.453 -10.134 1.00 89.56 380 GLU A CA 1
ATOM 3082 C C . GLU A 1 380 ? 12.720 18.199 -10.068 1.00 89.56 380 GLU A C 1
ATOM 3084 O O . GLU A 1 380 ? 12.089 18.478 -9.051 1.00 89.56 380 GLU A O 1
ATOM 3089 N N . TRP A 1 381 ? 12.148 17.562 -11.095 1.00 90.38 381 TRP A N 1
ATOM 3090 C CA . TRP A 1 381 ? 10.737 17.167 -11.085 1.00 90.38 381 TRP A CA 1
ATOM 3091 C C . TRP A 1 381 ? 10.397 16.198 -9.951 1.00 90.38 381 TRP A C 1
ATOM 3093 O O . TRP A 1 381 ? 9.336 16.306 -9.338 1.00 90.38 381 TRP A O 1
ATOM 3103 N N . PHE A 1 382 ? 11.274 15.236 -9.670 1.00 92.50 382 PHE A N 1
ATOM 3104 C CA . PHE A 1 382 ? 11.062 14.276 -8.596 1.00 92.50 382 PHE A CA 1
ATOM 3105 C C . PHE A 1 382 ? 11.104 14.950 -7.217 1.00 92.50 382 PHE A C 1
ATOM 3107 O O . PHE A 1 382 ? 10.299 14.598 -6.358 1.00 92.50 382 PHE A O 1
ATOM 3114 N N . ASP A 1 383 ? 11.992 15.927 -7.005 1.00 91.62 383 ASP A N 1
ATOM 3115 C CA . ASP A 1 383 ? 12.016 16.742 -5.784 1.00 91.62 383 ASP A CA 1
ATOM 3116 C C . ASP A 1 383 ? 10.703 17.524 -5.627 1.00 91.62 383 ASP A C 1
ATOM 3118 O O . ASP A 1 383 ? 10.035 17.416 -4.594 1.00 91.62 383 ASP A O 1
ATOM 3122 N N . ASP A 1 384 ? 10.258 18.196 -6.693 1.00 89.38 384 ASP A N 1
ATOM 3123 C CA . ASP A 1 384 ? 8.975 18.904 -6.717 1.00 89.38 384 ASP A CA 1
ATOM 3124 C C . ASP A 1 384 ? 7.796 17.977 -6.415 1.00 89.38 384 ASP A C 1
ATOM 3126 O O . ASP A 1 384 ? 6.889 18.332 -5.662 1.00 89.38 384 ASP A O 1
ATOM 3130 N N . LEU A 1 385 ? 7.815 16.756 -6.946 1.00 90.19 385 LEU A N 1
ATOM 3131 C CA . LEU A 1 385 ? 6.759 15.777 -6.721 1.00 90.19 385 LEU A CA 1
ATOM 3132 C C . LEU A 1 385 ? 6.616 15.384 -5.240 1.00 90.19 385 LEU A C 1
ATOM 3134 O O . LEU A 1 385 ? 5.509 15.074 -4.783 1.00 90.19 385 LEU A O 1
ATOM 3138 N N . LEU A 1 386 ? 7.724 15.385 -4.492 1.00 92.00 386 LEU A N 1
ATOM 3139 C CA . LEU A 1 386 ? 7.746 15.053 -3.069 1.00 92.00 386 LEU A CA 1
ATOM 3140 C C . LEU A 1 386 ? 7.280 16.221 -2.193 1.00 92.00 386 LEU A C 1
ATOM 3142 O O . LEU A 1 386 ? 6.518 15.988 -1.249 1.00 92.00 386 LEU A O 1
ATOM 3146 N N . TYR A 1 387 ? 7.736 17.444 -2.483 1.00 89.00 387 TYR A N 1
ATOM 3147 C CA . TYR A 1 387 ? 7.652 18.570 -1.541 1.00 89.00 387 TYR A CA 1
ATOM 3148 C C . TYR A 1 387 ? 6.782 19.737 -1.996 1.00 89.00 387 TYR A C 1
ATOM 3150 O O . TYR A 1 387 ? 6.344 20.529 -1.158 1.00 89.00 387 TYR A O 1
ATOM 3158 N N . THR A 1 388 ? 6.532 19.873 -3.294 1.00 81.69 388 THR A N 1
ATOM 3159 C CA . THR A 1 388 ? 5.837 21.034 -3.843 1.00 81.69 388 THR A CA 1
ATOM 3160 C C . THR A 1 388 ? 4.338 20.751 -3.924 1.00 81.69 388 THR A C 1
ATOM 3162 O O . THR A 1 388 ? 3.888 19.738 -4.458 1.00 81.69 388 THR A O 1
ATOM 3165 N N . HIS A 1 389 ? 3.536 21.673 -3.390 1.00 69.81 389 HIS A N 1
ATOM 3166 C CA . HIS A 1 389 ? 2.097 21.697 -3.629 1.00 69.81 389 HIS A CA 1
ATOM 3167 C C . HIS A 1 389 ? 1.852 22.448 -4.944 1.00 69.81 389 HIS A C 1
ATOM 3169 O O . HIS A 1 389 ? 2.412 23.522 -5.166 1.00 69.81 389 HIS A O 1
ATOM 3175 N N . THR A 1 390 ? 1.060 21.880 -5.850 1.00 67.75 390 THR A N 1
ATOM 3176 C CA . THR A 1 390 ? 0.753 22.505 -7.147 1.00 67.75 390 THR A CA 1
ATOM 3177 C C . THR A 1 390 ? -0.739 22.776 -7.240 1.00 67.75 390 THR A C 1
ATOM 3179 O O . THR A 1 390 ? -1.554 21.860 -7.346 1.00 67.75 390 THR A O 1
ATOM 3182 N N . GLY A 1 391 ? -1.101 24.060 -7.162 1.00 70.50 391 GLY A N 1
ATOM 3183 C CA . GLY A 1 391 ? -2.492 24.496 -7.086 1.00 70.50 391 GLY A CA 1
ATOM 3184 C C . GLY A 1 391 ? -3.205 23.867 -5.890 1.00 70.50 391 GLY A C 1
ATOM 3185 O O . GLY A 1 391 ? -2.934 24.203 -4.743 1.00 70.50 391 GLY A O 1
ATOM 3186 N N . ASP A 1 392 ? -4.093 22.927 -6.190 1.00 70.38 392 ASP A N 1
ATOM 3187 C CA . ASP A 1 392 ? -4.990 22.264 -5.246 1.00 70.38 392 ASP A CA 1
ATOM 3188 C C . ASP A 1 392 ? -4.438 20.927 -4.697 1.00 70.38 392 ASP A C 1
ATOM 3190 O O . ASP A 1 392 ? -5.124 20.268 -3.905 1.00 70.38 392 ASP A O 1
ATOM 3194 N N . LEU A 1 393 ? -3.247 20.498 -5.142 1.00 81.94 393 LEU A N 1
ATOM 3195 C CA . LEU A 1 393 ? -2.590 19.248 -4.738 1.00 81.94 393 LEU A CA 1
ATOM 3196 C C . LEU A 1 393 ? -1.707 19.440 -3.506 1.00 81.94 393 LEU A C 1
ATOM 3198 O O . LEU A 1 393 ? -0.973 20.417 -3.420 1.00 81.94 393 LEU A O 1
ATOM 3202 N N . LEU A 1 394 ? -1.726 18.475 -2.589 1.00 87.94 394 LEU A N 1
ATOM 3203 C CA . LEU A 1 394 ? -0.882 18.457 -1.394 1.00 87.94 394 LEU A CA 1
ATOM 3204 C C . LEU A 1 394 ? 0.499 17.841 -1.686 1.00 87.94 394 LEU A C 1
ATOM 3206 O O . LEU A 1 394 ? 0.619 16.983 -2.566 1.00 87.94 394 LEU A O 1
ATOM 3210 N N . PRO A 1 395 ? 1.544 18.225 -0.929 1.00 92.00 395 PRO A N 1
ATOM 3211 C CA . PRO A 1 395 ? 2.835 17.560 -1.011 1.00 92.00 395 PRO A CA 1
ATOM 3212 C C . PRO A 1 395 ? 2.771 16.185 -0.330 1.00 92.00 395 PRO A C 1
ATOM 3214 O O . PRO A 1 395 ? 1.952 15.955 0.567 1.00 92.00 395 PRO A O 1
ATOM 3217 N N . ILE A 1 396 ? 3.655 15.267 -0.730 1.00 93.00 396 ILE A N 1
ATOM 3218 C CA . ILE A 1 396 ? 3.794 13.959 -0.066 1.00 93.00 396 ILE A CA 1
ATOM 3219 C C . ILE A 1 396 ? 4.473 14.142 1.297 1.00 93.00 396 ILE A C 1
ATOM 3221 O O . ILE A 1 396 ? 4.082 13.517 2.286 1.00 93.00 396 ILE A O 1
ATOM 3225 N N . PHE A 1 397 ? 5.478 15.020 1.345 1.00 93.31 397 PHE A N 1
ATOM 3226 C CA . PHE A 1 397 ? 6.238 15.340 2.543 1.00 93.31 397 PHE A CA 1
ATOM 3227 C C . PHE A 1 397 ? 6.404 16.851 2.708 1.00 93.31 397 PHE A C 1
ATOM 3229 O O . PHE A 1 397 ? 6.643 17.573 1.747 1.00 93.31 397 PHE A O 1
ATOM 3236 N N . GLY A 1 398 ? 6.383 17.322 3.951 1.00 91.12 398 GLY A N 1
ATOM 3237 C CA . GLY A 1 398 ? 6.759 18.694 4.283 1.00 91.12 398 GLY A CA 1
ATOM 3238 C C . GLY A 1 398 ? 5.578 19.651 4.389 1.00 91.12 398 GLY A C 1
ATOM 3239 O O . GLY A 1 398 ? 4.437 19.243 4.594 1.00 91.12 398 GLY A O 1
ATOM 3240 N N . LYS A 1 399 ? 5.880 20.949 4.359 1.00 90.81 399 LYS A N 1
ATOM 3241 C CA . LYS A 1 399 ? 4.924 22.009 4.697 1.00 90.81 399 LYS A CA 1
ATOM 3242 C C . LYS A 1 399 ? 4.012 22.343 3.525 1.00 90.81 399 LYS A C 1
ATOM 3244 O O . LYS A 1 399 ? 4.463 22.390 2.386 1.00 90.81 399 LYS A O 1
ATOM 3249 N N . PHE A 1 400 ? 2.762 22.666 3.824 1.00 90.00 400 PHE A N 1
ATOM 3250 C CA . PHE A 1 400 ? 1.805 23.180 2.851 1.00 90.00 400 PHE A CA 1
ATOM 3251 C C . PHE A 1 400 ? 1.054 24.389 3.403 1.00 90.00 400 PHE A C 1
ATOM 3253 O O . PHE A 1 400 ? 0.920 24.546 4.618 1.00 90.00 400 PHE A O 1
ATOM 3260 N N . ILE A 1 401 ? 0.556 25.216 2.485 1.00 88.69 401 ILE A N 1
ATOM 3261 C CA . ILE A 1 401 ? -0.370 26.318 2.743 1.00 88.69 401 ILE A CA 1
ATOM 3262 C C . ILE A 1 401 ? -1.439 26.237 1.653 1.00 88.69 401 ILE A C 1
ATOM 3264 O O . ILE A 1 401 ? -1.098 26.196 0.475 1.00 88.69 401 ILE A O 1
ATOM 3268 N N . ILE A 1 402 ? -2.715 26.173 2.027 1.00 84.69 402 ILE A N 1
ATOM 3269 C CA . ILE A 1 402 ? -3.838 26.153 1.082 1.00 84.69 402 ILE A CA 1
ATOM 3270 C C . ILE A 1 402 ? -4.772 27.310 1.400 1.00 84.69 402 ILE A C 1
ATOM 3272 O O . ILE A 1 402 ? -5.170 27.471 2.551 1.00 84.69 402 ILE A O 1
ATOM 3276 N N . LYS A 1 403 ? -5.133 28.079 0.373 1.00 84.12 403 LYS A N 1
ATOM 3277 C CA . LYS A 1 403 ? -6.045 29.220 0.474 1.00 84.12 403 LYS A CA 1
ATOM 3278 C C . LYS A 1 403 ? -7.504 28.816 0.276 1.00 84.12 403 LYS A C 1
ATOM 3280 O O . LYS A 1 403 ? -7.796 27.759 -0.284 1.00 84.12 403 LYS A O 1
ATOM 3285 N N . ASP A 1 404 ? -8.397 29.684 0.735 1.00 79.31 404 ASP A N 1
ATOM 3286 C CA . ASP A 1 404 ? -9.846 29.662 0.521 1.00 79.31 404 ASP A CA 1
ATOM 3287 C C . ASP A 1 404 ? -10.552 28.381 1.010 1.00 79.31 404 ASP A C 1
ATOM 3289 O O . ASP A 1 404 ? -11.630 28.028 0.527 1.00 79.31 404 ASP A O 1
ATOM 3293 N N . ARG A 1 405 ? -9.952 27.648 1.964 1.00 72.06 405 ARG A N 1
ATOM 3294 C CA . ARG A 1 405 ? -10.499 26.386 2.496 1.00 72.06 405 ARG A CA 1
ATOM 3295 C C . ARG A 1 405 ? -10.157 26.155 3.962 1.00 72.06 405 ARG A C 1
ATOM 3297 O O . ARG A 1 405 ? -9.026 26.353 4.395 1.00 72.06 405 ARG A O 1
ATOM 3304 N N . ASN A 1 406 ? -11.122 25.609 4.703 1.00 73.00 406 ASN A N 1
ATOM 3305 C CA . ASN A 1 406 ? -10.947 25.215 6.098 1.00 73.00 406 ASN A CA 1
ATOM 3306 C C . ASN A 1 406 ? -11.020 23.689 6.270 1.00 73.00 406 ASN A C 1
ATOM 3308 O O . ASN A 1 406 ? -12.050 23.114 6.637 1.00 73.00 406 ASN A O 1
ATOM 3312 N N . TYR A 1 407 ? -9.890 23.010 6.074 1.00 67.56 407 TYR A N 1
ATOM 3313 C CA . TYR A 1 407 ? -9.830 21.556 6.246 1.00 67.56 407 TYR A CA 1
ATOM 3314 C C . TYR A 1 407 ? -9.847 21.076 7.705 1.00 67.56 407 TYR A C 1
ATOM 3316 O O . TYR A 1 407 ? -9.799 19.870 7.956 1.00 67.56 407 TYR A O 1
ATOM 3324 N N . LEU A 1 408 ? -9.961 21.960 8.703 1.00 69.75 408 LEU A N 1
ATOM 3325 C CA . LEU A 1 408 ? -10.330 21.506 10.049 1.00 69.75 408 LEU A CA 1
ATOM 3326 C C . LEU A 1 408 ? -11.776 20.993 10.064 1.00 69.75 408 LEU A C 1
ATOM 3328 O O . LEU A 1 408 ? -12.077 20.057 10.805 1.00 69.75 408 LEU A O 1
ATOM 3332 N N . GLN A 1 409 ? -12.633 21.514 9.184 1.00 68.62 409 GLN A N 1
ATOM 3333 C CA . GLN A 1 409 ? -14.055 21.169 9.116 1.00 68.62 409 GLN A CA 1
ATOM 3334 C C . GLN A 1 409 ? -14.388 20.202 7.968 1.00 68.62 409 GLN A C 1
ATOM 3336 O O . GLN A 1 409 ? -15.326 19.420 8.088 1.00 68.62 409 GLN A O 1
ATOM 3341 N N . GLU A 1 410 ? -13.581 20.171 6.905 1.00 65.56 410 GLU A N 1
ATOM 3342 C CA . GLU A 1 410 ? -13.758 19.249 5.772 1.00 65.56 410 GLU A CA 1
ATOM 3343 C C . GLU A 1 410 ? -12.919 17.956 5.921 1.00 65.56 410 GLU A C 1
ATOM 3345 O O . GLU A 1 410 ? -11.851 17.973 6.551 1.00 65.56 410 GLU A O 1
ATOM 3350 N N . PRO A 1 411 ? -13.369 16.806 5.379 1.00 62.03 411 PRO A N 1
ATOM 3351 C CA . PRO A 1 411 ? -12.536 15.612 5.255 1.00 62.03 411 PRO A CA 1
ATOM 3352 C C . PRO A 1 411 ? -11.459 15.804 4.174 1.00 62.03 411 PRO A C 1
ATOM 3354 O O . PRO A 1 411 ? -11.718 16.361 3.107 1.00 62.03 411 PRO A O 1
ATOM 3357 N N . PHE A 1 412 ? -10.242 15.319 4.432 1.00 68.25 412 PHE A N 1
ATOM 3358 C CA . PHE A 1 412 ? -9.173 15.299 3.433 1.00 68.25 412 PHE A CA 1
ATOM 3359 C C . PHE A 1 412 ? -9.338 14.080 2.525 1.00 68.25 412 PHE A C 1
ATOM 3361 O O . PHE A 1 412 ? -9.234 12.952 2.995 1.00 68.25 412 PHE A O 1
ATOM 3368 N N . ILE A 1 413 ? -9.576 14.303 1.232 1.00 66.38 413 ILE A N 1
ATOM 3369 C CA . ILE A 1 413 ? -9.872 13.245 0.252 1.00 66.38 413 ILE A CA 1
ATOM 3370 C C . ILE A 1 413 ? -8.632 12.964 -0.609 1.00 66.38 413 ILE A C 1
ATOM 3372 O O . ILE A 1 413 ? -7.905 13.886 -0.985 1.00 66.38 413 ILE A O 1
ATOM 3376 N N . SER A 1 414 ? -8.438 11.702 -1.001 1.00 64.81 414 SER A N 1
ATOM 3377 C CA . SER A 1 414 ? -7.337 11.225 -1.855 1.00 64.81 414 SER A CA 1
ATOM 3378 C C . SER A 1 414 ? -7.137 11.982 -3.176 1.00 64.81 414 SER A C 1
ATOM 3380 O O . SER A 1 414 ? -6.021 12.030 -3.678 1.00 64.81 414 SER A O 1
ATOM 3382 N N . ARG A 1 415 ? -8.173 12.655 -3.702 1.00 73.31 415 ARG A N 1
ATOM 3383 C CA . ARG A 1 415 ? -8.112 13.498 -4.918 1.00 73.31 415 ARG A CA 1
ATOM 3384 C C . ARG A 1 415 ? -7.140 14.682 -4.824 1.00 73.31 415 ARG A C 1
ATOM 3386 O O . ARG A 1 415 ? -6.892 15.343 -5.825 1.00 73.31 415 ARG A O 1
ATOM 3393 N N . ARG A 1 416 ? -6.618 14.970 -3.627 1.00 79.12 416 ARG A N 1
ATOM 3394 C CA . ARG A 1 416 ? -5.560 15.963 -3.380 1.00 79.12 416 ARG A CA 1
ATOM 3395 C C . ARG A 1 416 ? -4.162 15.471 -3.739 1.00 79.12 416 ARG A C 1
ATOM 3397 O O . ARG A 1 416 ? -3.210 16.228 -3.595 1.00 79.12 416 ARG A O 1
ATOM 3404 N N . TYR A 1 417 ? -4.056 14.236 -4.202 1.00 82.75 417 TYR A N 1
ATOM 3405 C CA . TYR A 1 417 ? -2.830 13.634 -4.682 1.00 82.75 417 TYR A CA 1
ATOM 3406 C C . TYR A 1 417 ? -3.065 13.144 -6.107 1.00 82.75 417 TYR A C 1
ATOM 3408 O O . TYR A 1 417 ? -4.108 12.567 -6.412 1.00 82.75 417 TYR A O 1
ATOM 3416 N N . SER A 1 418 ? -2.101 13.391 -6.985 1.00 82.44 418 SER A N 1
ATOM 3417 C CA . SER A 1 418 ? -2.092 12.806 -8.328 1.00 82.44 418 SER A CA 1
ATOM 3418 C C . SER A 1 418 ? -1.824 11.299 -8.270 1.00 82.44 418 SER A C 1
ATOM 3420 O O . SER A 1 418 ? -1.235 10.808 -7.306 1.00 82.44 418 SER A O 1
ATOM 3422 N N . ASP A 1 419 ? -2.184 10.563 -9.325 1.00 81.19 419 ASP A N 1
ATOM 3423 C CA . ASP A 1 419 ? -1.964 9.109 -9.411 1.00 81.19 419 ASP A CA 1
ATOM 3424 C C . ASP A 1 419 ? -0.503 8.721 -9.125 1.00 81.19 419 ASP A C 1
ATOM 3426 O O . ASP A 1 419 ? -0.230 7.747 -8.421 1.00 81.19 419 ASP A O 1
ATOM 3430 N N . ILE A 1 420 ? 0.452 9.526 -9.610 1.00 84.56 420 ILE A N 1
ATOM 3431 C CA . ILE A 1 420 ? 1.881 9.289 -9.387 1.00 84.56 420 ILE A CA 1
ATOM 3432 C C . ILE A 1 420 ? 2.303 9.574 -7.936 1.00 84.56 420 ILE A C 1
ATOM 3434 O O . ILE A 1 420 ? 3.141 8.855 -7.388 1.00 84.56 420 ILE A O 1
ATOM 3438 N N . GLN A 1 421 ? 1.692 10.562 -7.273 1.00 88.06 421 GLN A N 1
ATOM 3439 C CA . GLN A 1 421 ? 1.917 10.790 -5.844 1.00 88.06 421 GLN A CA 1
ATOM 3440 C C . GLN A 1 421 ? 1.331 9.650 -5.015 1.00 88.06 421 GLN A C 1
ATOM 3442 O O . GLN A 1 421 ? 1.974 9.204 -4.070 1.00 88.06 421 GLN A O 1
ATOM 3447 N N . ILE A 1 422 ? 0.153 9.142 -5.384 1.00 85.12 422 ILE A N 1
ATOM 3448 C CA . ILE A 1 422 ? -0.477 8.009 -4.701 1.00 85.12 422 ILE A CA 1
ATOM 3449 C C . ILE A 1 422 ? 0.400 6.754 -4.833 1.00 85.12 422 ILE A C 1
ATOM 3451 O O . ILE A 1 422 ? 0.659 6.098 -3.827 1.00 85.12 422 ILE A O 1
ATOM 3455 N N . LEU A 1 423 ? 0.954 6.482 -6.021 1.00 85.88 423 LEU A N 1
ATOM 3456 C CA . LEU A 1 423 ? 1.920 5.397 -6.239 1.00 85.88 423 LEU A CA 1
ATOM 3457 C C . LEU A 1 423 ? 3.158 5.519 -5.325 1.00 85.88 423 LEU A C 1
ATOM 3459 O O . LEU A 1 423 ? 3.616 4.526 -4.753 1.00 85.88 423 LEU A O 1
ATOM 3463 N N . LEU A 1 424 ? 3.702 6.730 -5.165 1.00 90.31 424 LEU A N 1
ATOM 3464 C CA . LEU A 1 424 ? 4.837 6.983 -4.270 1.00 90.31 424 LEU A CA 1
ATOM 3465 C C . LEU A 1 424 ? 4.463 6.841 -2.792 1.00 90.31 424 LEU A C 1
ATOM 3467 O O . LEU A 1 424 ? 5.200 6.206 -2.038 1.00 90.31 424 LEU A O 1
ATOM 3471 N N . ILE A 1 425 ? 3.323 7.400 -2.379 1.00 89.56 425 ILE A N 1
ATOM 3472 C CA . ILE A 1 425 ? 2.778 7.272 -1.021 1.00 89.56 425 ILE A CA 1
ATOM 3473 C C . ILE A 1 425 ? 2.675 5.796 -0.643 1.00 89.56 425 ILE A C 1
ATOM 3475 O O . ILE A 1 425 ? 3.113 5.404 0.437 1.00 89.56 425 ILE A O 1
ATOM 3479 N N . ASP A 1 426 ? 2.166 4.968 -1.550 1.00 84.50 426 ASP A N 1
ATOM 3480 C CA . ASP A 1 426 ? 2.021 3.538 -1.324 1.00 84.50 426 ASP A CA 1
ATOM 3481 C C . ASP A 1 426 ? 3.360 2.820 -1.150 1.00 84.50 426 ASP A C 1
ATOM 3483 O O . ASP A 1 426 ? 3.492 1.996 -0.243 1.00 84.50 426 ASP A O 1
ATOM 3487 N N . TYR A 1 427 ? 4.370 3.171 -1.949 1.00 87.88 427 TYR A N 1
ATOM 3488 C CA . TYR A 1 427 ? 5.729 2.650 -1.787 1.00 87.88 427 TYR A CA 1
ATOM 3489 C C . TYR A 1 427 ? 6.349 3.020 -0.433 1.00 87.88 427 TYR A C 1
ATOM 3491 O O . TYR A 1 427 ? 6.981 2.177 0.211 1.00 87.88 427 TYR A O 1
ATOM 3499 N N . PHE A 1 428 ? 6.170 4.268 0.006 1.00 88.56 428 PHE A N 1
ATOM 3500 C CA . PHE A 1 428 ? 6.691 4.750 1.286 1.00 88.56 428 PHE A CA 1
ATOM 3501 C C . PHE A 1 428 ? 5.942 4.168 2.490 1.00 88.56 428 PHE A C 1
ATOM 3503 O O . PHE A 1 428 ? 6.545 3.949 3.542 1.00 88.56 428 PHE A O 1
ATOM 3510 N N . ALA A 1 429 ? 4.644 3.906 2.344 1.00 84.31 429 ALA A N 1
ATOM 3511 C CA . ALA A 1 429 ? 3.790 3.385 3.404 1.00 84.31 429 ALA A CA 1
ATOM 3512 C C . ALA A 1 429 ? 3.883 1.864 3.587 1.00 84.31 429 ALA A C 1
ATOM 3514 O O . ALA A 1 429 ? 3.507 1.345 4.649 1.00 84.31 429 ALA A O 1
ATOM 3515 N N . ASP A 1 430 ? 4.327 1.145 2.554 1.00 77.19 430 ASP A N 1
ATOM 3516 C CA . ASP A 1 430 ? 4.415 -0.308 2.568 1.00 77.19 430 ASP A CA 1
ATOM 3517 C C . ASP A 1 430 ? 5.656 -0.808 3.324 1.00 77.19 430 ASP A C 1
ATOM 3519 O O . ASP A 1 430 ? 6.802 -0.437 3.058 1.00 77.19 430 ASP A O 1
ATOM 3523 N N . SER A 1 431 ? 5.407 -1.713 4.269 1.00 62.00 431 SER A N 1
ATOM 3524 C CA . SER A 1 431 ? 6.436 -2.444 5.008 1.00 62.00 431 SER A CA 1
ATOM 3525 C C . SER A 1 431 ? 6.904 -3.721 4.298 1.00 62.00 431 SER A C 1
ATOM 3527 O O . SER A 1 431 ? 7.828 -4.370 4.786 1.00 62.00 431 SER A O 1
ATOM 3529 N N . ALA A 1 432 ? 6.240 -4.126 3.208 1.00 56.06 432 ALA A N 1
ATOM 3530 C CA . ALA A 1 432 ? 6.525 -5.359 2.485 1.00 56.06 432 ALA A CA 1
ATOM 3531 C C . ALA A 1 432 ? 7.736 -5.256 1.533 1.00 56.06 432 ALA A C 1
ATOM 3533 O O . ALA A 1 432 ? 8.355 -4.205 1.351 1.00 56.06 432 ALA A O 1
ATOM 3534 N N . SER A 1 433 ? 8.073 -6.421 0.967 1.00 56.16 433 SER A N 1
ATOM 3535 C CA . SER A 1 433 ? 9.195 -6.711 0.066 1.00 56.16 433 SER A CA 1
ATOM 3536 C C . SER A 1 433 ? 9.391 -5.673 -1.048 1.00 56.16 433 SER A C 1
ATOM 3538 O O . SER A 1 433 ? 8.493 -5.413 -1.846 1.00 56.16 433 SER A O 1
ATOM 3540 N N . ASP A 1 434 ? 10.624 -5.175 -1.181 1.00 68.69 434 ASP A N 1
ATOM 3541 C CA . ASP A 1 434 ? 11.048 -4.206 -2.204 1.00 68.69 434 ASP A CA 1
ATOM 3542 C C . ASP A 1 434 ? 11.140 -4.782 -3.631 1.00 68.69 434 ASP A C 1
ATOM 3544 O O . ASP A 1 434 ? 11.680 -4.132 -4.527 1.00 68.69 434 ASP A O 1
ATOM 3548 N N . SER A 1 435 ? 10.638 -5.995 -3.876 1.00 71.31 435 SER A N 1
ATOM 3549 C CA . SER A 1 435 ? 10.706 -6.660 -5.189 1.00 71.31 435 SER A CA 1
ATOM 3550 C C . SER A 1 435 ? 10.109 -5.832 -6.339 1.00 71.31 435 SER A C 1
ATOM 3552 O O . SER A 1 435 ? 10.540 -5.969 -7.484 1.00 71.31 435 S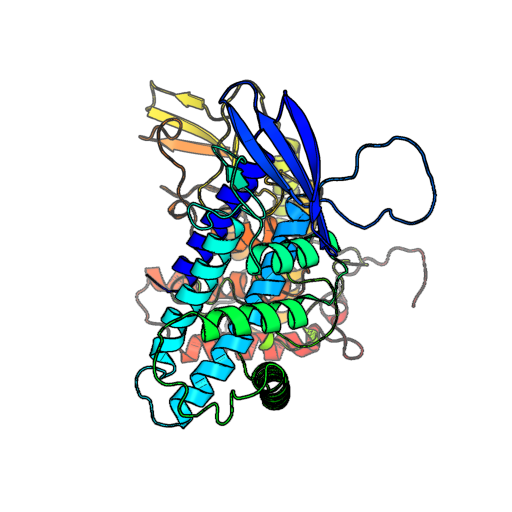ER A O 1
ATOM 3554 N N . GLY A 1 436 ? 9.166 -4.931 -6.035 1.00 80.56 436 GLY A N 1
ATOM 3555 C CA . GLY A 1 436 ? 8.539 -4.011 -6.986 1.00 80.56 436 GLY A CA 1
ATOM 3556 C C . GLY A 1 436 ? 9.303 -2.711 -7.263 1.00 80.56 436 GLY A C 1
ATOM 3557 O O . GLY A 1 436 ? 8.846 -1.921 -8.085 1.00 80.56 436 GLY A O 1
ATOM 3558 N N . ILE A 1 437 ? 10.453 -2.456 -6.626 1.00 88.00 437 ILE A N 1
ATOM 3559 C CA . ILE A 1 437 ? 11.134 -1.154 -6.738 1.00 88.00 437 ILE A CA 1
ATOM 3560 C C . ILE A 1 437 ? 11.608 -0.840 -8.162 1.00 88.00 437 ILE A C 1
ATOM 3562 O O . ILE A 1 437 ? 11.564 0.314 -8.580 1.00 88.00 437 ILE A O 1
ATOM 3566 N N . ILE A 1 438 ? 11.998 -1.858 -8.940 1.00 89.62 438 ILE A N 1
ATOM 3567 C CA . ILE A 1 438 ? 12.393 -1.664 -10.342 1.00 89.62 438 ILE A CA 1
ATOM 3568 C C . ILE A 1 438 ? 11.205 -1.206 -11.191 1.00 89.62 438 ILE A C 1
ATOM 3570 O O . ILE A 1 438 ? 11.338 -0.323 -12.034 1.00 89.62 438 ILE A O 1
ATOM 3574 N N . ARG A 1 439 ? 10.024 -1.772 -10.922 1.00 89.44 439 ARG A N 1
ATOM 3575 C CA . ARG A 1 439 ? 8.775 -1.418 -11.592 1.00 89.44 439 ARG A CA 1
ATOM 3576 C C . ARG A 1 439 ? 8.392 0.016 -11.247 1.00 89.44 439 ARG A C 1
ATOM 3578 O O . ARG A 1 439 ? 8.043 0.766 -12.150 1.00 89.44 439 ARG A O 1
ATOM 3585 N N . LEU A 1 440 ? 8.527 0.420 -9.983 1.00 90.44 440 LEU A N 1
ATOM 3586 C CA . LEU A 1 440 ? 8.308 1.803 -9.554 1.00 90.44 440 LEU A CA 1
ATOM 3587 C C . LEU A 1 440 ? 9.282 2.779 -10.228 1.00 90.44 440 LEU A C 1
ATOM 3589 O O . LEU A 1 440 ? 8.843 3.755 -10.829 1.00 90.44 440 LEU A O 1
ATOM 3593 N N . ALA A 1 441 ? 10.588 2.506 -10.161 1.00 92.38 441 ALA A N 1
ATOM 3594 C CA . ALA A 1 441 ? 11.622 3.365 -10.736 1.00 92.38 441 ALA A CA 1
ATOM 3595 C C . ALA A 1 441 ? 11.409 3.583 -12.241 1.00 92.38 441 ALA A C 1
ATOM 3597 O O . ALA A 1 441 ? 11.433 4.718 -12.712 1.00 92.38 441 ALA A O 1
ATOM 3598 N N . LEU A 1 442 ? 11.131 2.511 -12.986 1.00 91.19 442 LEU A N 1
ATOM 3599 C CA . LEU A 1 442 ? 10.838 2.608 -14.414 1.00 91.19 442 LEU A CA 1
ATOM 3600 C C . LEU A 1 442 ? 9.498 3.290 -14.687 1.00 91.19 442 LEU A C 1
ATOM 3602 O O . LEU A 1 442 ? 9.402 4.048 -15.641 1.00 91.19 442 LEU A O 1
ATOM 3606 N N . SER A 1 443 ? 8.492 3.115 -13.830 1.00 89.94 443 SER A N 1
ATOM 3607 C CA . SER A 1 443 ? 7.225 3.840 -13.986 1.00 89.94 443 SER A CA 1
ATOM 3608 C C . SER A 1 443 ? 7.411 5.351 -13.842 1.00 89.94 443 SER A C 1
ATOM 3610 O O . SER A 1 443 ? 6.845 6.101 -14.628 1.00 89.94 443 SER A O 1
ATOM 3612 N N . LEU A 1 444 ? 8.235 5.802 -12.888 1.00 90.88 444 LEU A N 1
ATOM 3613 C CA . LEU A 1 444 ? 8.562 7.221 -12.701 1.00 90.88 444 LEU A CA 1
ATOM 3614 C C . LEU A 1 444 ? 9.300 7.794 -13.918 1.00 90.88 444 LEU A C 1
ATOM 3616 O O . LEU A 1 444 ? 8.935 8.855 -14.416 1.00 90.88 444 LEU A O 1
ATOM 3620 N N . ILE A 1 445 ? 10.308 7.072 -14.420 1.00 88.44 445 ILE A N 1
ATOM 3621 C CA . ILE A 1 445 ? 11.080 7.467 -15.609 1.00 88.44 445 ILE A CA 1
ATOM 3622 C C . ILE A 1 445 ? 10.175 7.512 -16.847 1.00 88.44 445 ILE A C 1
ATOM 3624 O O . ILE A 1 445 ? 10.189 8.494 -17.587 1.00 88.44 445 ILE A O 1
ATOM 3628 N N . GLY A 1 446 ? 9.372 6.468 -17.063 1.00 85.38 446 GLY A N 1
ATOM 3629 C CA . GLY A 1 446 ? 8.414 6.381 -18.163 1.00 85.38 446 GLY A CA 1
ATOM 3630 C C . GLY A 1 446 ? 7.397 7.517 -18.122 1.00 85.38 446 GLY A C 1
ATOM 3631 O O . GLY A 1 446 ? 7.199 8.211 -19.117 1.00 85.38 446 GLY A O 1
ATOM 3632 N N . TYR A 1 447 ? 6.819 7.768 -16.946 1.00 85.25 447 TYR A N 1
ATOM 3633 C CA . TYR A 1 447 ? 5.861 8.848 -16.747 1.00 85.25 447 TYR A CA 1
ATOM 3634 C C . TYR A 1 447 ? 6.461 10.216 -17.101 1.00 85.25 447 TYR A C 1
ATOM 3636 O O . TYR A 1 447 ? 5.881 10.947 -17.902 1.00 85.25 447 TYR A O 1
ATOM 3644 N N . PHE A 1 448 ? 7.642 10.537 -16.562 1.00 84.44 448 PHE A N 1
ATOM 3645 C CA . PHE A 1 448 ? 8.296 11.827 -16.783 1.00 84.44 448 PHE A CA 1
ATOM 3646 C C . PHE A 1 448 ? 8.666 12.061 -18.254 1.00 84.44 448 PHE A C 1
ATOM 3648 O O . PHE A 1 448 ? 8.267 13.063 -18.844 1.00 84.44 448 PHE A O 1
ATOM 3655 N N . TYR A 1 449 ? 9.405 11.133 -18.871 1.00 77.62 449 TYR A N 1
ATOM 3656 C CA . TYR A 1 449 ? 9.965 11.361 -20.208 1.00 77.62 449 TYR A CA 1
ATOM 3657 C C . TYR A 1 449 ? 8.978 11.124 -21.353 1.00 77.62 449 TYR A C 1
ATOM 3659 O O . TYR A 1 449 ? 9.146 11.716 -22.419 1.00 77.62 449 TYR A O 1
ATOM 3667 N N . PHE A 1 450 ? 7.969 10.270 -21.163 1.00 70.12 450 PHE A N 1
ATOM 3668 C CA . PHE A 1 450 ? 7.084 9.848 -22.254 1.00 70.12 450 PHE A CA 1
ATOM 3669 C C . PHE A 1 450 ? 5.658 10.373 -22.109 1.00 70.12 450 PHE A C 1
ATOM 3671 O O . PHE A 1 450 ? 5.018 10.665 -23.119 1.00 70.12 450 PHE A O 1
ATOM 3678 N N . TYR A 1 451 ? 5.162 10.561 -20.885 1.00 66.50 451 TYR A N 1
ATOM 3679 C CA . TYR A 1 451 ? 3.736 10.821 -20.655 1.00 66.50 451 TYR A CA 1
ATOM 3680 C C . TYR A 1 451 ? 3.410 12.223 -20.152 1.00 66.50 451 TYR A C 1
ATOM 3682 O O . TYR A 1 451 ? 2.388 12.782 -20.541 1.00 66.50 451 TYR A O 1
ATOM 3690 N N . GLN A 1 452 ? 4.267 12.831 -19.335 1.00 63.19 452 GLN A N 1
ATOM 3691 C CA . GLN A 1 452 ? 3.974 14.137 -18.744 1.00 63.19 452 GLN A CA 1
ATOM 3692 C C . GLN A 1 452 ? 3.906 15.272 -19.789 1.00 63.19 452 GLN A C 1
ATOM 3694 O O . GLN A 1 452 ? 3.140 16.221 -19.629 1.00 63.19 452 GLN A O 1
ATOM 3699 N N . ASP A 1 453 ? 4.672 15.163 -20.879 1.00 51.97 453 ASP A N 1
ATOM 3700 C CA . ASP A 1 453 ? 4.782 16.192 -21.928 1.00 51.97 453 ASP A CA 1
ATOM 3701 C C . ASP A 1 453 ? 3.650 16.142 -22.977 1.00 51.97 453 ASP A C 1
ATOM 3703 O O . ASP A 1 453 ? 3.408 17.115 -23.694 1.00 51.97 453 ASP A O 1
ATOM 3707 N N . THR A 1 454 ? 2.935 15.021 -23.095 1.00 49.09 454 THR A N 1
ATOM 3708 C CA . THR A 1 454 ? 1.981 14.777 -24.194 1.00 49.09 454 THR A CA 1
ATOM 3709 C C . THR A 1 454 ? 0.575 15.289 -23.912 1.00 49.09 454 THR A C 1
ATOM 3711 O O . THR A 1 454 ? -0.089 15.744 -24.845 1.00 49.09 454 THR A O 1
ATOM 3714 N N . ASP A 1 455 ? 0.148 15.355 -22.647 1.00 45.44 455 ASP A N 1
ATOM 3715 C CA . ASP A 1 455 ? -1.108 16.033 -22.283 1.00 45.44 455 ASP A CA 1
ATOM 3716 C C . ASP A 1 455 ? -1.042 17.555 -22.538 1.00 45.44 455 ASP A C 1
ATOM 3718 O O . ASP A 1 455 ? -2.078 18.199 -22.693 1.00 45.44 455 ASP A O 1
ATOM 3722 N N . ARG A 1 456 ? 0.162 18.138 -22.679 1.00 40.31 456 ARG A N 1
ATOM 3723 C CA . ARG A 1 456 ? 0.347 19.538 -23.108 1.00 40.31 456 ARG A CA 1
ATOM 3724 C C . ARG A 1 456 ? 0.364 19.733 -24.627 1.00 40.31 456 ARG A C 1
ATOM 3726 O O . ARG A 1 456 ? 0.150 20.855 -25.074 1.00 40.31 456 ARG A O 1
ATOM 3733 N N . GLN A 1 457 ? 0.622 18.685 -25.417 1.00 40.19 457 GLN A N 1
ATOM 3734 C CA . GLN A 1 457 ? 0.780 18.786 -26.879 1.00 40.19 457 GLN A CA 1
ATOM 3735 C C . GLN A 1 457 ? -0.254 17.999 -27.701 1.00 40.19 457 GLN A C 1
ATOM 3737 O O . GLN A 1 457 ? -0.221 18.061 -28.926 1.00 40.19 457 GLN A O 1
ATOM 3742 N N . GLY A 1 458 ? -1.197 17.293 -27.069 1.00 38.25 458 GLY A N 1
ATOM 3743 C CA . GLY A 1 458 ? -2.356 16.709 -27.756 1.00 38.25 458 GLY A CA 1
ATOM 3744 C C . GLY A 1 458 ? -2.054 15.523 -28.681 1.00 38.25 458 GLY A C 1
ATOM 3745 O O . GLY A 1 458 ? -2.923 15.136 -29.459 1.00 38.25 458 GLY A O 1
ATOM 3746 N N . PHE A 1 459 ? -0.864 14.922 -28.606 1.00 38.00 459 PHE A N 1
ATOM 3747 C CA . PHE A 1 459 ? -0.541 13.721 -29.379 1.00 38.00 459 PHE A CA 1
ATOM 3748 C C . PHE A 1 459 ? -1.078 12.464 -28.669 1.00 38.00 459 PHE A C 1
ATOM 3750 O O . PHE A 1 459 ? -0.700 12.209 -27.523 1.00 38.00 459 PHE A O 1
ATOM 3757 N N . PRO A 1 460 ? -1.963 11.668 -29.301 1.00 42.94 460 PRO A N 1
ATOM 3758 C CA . PRO A 1 460 ? -2.422 10.412 -28.727 1.00 42.94 460 PRO A CA 1
ATOM 3759 C C . PRO A 1 460 ? -1.305 9.365 -28.803 1.00 42.94 460 PRO A C 1
ATOM 3761 O O . PRO A 1 460 ? -0.900 8.970 -29.894 1.00 42.94 460 PRO A O 1
ATOM 3764 N N . HIS A 1 461 ? -0.839 8.892 -27.646 1.00 49.78 461 HIS A N 1
ATOM 3765 C CA . HIS A 1 461 ? -0.023 7.680 -27.573 1.00 49.78 461 HIS A CA 1
ATOM 3766 C C . HIS A 1 461 ? -0.846 6.479 -28.017 1.00 49.78 461 HIS A C 1
ATOM 3768 O O . HIS A 1 461 ? -1.988 6.296 -27.580 1.00 49.78 461 HIS A O 1
ATOM 3774 N N . SER A 1 462 ? -0.274 5.650 -28.883 1.00 49.56 462 SER A N 1
ATOM 3775 C CA . SER A 1 462 ? -0.856 4.354 -29.195 1.00 49.56 462 SER A CA 1
ATOM 3776 C C . SER A 1 462 ? -0.453 3.346 -28.114 1.00 49.56 462 SER A C 1
ATOM 3778 O O . SER A 1 462 ? 0.632 3.423 -27.545 1.00 49.56 462 SER A O 1
ATOM 3780 N N . LEU A 1 463 ? -1.287 2.331 -27.865 1.00 49.03 463 LEU A N 1
ATOM 3781 C CA . LEU A 1 463 ? -0.935 1.181 -27.008 1.00 49.03 463 LEU A CA 1
ATOM 3782 C C . LEU A 1 463 ? 0.386 0.501 -27.425 1.00 49.03 463 LEU A C 1
ATOM 3784 O O . LEU A 1 463 ? 1.015 -0.188 -26.625 1.00 49.03 463 LEU A O 1
ATOM 3788 N N . ARG A 1 464 ? 0.807 0.693 -28.682 1.00 52.38 464 ARG A N 1
ATOM 3789 C CA . ARG A 1 464 ? 2.068 0.189 -29.224 1.00 52.38 464 ARG A CA 1
ATOM 3790 C C . ARG A 1 464 ? 3.277 0.912 -28.627 1.00 52.38 464 ARG A C 1
ATOM 3792 O O . ARG A 1 464 ? 4.278 0.257 -28.373 1.00 52.38 464 ARG A O 1
ATOM 3799 N N . ASP A 1 465 ? 3.154 2.203 -28.329 1.00 65.38 465 ASP A N 1
ATOM 3800 C CA . ASP A 1 465 ? 4.228 3.021 -27.754 1.00 65.38 465 ASP A CA 1
ATOM 3801 C C . ASP A 1 465 ? 4.496 2.650 -26.277 1.00 65.38 465 ASP A C 1
ATOM 3803 O O . ASP A 1 465 ? 5.642 2.662 -25.825 1.00 65.38 465 ASP A O 1
ATOM 3807 N N . GLU A 1 466 ? 3.460 2.220 -25.540 1.00 70.56 466 GLU A N 1
ATOM 3808 C CA . GLU A 1 466 ? 3.567 1.706 -24.157 1.00 70.56 466 GLU A CA 1
ATOM 3809 C C . GLU A 1 466 ? 4.287 0.370 -24.088 1.00 70.56 466 GLU A C 1
ATOM 3811 O O . GLU A 1 466 ? 5.215 0.186 -23.296 1.00 70.56 466 GLU A O 1
ATOM 3816 N N . GLN A 1 467 ? 3.847 -0.573 -24.920 1.00 75.12 467 GLN A N 1
ATOM 3817 C CA . GLN A 1 467 ? 4.453 -1.892 -24.995 1.00 75.12 467 GLN A CA 1
ATOM 3818 C C . GLN A 1 467 ? 5.912 -1.774 -25.458 1.00 75.12 467 GLN A C 1
ATOM 3820 O O . GLN A 1 467 ? 6.801 -2.366 -24.848 1.00 75.12 467 GLN A O 1
ATOM 3825 N N . ASP A 1 468 ? 6.170 -0.928 -26.462 1.00 76.88 468 ASP A N 1
ATOM 3826 C CA . ASP A 1 468 ? 7.513 -0.658 -26.972 1.00 76.88 468 ASP A CA 1
ATOM 3827 C C . ASP A 1 468 ? 8.421 -0.035 -25.899 1.00 76.88 468 ASP A C 1
ATOM 3829 O O . ASP A 1 468 ? 9.604 -0.393 -25.833 1.00 76.88 468 ASP A O 1
ATOM 3833 N N . TYR A 1 469 ? 7.899 0.846 -25.033 1.00 83.75 469 TYR A N 1
ATOM 3834 C CA . TYR A 1 469 ? 8.643 1.366 -23.881 1.00 83.75 469 TYR A CA 1
ATOM 3835 C C . TYR A 1 469 ? 9.062 0.232 -22.940 1.00 83.75 469 TYR A C 1
ATOM 3837 O O . TYR A 1 469 ? 10.259 0.052 -22.693 1.00 83.75 469 TYR A O 1
ATOM 3845 N N . TRP A 1 470 ? 8.100 -0.554 -22.443 1.00 87.19 470 TRP A N 1
ATOM 3846 C CA . TRP A 1 470 ? 8.362 -1.606 -21.457 1.00 87.19 470 TRP A CA 1
ATOM 3847 C C . TRP A 1 470 ? 9.294 -2.690 -21.998 1.00 87.19 470 TRP A C 1
ATOM 3849 O O . TRP A 1 470 ? 10.256 -3.070 -21.324 1.00 87.19 470 TRP A O 1
ATOM 3859 N N . ASP A 1 471 ? 9.073 -3.128 -23.236 1.00 86.31 471 ASP A N 1
ATOM 3860 C CA . ASP A 1 471 ? 9.913 -4.120 -23.904 1.00 86.31 471 ASP A CA 1
ATOM 3861 C C . ASP A 1 471 ? 11.337 -3.607 -24.089 1.00 86.31 471 ASP A C 1
ATOM 3863 O O . ASP A 1 471 ? 12.306 -4.343 -23.877 1.00 86.31 471 ASP A O 1
ATOM 3867 N N . SER A 1 472 ? 11.487 -2.325 -24.423 1.00 83.25 472 SER A N 1
ATOM 3868 C CA . SER A 1 472 ? 12.797 -1.708 -24.597 1.00 83.25 472 SER A CA 1
ATOM 3869 C C . SER A 1 472 ? 13.548 -1.591 -23.277 1.00 83.25 472 SER A C 1
ATOM 3871 O O . SER A 1 472 ? 14.676 -2.083 -23.190 1.00 83.25 472 SER A O 1
ATOM 3873 N N . VAL A 1 473 ? 12.943 -1.015 -22.232 1.00 87.62 473 VAL A N 1
ATOM 3874 C CA . VAL A 1 473 ? 13.635 -0.841 -20.943 1.00 87.62 473 VAL A CA 1
ATOM 3875 C C . VAL A 1 473 ? 13.970 -2.183 -20.294 1.00 87.62 473 VAL A C 1
ATOM 3877 O O . VAL A 1 473 ? 15.065 -2.344 -19.757 1.00 87.62 473 VAL A O 1
ATOM 3880 N N . ILE A 1 474 ? 13.097 -3.192 -20.406 1.00 90.19 474 ILE A N 1
ATOM 3881 C CA . ILE A 1 474 ? 13.375 -4.540 -19.893 1.00 90.19 474 ILE A CA 1
ATOM 3882 C C . ILE A 1 474 ? 14.505 -5.195 -20.685 1.00 90.19 474 ILE A C 1
ATOM 3884 O O . ILE A 1 474 ? 15.431 -5.745 -20.087 1.00 90.19 474 ILE A O 1
ATOM 3888 N N . ARG A 1 475 ? 14.473 -5.127 -22.020 1.00 87.00 475 ARG A N 1
ATOM 3889 C CA . ARG A 1 475 ? 15.515 -5.711 -22.878 1.00 87.00 475 ARG A CA 1
ATOM 3890 C C . ARG A 1 475 ? 16.897 -5.134 -22.568 1.00 87.00 475 ARG A C 1
ATOM 3892 O O . ARG A 1 475 ? 17.857 -5.900 -22.488 1.00 87.00 475 ARG A O 1
ATOM 3899 N N . VAL A 1 476 ? 16.984 -3.820 -22.369 1.00 85.00 476 VAL A N 1
ATOM 3900 C CA . VAL A 1 476 ? 18.241 -3.111 -22.080 1.00 85.00 476 VAL A CA 1
ATOM 3901 C C . VAL A 1 476 ? 18.744 -3.437 -20.673 1.00 85.00 476 VAL A C 1
ATOM 3903 O O . VAL A 1 476 ? 19.906 -3.801 -20.486 1.00 85.00 476 VAL A O 1
ATOM 3906 N N . LEU A 1 477 ? 17.868 -3.361 -19.669 1.00 88.81 477 LEU A N 1
ATOM 3907 C CA . LEU A 1 477 ? 18.281 -3.477 -18.273 1.00 88.81 477 LEU A CA 1
ATOM 3908 C C . LEU A 1 477 ? 18.451 -4.921 -17.798 1.00 88.81 477 LEU A C 1
ATOM 3910 O O . LEU A 1 477 ? 19.271 -5.166 -16.916 1.00 88.81 477 LEU A O 1
ATOM 3914 N N . LYS A 1 478 ? 17.756 -5.901 -18.392 1.00 88.44 478 LYS A N 1
ATOM 3915 C CA . LYS A 1 478 ? 17.786 -7.304 -17.940 1.00 88.44 478 LYS A CA 1
ATOM 3916 C C . LYS A 1 478 ? 19.201 -7.839 -17.721 1.00 88.44 478 LYS A C 1
ATOM 3918 O O . LYS A 1 478 ? 19.429 -8.503 -16.714 1.00 88.44 478 LYS A O 1
ATOM 3923 N N . ARG A 1 479 ? 20.121 -7.568 -18.656 1.00 83.75 479 ARG A N 1
ATOM 3924 C CA . ARG A 1 479 ? 21.522 -8.019 -18.580 1.00 83.75 479 ARG A CA 1
ATOM 3925 C C . ARG A 1 479 ? 22.346 -7.180 -17.606 1.00 83.75 479 ARG A C 1
ATOM 3927 O O . ARG A 1 479 ? 23.160 -7.734 -16.877 1.00 83.75 479 ARG A O 1
ATOM 3934 N N . LYS A 1 480 ? 22.108 -5.864 -17.562 1.00 85.75 480 LYS A N 1
ATOM 3935 C CA . LYS A 1 480 ? 22.812 -4.940 -16.658 1.00 85.75 480 LYS A CA 1
ATOM 3936 C C . LYS A 1 480 ? 22.507 -5.240 -15.180 1.00 85.75 480 LYS A C 1
ATOM 3938 O O . LYS A 1 480 ? 23.374 -5.068 -14.336 1.00 85.75 480 LYS A O 1
ATOM 3943 N N . PHE A 1 481 ? 21.317 -5.760 -14.878 1.00 87.06 481 PHE A N 1
ATOM 3944 C CA . PHE A 1 481 ? 20.904 -6.145 -13.523 1.00 87.06 481 PHE A CA 1
ATOM 3945 C C . PHE A 1 481 ? 21.152 -7.628 -13.179 1.00 87.06 481 PHE A C 1
ATOM 3947 O O . PHE A 1 481 ? 20.741 -8.093 -12.117 1.00 87.06 481 PHE A O 1
ATOM 3954 N N . GLU A 1 482 ? 21.801 -8.404 -14.052 1.00 84.56 482 GLU A N 1
ATOM 3955 C CA . GLU A 1 482 ? 22.037 -9.835 -13.839 1.00 84.56 482 GLU A CA 1
ATOM 3956 C C . GLU A 1 482 ? 23.501 -10.121 -13.499 1.00 84.56 482 GLU A C 1
ATOM 3958 O O . GLU A 1 482 ? 24.393 -9.833 -14.289 1.00 84.56 482 GLU A O 1
ATOM 3963 N N . HIS A 1 483 ? 23.754 -10.782 -12.369 1.00 79.56 483 HIS A N 1
ATOM 3964 C CA . HIS A 1 483 ? 25.048 -11.389 -12.056 1.00 79.56 483 HIS A CA 1
ATOM 3965 C C . HIS A 1 483 ? 24.834 -12.812 -11.534 1.00 79.56 483 HIS A C 1
ATOM 3967 O O . HIS A 1 483 ? 24.045 -13.028 -10.616 1.00 79.56 483 HIS A O 1
ATOM 3973 N N . ARG A 1 484 ? 25.513 -13.806 -12.125 1.00 77.25 484 ARG A N 1
ATOM 3974 C CA . ARG A 1 484 ? 25.343 -15.237 -11.785 1.00 77.25 484 ARG A CA 1
ATOM 3975 C C . ARG A 1 484 ? 23.864 -15.676 -11.736 1.00 77.25 484 ARG A C 1
ATOM 3977 O O . ARG A 1 484 ? 23.456 -16.397 -10.828 1.00 77.25 484 ARG A O 1
ATOM 3984 N N . ARG A 1 485 ? 23.053 -15.228 -12.707 1.00 73.12 485 ARG A N 1
ATOM 3985 C CA . ARG A 1 485 ? 21.598 -15.490 -12.801 1.00 73.12 485 ARG A CA 1
ATOM 3986 C C . ARG A 1 485 ? 20.761 -14.963 -11.629 1.00 73.12 485 ARG A C 1
ATOM 3988 O O . ARG A 1 485 ? 19.622 -15.384 -11.443 1.00 73.12 485 ARG A O 1
ATOM 3995 N N . ARG A 1 486 ? 21.310 -14.046 -10.833 1.00 76.94 486 ARG A N 1
ATOM 3996 C CA . ARG A 1 486 ? 20.616 -13.359 -9.742 1.00 76.94 486 ARG A CA 1
ATOM 3997 C C . ARG A 1 486 ? 20.614 -11.858 -9.988 1.00 76.94 486 ARG A C 1
ATOM 3999 O O . ARG A 1 486 ? 21.456 -11.338 -10.719 1.00 76.94 486 ARG A O 1
ATOM 4006 N N . HIS A 1 487 ? 19.658 -11.181 -9.365 1.00 84.31 487 HIS A N 1
ATOM 4007 C CA . HIS A 1 487 ? 19.611 -9.729 -9.362 1.00 84.31 487 HIS A CA 1
ATOM 4008 C C . HIS A 1 487 ? 20.865 -9.135 -8.713 1.00 84.31 487 HIS A C 1
ATOM 4010 O O . HIS A 1 487 ? 21.259 -9.557 -7.625 1.00 84.31 487 HIS A O 1
ATOM 4016 N N . SER A 1 488 ? 21.478 -8.151 -9.367 1.00 82.62 488 SER A N 1
ATOM 4017 C CA . SER A 1 488 ? 22.632 -7.417 -8.855 1.00 82.62 488 SER A CA 1
ATOM 4018 C C . SER A 1 488 ? 22.761 -6.054 -9.528 1.00 82.62 488 SER A C 1
ATOM 4020 O O . SER A 1 488 ? 22.600 -5.952 -10.738 1.00 82.62 488 SER A O 1
ATOM 4022 N N . LEU A 1 489 ? 23.128 -5.019 -8.766 1.00 84.25 489 LEU A N 1
ATOM 4023 C CA . LEU A 1 489 ? 23.481 -3.704 -9.323 1.00 84.25 489 LEU A CA 1
ATOM 4024 C C . LEU A 1 489 ? 24.986 -3.580 -9.605 1.00 84.25 489 LEU A C 1
ATOM 4026 O O . LEU A 1 489 ? 25.433 -2.518 -10.028 1.00 84.25 489 LEU A O 1
ATOM 4030 N N . ARG A 1 490 ? 25.774 -4.648 -9.385 1.00 79.06 490 ARG A N 1
ATOM 4031 C CA . 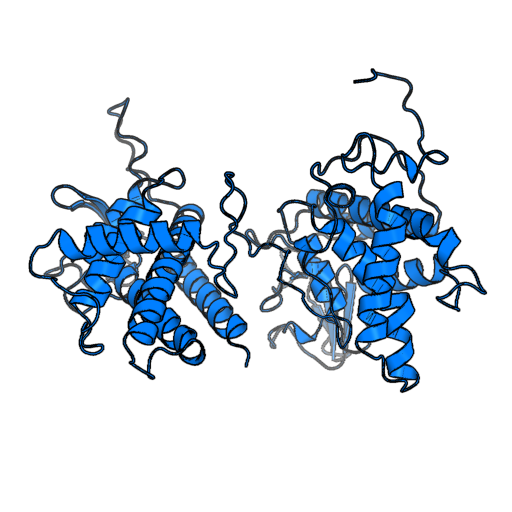ARG A 1 490 ? 27.239 -4.622 -9.520 1.00 79.06 490 ARG A CA 1
ATOM 4032 C C . ARG A 1 490 ? 27.669 -4.116 -10.892 1.00 79.06 490 ARG A C 1
ATOM 4034 O O . ARG A 1 490 ? 28.417 -3.155 -10.943 1.00 79.06 490 ARG A O 1
ATOM 4041 N N . HIS A 1 491 ? 27.144 -4.709 -11.967 1.00 79.12 491 HIS A N 1
ATOM 4042 C CA . HIS A 1 491 ? 27.488 -4.321 -13.341 1.00 79.12 491 HIS A CA 1
ATOM 4043 C C . HIS A 1 491 ? 27.004 -2.907 -13.704 1.00 79.12 491 HIS A C 1
ATOM 4045 O O . HIS A 1 491 ? 27.562 -2.275 -14.591 1.00 79.12 491 HIS A O 1
ATOM 4051 N N . VAL A 1 492 ? 25.969 -2.393 -13.028 1.00 82.00 492 VAL A N 1
ATOM 4052 C CA . VAL A 1 492 ? 25.474 -1.026 -13.259 1.00 82.00 492 VAL A CA 1
ATOM 4053 C C . VAL A 1 492 ? 26.408 0.012 -12.635 1.00 82.00 492 VAL A C 1
ATOM 4055 O O . VAL A 1 492 ? 26.606 1.078 -13.205 1.00 82.00 492 VAL A O 1
ATOM 4058 N N . PHE A 1 493 ? 26.993 -0.302 -11.476 1.00 80.25 493 PHE A N 1
ATOM 4059 C CA . PHE A 1 493 ? 27.836 0.612 -10.704 1.00 80.25 493 PHE A CA 1
ATOM 4060 C C . PHE A 1 493 ? 29.329 0.256 -10.740 1.00 80.25 493 PHE A C 1
ATOM 4062 O O . PHE A 1 493 ? 30.068 0.702 -9.868 1.00 80.25 493 PHE A O 1
ATOM 4069 N N . GLU A 1 494 ? 29.808 -0.505 -11.729 1.00 70.38 494 GLU A N 1
ATOM 4070 C CA . GLU A 1 494 ? 31.219 -0.939 -11.820 1.00 70.38 494 GLU A CA 1
ATOM 4071 C C . GLU A 1 494 ? 32.239 0.206 -11.685 1.00 70.38 494 GLU A C 1
ATOM 4073 O O . GLU A 1 494 ? 33.328 -0.006 -11.160 1.00 70.38 494 GLU A O 1
ATOM 4078 N N . HIS A 1 495 ? 31.871 1.430 -12.076 1.00 58.56 495 HIS A N 1
ATOM 4079 C CA . HIS A 1 495 ? 32.716 2.626 -11.980 1.00 58.56 495 HIS A CA 1
ATOM 4080 C C . HIS A 1 495 ? 32.385 3.555 -10.794 1.00 58.56 495 HIS A C 1
ATOM 4082 O O . HIS A 1 495 ? 32.970 4.628 -10.679 1.00 58.56 495 HIS A O 1
ATOM 4088 N N . SER A 1 496 ? 31.442 3.180 -9.923 1.00 54.94 496 SER A N 1
ATOM 4089 C CA . SER A 1 496 ? 30.907 4.030 -8.839 1.00 54.94 496 SER A CA 1
ATOM 4090 C C . SER A 1 496 ? 30.838 3.333 -7.472 1.00 54.94 496 SER A C 1
ATOM 4092 O O . SER A 1 496 ? 30.288 3.899 -6.528 1.00 54.94 496 SER A O 1
ATOM 4094 N N . ILE A 1 497 ? 31.363 2.106 -7.356 1.00 55.25 497 ILE A N 1
ATOM 4095 C CA . ILE A 1 497 ? 31.453 1.369 -6.089 1.00 55.25 497 ILE A CA 1
ATOM 4096 C C . ILE A 1 497 ? 32.687 1.850 -5.323 1.00 55.25 497 ILE A C 1
ATOM 4098 O O . ILE A 1 497 ? 33.821 1.640 -5.753 1.00 55.25 497 ILE A O 1
ATOM 4102 N N . ILE A 1 498 ? 32.471 2.442 -4.149 1.00 49.81 498 ILE A N 1
ATOM 4103 C CA . ILE A 1 498 ? 33.549 2.684 -3.188 1.00 49.81 498 ILE A CA 1
ATOM 4104 C C . ILE A 1 498 ? 33.734 1.385 -2.399 1.00 49.81 498 ILE A C 1
ATOM 4106 O O . ILE A 1 498 ? 32.878 0.998 -1.600 1.00 49.81 498 ILE A O 1
ATOM 4110 N N . HIS A 1 499 ? 34.835 0.672 -2.644 1.00 45.28 499 HIS A N 1
ATOM 4111 C CA . HIS A 1 499 ? 35.201 -0.477 -1.821 1.00 45.28 499 HIS A CA 1
ATOM 4112 C C . HIS A 1 499 ? 35.501 0.008 -0.401 1.00 45.28 499 HIS A C 1
ATOM 4114 O O . HIS A 1 499 ? 36.478 0.723 -0.179 1.00 45.28 499 HIS A O 1
ATOM 4120 N N . LYS A 1 500 ? 34.687 -0.409 0.576 1.00 38.03 500 LYS A N 1
ATOM 4121 C CA . LYS A 1 500 ? 35.125 -0.375 1.970 1.00 38.03 500 LYS A CA 1
ATOM 4122 C C . LYS A 1 500 ? 36.298 -1.337 2.089 1.00 38.03 500 LYS A C 1
ATOM 4124 O O . LYS A 1 500 ? 36.156 -2.536 1.864 1.00 38.03 500 LYS A O 1
ATOM 4129 N N . SER A 1 501 ? 37.466 -0.802 2.402 1.00 35.31 501 SER A N 1
ATOM 4130 C CA . SER A 1 501 ? 38.604 -1.578 2.867 1.00 35.31 501 SER A CA 1
ATOM 4131 C C . SER A 1 501 ? 38.212 -2.264 4.178 1.00 35.31 501 SER A C 1
ATOM 4133 O O . SER A 1 501 ? 38.249 -1.653 5.242 1.00 35.31 501 SER A O 1
ATOM 4135 N N . GLY A 1 502 ? 37.780 -3.521 4.083 1.00 40.16 502 GLY A N 1
ATOM 4136 C CA . GLY A 1 502 ? 37.468 -4.369 5.230 1.00 40.16 502 GLY A CA 1
ATOM 4137 C C . GLY A 1 502 ? 36.316 -5.334 4.958 1.00 40.16 502 GLY A C 1
ATOM 4138 O O . GLY A 1 502 ? 35.165 -4.916 4.899 1.00 40.16 502 GLY A O 1
ATOM 4139 N N . ASP A 1 503 ? 36.681 -6.611 4.874 1.00 32.06 503 ASP A N 1
ATOM 4140 C CA . ASP A 1 503 ? 35.864 -7.825 4.991 1.00 32.06 503 ASP A CA 1
ATOM 4141 C C . ASP A 1 503 ? 35.177 -8.413 3.743 1.00 32.06 503 ASP A C 1
ATOM 4143 O O . ASP A 1 503 ? 34.032 -8.137 3.400 1.00 32.06 503 ASP A O 1
ATOM 4147 N N . HIS A 1 504 ? 35.954 -9.337 3.162 1.00 32.78 504 HIS A N 1
ATOM 4148 C CA . HIS A 1 504 ? 35.617 -10.676 2.673 1.00 32.78 504 HIS A CA 1
ATOM 4149 C C . HIS A 1 504 ? 34.569 -10.846 1.562 1.00 32.78 504 HIS A C 1
ATOM 4151 O O . HIS A 1 504 ? 33.360 -10.830 1.777 1.00 32.78 504 HIS A O 1
ATOM 4157 N N . ASP A 1 505 ? 35.103 -11.184 0.383 1.00 33.75 505 ASP A N 1
ATOM 4158 C CA . ASP A 1 505 ? 34.450 -11.991 -0.647 1.00 33.75 505 ASP A CA 1
ATOM 4159 C C . ASP A 1 505 ? 33.731 -13.205 -0.038 1.00 33.75 505 ASP A C 1
ATOM 4161 O O . ASP A 1 505 ? 34.401 -14.084 0.506 1.00 33.75 505 ASP A O 1
ATOM 4165 N N . LEU A 1 506 ? 32.403 -13.277 -0.204 1.00 30.47 506 LEU A N 1
ATOM 4166 C CA . LEU A 1 506 ? 31.611 -14.509 -0.359 1.00 30.47 506 LEU A CA 1
ATOM 4167 C C . LEU A 1 506 ? 30.310 -14.235 -1.133 1.00 30.47 506 LEU A C 1
ATOM 4169 O O . LEU A 1 506 ? 29.512 -13.377 -0.690 1.00 30.47 506 LEU A O 1
#